Protein AF-A0A7W7F7G6-F1 (afdb_monomer_lite)

Radius of gyration: 34.08 Å; chains: 1; bounding box: 70×79×100 Å

Foldseek 3Di:
DDPCVDLVVVLVVLLQLLLVLLLLLCVLPPPDDFFADLSNLLNQLSVQLSVQLLLQQDPFPRVLSNVVSNVLSVLSSVLSNQCCYPHPNVPPVSDDDPVLCVLVVLSVLLVLLVSLQSNLCRVVVHNDDDLVSSVLSSLLSVQLQVQLVVQLVVVLVVLVVVQVVCVVVVHNPSVVQCPPSSNSSSNSSSSSSSSSSVSVVCSVVSVVVVVVVLVVLLVCLLVLLVVLVVVVVCCVVVDLVCLQVVDPCLLVVLLVSLVSLVSNLVSLLNPPPPPDPVNPSSVVSSLSSLQSQQVSLVSSVVNLVVVCLVANAALVSVVSVVSSVLSNLLSCQLVVCVVVPVVCSSVSNSVSVSVSSNVSSVVSSVSSHCPDQSLLNRLVGLLVCDQVVVADLLRRDLLCLVAVSPPNSVVSLVVLQPDDPGPCNVSSVVVSVVSVVDPHSVLVVLQSVLQVCLVVLVVLQVPAAEPPHPDHDDVLVSCCQSRPSDPRPPLSVCRPVPPQKHKHKYWADLAPPPFIKIKIKIKGWDQDPNAIKMWMWIWIWDADPVGIDGDDDTDDTDIDSPPDDPVVCRVVVVDDRDHDPWDFDDDPNHTDDTDD

pLDDT: mean 82.61, std 13.92, range [32.38, 97.94]

Sequence (596 aa):
MIDLGDGQRRHLVLMVAGALCGLAFWWLTHGSGPVGDIRTVAATGVCIAGAALAFTLSGVRPLWSAGFAAGCGAVAAGIVYWNLVAGPQADSSGSYDPWFAWQYLCLAAALGIALPVFQTVRDEGGWRLPYAGLHARSWEDIVVAIGAGGFQLAVTLLFALWASLFELIGVEFFSDVFEKPVFITVVGGASIALGISLVRDWPSVIAAMQKALMAVLSVFAPLLAFVLLLFLSFLPVTGLSKLWETTRHATPLMLGALLFALLLVNTVIKDANDQLSSARAMRFGATRLAFAMLPLAVIAAISTGIRVDASGLMPERIWAMIFTGFAIAYGLAYLWPLVRRFEGWADTVRTANVRLALALGVVFLLLSTPILDFRTISAENQAARLLSGKVAPDDFDFAALMFDLGAPGRDALGELADVEDHPQSEAIRHEIGQIYRTSSRWEARTRRAARETAPRLRQTFDRMPVYPSGKKLPEGLIAYLVESDDRPPTWLSGCGENENLLCAAVVADLTGDGLEDAVFISETCEIVSGSRTCWNDTDAYRQKADGWHAGLRPGDAYHSNTEGPIIKALKSGKLEIAPREGMELRVNGKLVAGAD

Secondary structure (DSSP, 8-state):
---TTSHHHHHHHHHHHHHHHHHHHHHHHTT--SS--HHHHHHHHHHHHHHHHHHH--SSSHHHHHHHHHHHHHHHHHHHHIIIIISTT--TT----GGGTHHHHHHHHHHHHHHHHHHHHHHHTSS---HHHHHHHHHHHHHHHHHHHHHHHHHHHHHHHHHHHHHTTT-THHHHHHTSHHHHHHHHHHHHHHHHHHHHT-HHHHHHHHHHHHHHHHHHHHHHHHHHHHHHHHHHHH-SHHHHHH-TTHHHHHHHHHHHHHHHHHHHHHT-SS--TTHHHHHHHHHHHHHHHHHHHHHHHHHHHHHHHHH---HHHHHHHHHHHHHHHHHHHHHHHHHH-STTHHHHHHHHHHHHHHHHHHHHHHHHSGGG-HHHHHHHHHHHHHHTTSS-GGGS-HHHHHHTSHHHHHHHHHHHHT--SSTTHHHHHHHHHHHTT-SSHHHHHHHHHHHHHHHHHHHHHHHS-EESTT----HHHHHHHHH-SSPPPGGGGGTTT-TTEEEEEEEE-SSSSSSPEEEEEEEEEEEETTEEEEEEEEEEEEEETTEEEE-SPPPP--EESSS--HHHHHHTT-----------EEETTEEEE---

Organism: NCBI:txid333708

Structure (mmCIF, N/CA/C/O backbone):
data_AF-A0A7W7F7G6-F1
#
_entry.id   AF-A0A7W7F7G6-F1
#
loop_
_atom_site.group_PDB
_atom_site.id
_atom_site.type_symbol
_atom_site.label_atom_id
_atom_site.label_alt_id
_atom_site.label_comp_id
_atom_site.label_asym_id
_atom_site.label_entity_id
_atom_site.label_seq_id
_atom_site.pdbx_PDB_ins_code
_atom_site.Cartn_x
_atom_site.Cartn_y
_atom_site.Cartn_z
_atom_site.occupancy
_atom_site.B_iso_or_equiv
_atom_site.auth_seq_id
_atom_site.auth_comp_id
_atom_site.auth_asym_id
_atom_site.auth_atom_id
_atom_site.pdbx_PDB_model_num
ATOM 1 N N . MET A 1 1 ? 13.234 13.951 -37.749 1.00 44.91 1 MET A N 1
ATOM 2 C CA . MET A 1 1 ? 13.415 12.808 -36.831 1.00 44.91 1 MET A CA 1
ATOM 3 C C . MET A 1 1 ? 14.594 13.172 -35.943 1.00 44.91 1 MET A C 1
ATOM 5 O O . MET A 1 1 ? 15.671 13.376 -36.482 1.00 44.91 1 MET A O 1
ATOM 9 N N . ILE A 1 2 ? 14.363 13.450 -34.657 1.00 48.53 2 ILE A N 1
ATOM 10 C CA . ILE A 1 2 ? 15.412 13.916 -33.733 1.00 48.53 2 ILE A CA 1
ATOM 11 C C . ILE A 1 2 ? 16.423 12.776 -33.562 1.00 48.53 2 ILE A C 1
ATOM 13 O O . ILE A 1 2 ? 16.019 11.661 -33.236 1.00 48.53 2 ILE A O 1
ATOM 17 N N . ASP A 1 3 ? 17.705 13.039 -33.822 1.00 50.22 3 ASP A N 1
ATOM 18 C CA . ASP A 1 3 ? 18.779 12.076 -33.579 1.00 50.22 3 ASP A CA 1
ATOM 19 C C . ASP A 1 3 ? 19.006 11.950 -32.066 1.00 50.22 3 ASP A C 1
ATOM 21 O O . ASP A 1 3 ? 19.624 12.806 -31.433 1.00 50.22 3 ASP A O 1
ATOM 25 N N . LEU A 1 4 ? 18.417 10.907 -31.480 1.00 60.75 4 LEU A N 1
ATOM 26 C CA . LEU A 1 4 ? 18.513 10.572 -30.057 1.00 60.75 4 LEU A CA 1
ATOM 27 C C . LEU A 1 4 ? 19.811 9.808 -29.716 1.00 60.75 4 LEU A C 1
ATOM 29 O O . LEU A 1 4 ? 19.944 9.339 -28.585 1.00 60.75 4 LEU A O 1
ATOM 33 N N . GLY A 1 5 ? 20.736 9.646 -30.674 1.00 57.78 5 GLY A N 1
ATOM 34 C CA . GLY A 1 5 ? 22.040 9.009 -30.465 1.00 57.78 5 GLY A CA 1
ATOM 35 C C . GLY A 1 5 ? 23.061 9.898 -29.746 1.00 57.78 5 GLY A C 1
ATOM 36 O O . GLY A 1 5 ? 23.968 9.381 -29.098 1.00 57.78 5 GLY A O 1
ATOM 37 N N . ASP A 1 6 ? 22.891 11.221 -29.804 1.00 72.75 6 ASP A N 1
ATOM 38 C CA . ASP A 1 6 ? 23.710 12.191 -29.071 1.00 72.75 6 ASP A CA 1
ATOM 39 C C . ASP A 1 6 ? 23.176 12.362 -27.638 1.00 72.75 6 ASP A C 1
ATOM 41 O O . ASP A 1 6 ? 22.084 12.903 -27.414 1.00 72.75 6 ASP A O 1
ATOM 45 N N . GLY A 1 7 ? 23.947 11.882 -26.657 1.00 72.81 7 GLY A N 1
ATOM 46 C CA . GLY A 1 7 ? 23.568 11.883 -25.242 1.00 72.81 7 GLY A CA 1
ATOM 47 C C . GLY A 1 7 ? 23.196 13.274 -24.725 1.00 72.81 7 GLY A C 1
ATOM 48 O O . GLY A 1 7 ? 22.166 13.422 -24.068 1.00 72.81 7 GLY A O 1
ATOM 49 N N . GLN A 1 8 ? 23.941 14.317 -25.110 1.00 80.44 8 GLN A N 1
ATOM 50 C CA . GLN A 1 8 ? 23.658 15.687 -24.665 1.00 80.44 8 GLN A CA 1
ATOM 51 C C . GLN A 1 8 ? 22.307 16.194 -25.185 1.00 80.44 8 GLN A C 1
ATOM 53 O O . GLN A 1 8 ? 21.538 16.811 -24.443 1.00 80.44 8 GLN A O 1
ATOM 58 N N . ARG A 1 9 ? 21.971 15.892 -26.445 1.00 81.38 9 ARG A N 1
ATOM 59 C CA . ARG A 1 9 ? 20.675 16.272 -27.029 1.00 81.38 9 ARG A CA 1
ATOM 60 C C . ARG A 1 9 ? 19.524 15.539 -26.359 1.00 81.38 9 ARG A C 1
ATOM 62 O O . ARG A 1 9 ? 18.492 16.150 -26.094 1.00 81.38 9 ARG A O 1
ATOM 69 N N . ARG A 1 10 ? 19.693 14.251 -26.049 1.00 83.00 10 ARG A N 1
ATOM 70 C CA . ARG A 1 10 ? 18.666 13.461 -25.356 1.00 83.00 10 ARG A CA 1
ATOM 71 C C . ARG A 1 10 ? 18.368 14.016 -23.963 1.00 83.00 10 ARG A C 1
ATOM 73 O O . ARG A 1 10 ? 17.198 14.128 -23.603 1.00 83.00 10 ARG A O 1
ATOM 80 N N . HIS A 1 11 ? 19.404 14.401 -23.215 1.00 89.75 11 HIS A N 1
ATOM 81 C CA . HIS A 1 11 ? 19.264 14.985 -21.874 1.00 89.75 11 HIS A CA 1
ATOM 82 C C . HIS A 1 11 ? 18.466 16.280 -21.926 1.00 89.75 11 HIS A C 1
ATOM 84 O O . HIS A 1 11 ? 17.498 16.433 -21.185 1.00 89.75 11 HIS A O 1
ATOM 90 N N . LEU A 1 12 ? 18.831 17.175 -22.847 1.00 89.75 12 LEU A N 1
ATOM 91 C CA . LEU A 1 12 ? 18.147 18.449 -23.028 1.00 89.75 12 LEU A CA 1
ATOM 92 C C . LEU A 1 12 ? 16.677 18.247 -23.418 1.00 89.75 12 LEU A C 1
ATOM 94 O O . LEU A 1 12 ? 15.797 18.869 -22.830 1.00 89.75 12 LEU A O 1
ATOM 98 N N . VAL A 1 13 ? 16.401 17.357 -24.377 1.00 88.75 13 VAL A N 1
ATOM 99 C CA . VAL A 1 13 ? 15.033 17.070 -24.836 1.00 88.75 13 VAL A CA 1
ATOM 100 C C . VAL A 1 13 ? 14.171 16.524 -23.698 1.00 88.75 13 VAL A C 1
ATOM 102 O O . VAL A 1 13 ? 13.056 17.005 -23.508 1.00 88.75 13 VAL A O 1
ATOM 105 N N . LEU A 1 14 ? 14.674 15.557 -22.925 1.00 89.44 14 LEU A N 1
ATOM 106 C CA . LEU A 1 14 ? 13.928 14.983 -21.803 1.00 89.44 14 LEU A CA 1
ATOM 107 C C . LEU A 1 14 ? 13.735 15.992 -20.669 1.00 89.44 14 LEU A C 1
ATOM 109 O O . LEU A 1 14 ? 12.629 16.097 -20.151 1.00 89.44 14 LEU A O 1
ATOM 113 N N . MET A 1 15 ? 14.758 16.779 -20.330 1.00 94.19 15 MET A N 1
ATOM 114 C CA . MET A 1 15 ? 14.659 17.834 -19.318 1.00 94.19 15 MET A CA 1
ATOM 115 C C . MET A 1 15 ? 13.607 18.885 -19.700 1.00 94.19 15 MET A C 1
ATOM 117 O O . MET A 1 15 ? 12.752 19.220 -18.883 1.00 94.19 15 MET A O 1
ATOM 121 N N . VAL A 1 16 ? 13.623 19.373 -20.947 1.00 93.56 16 VAL A N 1
ATOM 122 C CA . VAL A 1 16 ? 12.629 20.341 -21.443 1.00 93.56 16 VAL A CA 1
ATOM 123 C C . VAL A 1 16 ? 11.233 19.723 -21.465 1.00 93.56 16 VAL A C 1
ATOM 125 O O . VAL A 1 16 ? 10.283 20.356 -21.012 1.00 93.56 16 VAL A O 1
ATOM 128 N N . ALA A 1 17 ? 11.092 18.479 -21.931 1.00 91.25 17 ALA A N 1
ATOM 129 C CA . ALA A 1 17 ? 9.811 17.775 -21.906 1.00 91.25 17 ALA A CA 1
ATOM 130 C C . ALA A 1 17 ? 9.281 17.601 -20.472 1.00 91.25 17 ALA A C 1
ATOM 132 O O . ALA A 1 17 ? 8.092 17.807 -20.234 1.00 91.25 17 ALA A O 1
ATOM 133 N N . GLY A 1 18 ? 10.159 17.288 -19.516 1.00 94.06 18 GLY A N 1
ATOM 134 C CA . GLY A 1 18 ? 9.838 17.209 -18.093 1.00 94.06 18 GLY A CA 1
ATOM 135 C C . GLY A 1 18 ? 9.376 18.549 -17.520 1.00 94.06 18 GLY A C 1
ATOM 136 O O . GLY A 1 18 ? 8.338 18.600 -16.865 1.00 94.06 18 GLY A O 1
ATOM 137 N N . ALA A 1 19 ? 10.077 19.644 -17.833 1.00 95.81 19 ALA A N 1
ATOM 138 C CA . ALA A 1 19 ? 9.670 21.000 -17.456 1.00 95.81 19 ALA A CA 1
ATOM 139 C C . ALA A 1 19 ? 8.293 21.371 -18.025 1.00 95.81 19 ALA A C 1
ATOM 141 O O . ALA A 1 19 ? 7.455 21.912 -17.308 1.00 95.81 19 ALA A O 1
ATOM 142 N N . LEU A 1 20 ? 8.036 21.052 -19.298 1.00 95.25 20 LEU A N 1
ATOM 143 C CA . LEU A 1 20 ? 6.742 21.296 -19.939 1.00 95.25 20 LEU A CA 1
ATOM 144 C C . LEU A 1 20 ? 5.623 20.454 -19.315 1.00 95.25 20 LEU A C 1
ATOM 146 O O . LEU A 1 20 ? 4.522 20.967 -19.129 1.00 95.25 20 LEU A O 1
ATOM 150 N N . CYS A 1 21 ? 5.894 19.197 -18.949 1.00 93.62 21 CYS A N 1
ATOM 151 C CA . CYS A 1 21 ? 4.937 18.368 -18.212 1.00 93.62 21 CYS A CA 1
ATOM 152 C C . CYS A 1 21 ? 4.637 18.962 -16.829 1.00 93.62 21 CYS A C 1
ATOM 154 O O . CYS A 1 21 ? 3.474 19.033 -16.443 1.00 93.62 21 CYS A O 1
ATOM 156 N N . GLY A 1 22 ? 5.661 19.440 -16.115 1.00 93.12 22 GLY A N 1
ATOM 157 C CA . GLY A 1 22 ? 5.504 20.136 -14.837 1.00 93.12 22 GLY A CA 1
ATOM 158 C C . GLY A 1 22 ? 4.682 21.421 -14.958 1.00 93.12 22 GLY A C 1
ATOM 159 O O . GLY A 1 22 ? 3.776 21.657 -14.161 1.00 93.12 22 GLY A O 1
ATOM 160 N N . LEU A 1 23 ? 4.929 22.208 -16.008 1.00 94.62 23 LEU A N 1
ATOM 161 C CA . LEU A 1 23 ? 4.169 23.422 -16.305 1.00 94.62 23 LEU A CA 1
ATOM 162 C C . LEU A 1 23 ? 2.704 23.111 -16.625 1.00 94.62 23 LEU A C 1
ATOM 164 O O . LEU A 1 23 ? 1.809 23.790 -16.128 1.00 94.62 23 LEU A O 1
ATOM 168 N N . ALA A 1 24 ? 2.461 22.084 -17.443 1.00 92.62 24 ALA A N 1
ATOM 169 C CA . ALA A 1 24 ? 1.117 21.633 -17.784 1.00 92.62 24 ALA A CA 1
ATOM 170 C C . ALA A 1 24 ? 0.371 21.122 -16.546 1.00 92.62 24 ALA A C 1
ATOM 172 O O . ALA A 1 24 ? -0.788 21.479 -16.352 1.00 92.62 24 ALA A O 1
ATOM 173 N N . PHE A 1 25 ? 1.039 20.346 -15.686 1.00 90.69 25 PHE A N 1
ATOM 174 C CA . PHE A 1 25 ? 0.484 19.904 -14.409 1.00 90.69 25 PHE A CA 1
ATOM 175 C C . PHE A 1 25 ? 0.071 21.100 -13.553 1.00 90.69 25 PHE A C 1
ATOM 177 O O . PHE A 1 25 ? -1.092 21.191 -13.173 1.00 90.69 25 PHE A O 1
ATOM 184 N N . TRP A 1 26 ? 0.977 22.060 -13.333 1.00 91.38 26 TRP A N 1
ATOM 185 C CA . TRP A 1 26 ? 0.651 23.259 -12.568 1.00 91.38 26 TRP A CA 1
ATOM 186 C C . TRP A 1 26 ? -0.506 24.044 -13.176 1.00 91.38 26 TRP A C 1
ATOM 188 O O . TRP A 1 26 ? -1.415 24.423 -12.448 1.00 91.38 26 TRP A O 1
ATOM 198 N N . TRP A 1 27 ? -0.505 24.268 -14.491 1.00 91.06 27 TRP A N 1
ATOM 199 C CA . TRP A 1 27 ? -1.564 25.023 -15.163 1.00 91.06 27 TRP A CA 1
ATOM 200 C C . TRP A 1 27 ? -2.937 24.359 -15.002 1.00 91.06 27 TRP A C 1
ATOM 202 O O . TRP A 1 27 ? -3.938 25.047 -14.817 1.00 91.06 27 TRP A O 1
ATOM 212 N N . LEU A 1 28 ? -2.981 23.024 -15.021 1.00 87.62 28 LEU A N 1
ATOM 213 C CA . LEU A 1 28 ? -4.205 22.258 -14.800 1.00 87.62 28 LEU A CA 1
ATOM 214 C C . LEU A 1 28 ? -4.647 22.292 -13.328 1.00 87.62 28 LEU A C 1
ATOM 216 O O . LEU A 1 28 ? -5.838 22.395 -13.058 1.00 87.62 28 LEU A O 1
ATOM 220 N N . THR A 1 29 ? -3.720 22.251 -12.371 1.00 85.25 29 THR A N 1
ATOM 221 C CA . THR A 1 29 ? -4.055 22.215 -10.935 1.00 85.25 29 THR A CA 1
ATOM 222 C C . THR A 1 29 ? -4.155 23.595 -10.279 1.00 85.25 29 THR A C 1
ATOM 224 O O . THR A 1 29 ? -4.615 23.720 -9.147 1.00 85.25 29 THR A O 1
ATOM 227 N N . HIS A 1 30 ? -3.691 24.658 -10.933 1.00 83.88 30 HIS A N 1
ATOM 228 C CA . HIS A 1 30 ? -3.703 25.996 -10.356 1.00 83.88 30 HIS A CA 1
ATOM 229 C C . HIS A 1 30 ? -5.132 26.545 -10.313 1.00 83.88 30 HIS A C 1
ATOM 231 O O . HIS A 1 30 ? -5.786 26.717 -11.342 1.00 83.88 30 HIS A O 1
ATOM 237 N N . GLY A 1 31 ? -5.618 26.819 -9.101 1.00 73.06 31 GLY A N 1
ATOM 238 C CA . GLY A 1 31 ? -6.972 27.325 -8.883 1.00 73.06 31 GLY A CA 1
ATOM 239 C C . GLY A 1 31 ? -8.078 26.285 -9.093 1.00 73.06 31 GLY A C 1
ATOM 240 O O . GLY A 1 31 ? -9.238 26.677 -9.192 1.00 73.06 31 GLY A O 1
ATOM 241 N N . SER A 1 32 ? -7.754 24.986 -9.173 1.00 66.75 32 SER A N 1
ATOM 242 C CA . SER A 1 32 ? -8.772 23.930 -9.107 1.00 66.75 32 SER A CA 1
ATOM 243 C C . SER A 1 32 ? -9.388 23.886 -7.703 1.00 66.75 32 SER A C 1
ATOM 245 O O . SER A 1 32 ? -8.665 24.001 -6.711 1.00 66.75 32 SER A O 1
ATOM 247 N N . GLY A 1 33 ? -10.716 23.738 -7.628 1.00 60.12 33 GLY A N 1
ATOM 248 C CA . GLY A 1 33 ? -11.465 23.565 -6.375 1.00 60.12 33 GLY A CA 1
ATOM 249 C C . GLY A 1 33 ? -11.198 22.208 -5.695 1.00 60.12 33 GLY A C 1
ATOM 250 O O . GLY A 1 33 ? -10.247 21.519 -6.071 1.00 60.12 33 GLY A O 1
ATOM 251 N N . PRO A 1 34 ? -12.004 21.808 -4.687 1.00 54.12 34 PRO A N 1
ATOM 252 C CA . PRO A 1 34 ? -11.815 20.537 -3.992 1.00 54.12 34 PRO A CA 1
ATOM 253 C C . PRO A 1 34 ? -11.847 19.331 -4.946 1.00 54.12 34 PRO A C 1
ATOM 255 O O . PRO A 1 34 ? -12.316 19.401 -6.082 1.00 54.12 34 PRO A O 1
ATOM 258 N N . VAL A 1 35 ? -11.278 18.233 -4.453 1.00 55.94 35 VAL A N 1
ATOM 259 C CA . VAL A 1 35 ? -10.943 16.990 -5.158 1.00 55.94 35 VAL A CA 1
ATOM 260 C C . VAL A 1 35 ? -12.132 16.485 -5.992 1.00 55.94 35 VAL A C 1
ATOM 262 O O . VAL A 1 35 ? -13.185 16.196 -5.438 1.00 55.94 35 VAL A O 1
ATOM 265 N N . GLY A 1 36 ? -11.972 16.405 -7.322 1.00 58.09 36 GLY A N 1
ATOM 266 C CA . GLY A 1 36 ? -13.046 16.012 -8.258 1.00 58.09 36 GLY A CA 1
ATOM 267 C C . GLY A 1 36 ? -13.124 16.820 -9.566 1.00 58.09 36 GLY A C 1
ATOM 268 O O . GLY A 1 36 ? -13.951 16.525 -10.424 1.00 58.09 36 GLY A O 1
ATOM 269 N N . ASP A 1 37 ? -12.268 17.829 -9.760 1.00 72.44 37 ASP A N 1
ATOM 270 C CA . ASP A 1 37 ? -12.217 18.607 -11.005 1.00 72.44 37 ASP A CA 1
ATOM 271 C C . ASP A 1 37 ? -11.668 17.757 -12.176 1.00 72.44 37 ASP A C 1
ATOM 273 O O . ASP A 1 37 ? -10.658 17.056 -12.054 1.00 72.44 37 ASP A O 1
ATOM 277 N N . ILE A 1 38 ? -12.288 17.865 -13.358 1.00 81.31 38 ILE A N 1
ATOM 278 C CA . ILE A 1 38 ? -11.799 17.262 -14.609 1.00 81.31 38 ILE A CA 1
ATOM 279 C C . ILE A 1 38 ? -10.362 17.700 -14.933 1.00 81.31 38 ILE A C 1
ATOM 281 O O . ILE A 1 38 ? -9.613 16.990 -15.608 1.00 81.31 38 ILE A O 1
ATOM 285 N N . ARG A 1 39 ? -9.936 18.855 -14.416 1.00 82.50 39 ARG A N 1
ATOM 286 C CA . ARG A 1 39 ? -8.549 19.307 -14.523 1.00 82.50 39 ARG A CA 1
ATOM 287 C C . ARG A 1 39 ? -7.571 18.407 -13.769 1.00 82.50 39 ARG A C 1
ATOM 289 O O . ARG A 1 39 ? -6.490 18.147 -14.290 1.00 82.50 39 ARG A O 1
ATOM 296 N N . THR A 1 40 ? -7.945 17.871 -12.605 1.00 80.38 40 THR A N 1
ATOM 297 C CA . THR A 1 40 ? -7.127 16.902 -11.854 1.00 80.38 40 THR A CA 1
ATOM 298 C C . THR A 1 40 ? -6.965 15.605 -12.645 1.00 80.38 40 THR A C 1
ATOM 300 O O . THR A 1 40 ? -5.859 15.081 -12.755 1.00 80.38 40 THR A O 1
ATOM 303 N N . VAL A 1 41 ? -8.041 15.140 -13.287 1.00 86.50 41 VAL A N 1
ATOM 304 C CA . VAL A 1 41 ? -8.022 13.983 -14.198 1.00 86.50 41 VAL A CA 1
ATOM 305 C C . VAL A 1 41 ? -7.039 14.204 -15.351 1.00 86.50 41 VAL A C 1
ATOM 307 O O . VAL A 1 41 ? -6.187 13.354 -15.626 1.00 86.50 41 VAL A O 1
ATOM 310 N N . ALA A 1 42 ? -7.131 15.361 -16.013 1.00 88.62 42 ALA A N 1
ATOM 311 C CA . ALA A 1 42 ? -6.232 15.722 -17.103 1.00 88.62 42 ALA A CA 1
ATOM 312 C C . ALA A 1 42 ? -4.773 15.820 -16.627 1.00 88.62 42 ALA A C 1
ATOM 314 O O . ALA A 1 42 ? -3.873 15.318 -17.303 1.00 88.62 42 ALA A O 1
ATOM 315 N N . ALA A 1 43 ? -4.538 16.403 -15.448 1.00 89.00 43 ALA A N 1
ATOM 316 C CA . ALA A 1 43 ? -3.212 16.545 -14.856 1.00 89.00 43 ALA A CA 1
ATOM 317 C C . ALA A 1 43 ? -2.563 15.178 -14.591 1.00 89.00 43 ALA A C 1
ATOM 319 O O . ALA A 1 43 ? -1.410 14.962 -14.968 1.00 89.00 43 ALA A O 1
ATOM 320 N N . THR A 1 44 ? -3.309 14.219 -14.027 1.00 87.56 44 THR A N 1
ATOM 321 C CA . THR A 1 44 ? -2.816 12.848 -13.838 1.00 87.56 44 THR A CA 1
ATOM 322 C C . THR A 1 44 ? -2.488 12.180 -15.171 1.00 87.56 44 THR A C 1
ATOM 324 O O . THR A 1 44 ? -1.420 11.582 -15.304 1.00 87.56 44 THR A O 1
ATOM 327 N N . GLY A 1 45 ? -3.357 12.316 -16.178 1.00 91.94 45 GLY A N 1
ATOM 328 C CA . GLY A 1 45 ? -3.116 11.754 -17.508 1.00 91.94 45 GLY A CA 1
ATOM 329 C C . GLY A 1 45 ? -1.835 12.281 -18.158 1.00 91.94 45 GLY A C 1
ATOM 330 O O . GLY A 1 45 ? -1.028 11.492 -18.652 1.00 91.94 45 GLY A O 1
ATOM 331 N N . VAL A 1 46 ? -1.611 13.599 -18.104 1.00 91.69 46 VAL A N 1
ATOM 332 C CA . VAL A 1 46 ? -0.397 14.246 -18.631 1.00 91.69 46 VAL A CA 1
ATOM 333 C C . VAL A 1 46 ? 0.851 13.770 -17.888 1.00 91.69 46 VAL A C 1
ATOM 335 O O . VAL A 1 46 ? 1.830 13.398 -18.533 1.00 91.69 46 VAL A O 1
ATOM 338 N N . CYS A 1 47 ? 0.819 13.714 -16.554 1.00 91.06 47 CYS A N 1
ATOM 339 C CA . CYS A 1 47 ? 1.958 13.255 -15.756 1.00 91.06 47 CYS A CA 1
ATOM 340 C C . CYS A 1 47 ? 2.313 11.790 -16.027 1.00 91.06 47 CYS A C 1
ATOM 342 O O . CYS A 1 47 ? 3.487 11.468 -16.216 1.00 91.06 47 CYS A O 1
ATOM 344 N N . ILE A 1 48 ? 1.317 10.901 -16.094 1.00 94.12 48 ILE A N 1
ATOM 345 C CA . ILE A 1 48 ? 1.546 9.478 -16.370 1.00 94.12 48 ILE A CA 1
ATOM 346 C C . ILE A 1 48 ? 2.039 9.265 -17.803 1.00 94.12 48 ILE A C 1
ATOM 348 O O . ILE A 1 48 ? 2.971 8.487 -18.009 1.00 94.12 48 ILE A O 1
ATOM 352 N N . ALA A 1 49 ? 1.482 9.978 -18.788 1.00 94.75 49 ALA A N 1
ATOM 353 C CA . ALA A 1 49 ? 1.984 9.928 -20.159 1.00 94.75 49 ALA A CA 1
ATOM 354 C C . ALA A 1 49 ? 3.427 10.444 -20.251 1.00 94.75 49 ALA A C 1
ATOM 356 O O . ALA A 1 49 ? 4.273 9.792 -20.860 1.00 94.75 49 ALA A O 1
ATOM 357 N N . GLY A 1 50 ? 3.736 11.575 -19.609 1.00 92.50 50 GLY A N 1
ATOM 358 C CA . GLY A 1 50 ? 5.083 12.143 -19.567 1.00 92.50 50 GLY A CA 1
ATOM 359 C C . GLY A 1 50 ? 6.096 11.195 -18.925 1.00 92.50 50 GLY A C 1
ATOM 360 O O . GLY A 1 50 ? 7.150 10.937 -19.506 1.00 92.50 50 GLY A O 1
ATOM 361 N N . ALA A 1 51 ? 5.753 10.603 -17.777 1.00 92.25 51 ALA A N 1
ATOM 362 C CA . ALA A 1 51 ? 6.591 9.619 -17.098 1.00 92.25 51 ALA A CA 1
ATOM 363 C C . ALA A 1 51 ? 6.791 8.357 -17.953 1.00 92.25 51 ALA A C 1
ATOM 365 O O . ALA A 1 51 ? 7.927 7.950 -18.198 1.00 92.25 51 ALA A O 1
ATOM 366 N N . ALA A 1 52 ? 5.714 7.768 -18.483 1.00 94.25 52 ALA A N 1
ATOM 367 C CA . ALA A 1 52 ? 5.804 6.601 -19.357 1.00 94.25 52 ALA A CA 1
ATOM 368 C C . ALA A 1 52 ? 6.649 6.892 -20.605 1.00 94.25 52 ALA A C 1
ATOM 370 O O . ALA A 1 52 ? 7.446 6.051 -21.022 1.00 94.25 52 ALA A O 1
ATOM 371 N N . LEU A 1 53 ? 6.536 8.092 -21.181 1.00 93.06 53 LEU A N 1
ATOM 372 C CA . LEU A 1 53 ? 7.365 8.514 -22.304 1.00 93.06 53 LEU A CA 1
ATOM 373 C C . LEU A 1 53 ? 8.831 8.664 -21.894 1.00 93.06 53 LEU A C 1
ATOM 375 O O . LEU A 1 53 ? 9.690 8.161 -22.607 1.00 93.06 53 LEU A O 1
ATOM 379 N N . ALA A 1 54 ? 9.140 9.276 -20.749 1.00 92.06 54 ALA A N 1
ATOM 380 C CA . ALA A 1 54 ? 10.514 9.402 -20.260 1.00 92.06 54 ALA A CA 1
ATOM 381 C C . ALA A 1 54 ? 11.179 8.029 -20.055 1.00 92.06 54 ALA A C 1
ATOM 383 O O . ALA A 1 54 ? 12.341 7.837 -20.420 1.00 92.06 54 ALA A O 1
ATOM 384 N N . PHE A 1 55 ? 10.423 7.048 -19.551 1.00 92.19 55 PHE A N 1
ATOM 385 C CA . PHE A 1 55 ? 10.911 5.680 -19.386 1.00 92.19 55 PHE A CA 1
ATOM 386 C C . PHE A 1 55 ? 10.945 4.876 -20.692 1.00 92.19 55 PHE A C 1
ATOM 388 O O . PHE A 1 55 ? 11.748 3.957 -20.843 1.00 92.19 55 PHE A O 1
ATOM 395 N N . THR A 1 56 ? 10.113 5.173 -21.678 1.00 91.62 56 THR A N 1
ATOM 396 C CA . THR A 1 56 ? 10.078 4.355 -22.895 1.00 91.62 56 THR A CA 1
ATOM 397 C C . THR A 1 56 ? 10.864 4.969 -24.040 1.00 91.62 56 THR A C 1
ATOM 399 O O . THR A 1 56 ? 11.458 4.223 -24.802 1.00 91.62 56 THR A O 1
ATOM 402 N N . LEU A 1 57 ? 10.964 6.286 -24.174 1.00 88.75 57 LEU A N 1
ATOM 403 C CA . LEU A 1 57 ? 11.561 6.918 -25.347 1.00 88.75 57 LEU A CA 1
ATOM 404 C C . LEU A 1 57 ? 12.962 6.364 -25.659 1.00 88.75 57 LEU A C 1
ATOM 406 O O . LEU A 1 57 ? 13.878 6.409 -24.840 1.00 88.75 57 LEU A O 1
ATOM 410 N N . SER A 1 58 ? 13.111 5.828 -26.869 1.00 83.00 58 SER A N 1
ATOM 411 C CA . SER A 1 58 ? 14.359 5.266 -27.381 1.00 83.00 58 SER A CA 1
ATOM 412 C C . SER A 1 58 ? 14.474 5.536 -28.883 1.00 83.00 58 SER A C 1
ATOM 414 O O . SER A 1 58 ? 13.478 5.864 -29.535 1.00 83.00 58 SER A O 1
ATOM 416 N N . GLY A 1 59 ? 15.672 5.360 -29.450 1.00 79.00 59 GLY A N 1
ATOM 417 C CA . GLY A 1 59 ? 15.876 5.431 -30.903 1.00 79.00 59 GLY A CA 1
ATOM 418 C C . GLY A 1 59 ? 15.139 4.333 -31.687 1.00 79.00 59 GLY A C 1
ATOM 419 O O . GLY A 1 59 ? 14.951 4.455 -32.895 1.00 79.00 59 GLY A O 1
ATOM 420 N N . VAL A 1 60 ? 14.674 3.277 -31.012 1.00 82.62 60 VAL A N 1
ATOM 421 C CA . VAL A 1 60 ? 13.946 2.158 -31.616 1.00 82.62 60 VAL A CA 1
ATOM 422 C C . VAL A 1 60 ? 12.442 2.410 -31.516 1.00 82.62 60 VAL A C 1
ATOM 424 O O . VAL A 1 60 ? 11.899 2.556 -30.423 1.00 82.62 60 VAL A O 1
ATOM 427 N N . ARG A 1 61 ? 11.750 2.431 -32.665 1.00 88.69 61 ARG A N 1
ATOM 428 C CA . ARG A 1 61 ? 10.278 2.558 -32.770 1.00 88.69 61 ARG A CA 1
ATOM 429 C C . ARG A 1 61 ? 9.701 3.669 -31.855 1.00 88.69 61 ARG A C 1
ATOM 431 O O . ARG A 1 61 ? 8.834 3.395 -31.019 1.00 88.69 61 ARG A O 1
ATOM 438 N N . PRO A 1 62 ? 10.132 4.938 -31.999 1.00 87.69 62 PRO A N 1
ATOM 439 C CA . PRO A 1 62 ? 9.725 6.025 -31.100 1.00 87.69 62 PRO A CA 1
ATOM 440 C C . PRO A 1 62 ? 8.210 6.282 -31.107 1.00 87.69 62 PRO A C 1
ATOM 442 O O . PRO A 1 62 ? 7.634 6.576 -30.063 1.00 87.69 62 PRO A O 1
ATOM 445 N N . LEU A 1 63 ? 7.541 6.079 -32.250 1.00 91.81 63 LEU A N 1
ATOM 446 C CA . LEU A 1 63 ? 6.082 6.203 -32.362 1.00 91.81 63 LEU A CA 1
ATOM 447 C C . LEU A 1 63 ? 5.327 5.181 -31.500 1.00 91.81 63 LEU A C 1
ATOM 449 O O . LEU A 1 63 ? 4.276 5.507 -30.959 1.00 91.81 63 LEU A O 1
ATOM 453 N N . TRP A 1 64 ? 5.867 3.970 -31.320 1.00 94.50 64 TRP A N 1
ATOM 454 C CA . TRP A 1 64 ? 5.261 2.981 -30.423 1.00 94.50 64 TRP A CA 1
ATOM 455 C C . TRP A 1 64 ? 5.343 3.454 -28.973 1.00 94.50 64 TRP A C 1
ATOM 457 O O . TRP A 1 64 ? 4.388 3.291 -28.223 1.00 94.50 64 TRP A O 1
ATOM 467 N N . SER A 1 65 ? 6.468 4.068 -28.592 1.00 93.12 65 SER A N 1
ATOM 468 C CA . SER A 1 65 ? 6.671 4.599 -27.237 1.00 93.12 65 SER A CA 1
ATOM 469 C C . SER A 1 65 ? 5.722 5.766 -26.956 1.00 93.12 65 SER A C 1
ATOM 471 O O . SER A 1 65 ? 5.106 5.808 -25.898 1.00 93.12 65 SER A O 1
ATOM 473 N N . ALA A 1 66 ? 5.524 6.656 -27.936 1.00 93.19 66 ALA A N 1
ATOM 474 C CA . ALA A 1 66 ? 4.533 7.727 -27.847 1.00 93.19 66 ALA A CA 1
ATOM 475 C C . ALA A 1 66 ? 3.095 7.189 -27.726 1.00 93.19 66 ALA A C 1
ATOM 477 O O . ALA A 1 66 ? 2.343 7.650 -26.872 1.00 93.19 66 ALA A O 1
ATOM 478 N N . GLY A 1 67 ? 2.726 6.184 -28.531 1.00 96.06 67 GLY A N 1
ATOM 479 C CA . GLY A 1 67 ? 1.406 5.550 -28.463 1.00 96.06 67 GLY A CA 1
ATOM 480 C C . GLY A 1 67 ? 1.148 4.847 -27.128 1.00 96.06 67 GLY A C 1
ATOM 481 O O . GLY A 1 67 ? 0.085 5.022 -26.538 1.00 96.06 67 GLY A O 1
ATOM 482 N N . PHE A 1 68 ? 2.134 4.108 -26.612 1.00 95.94 68 PHE A N 1
ATOM 483 C CA . PHE A 1 68 ? 2.050 3.472 -25.296 1.00 95.94 68 PHE A CA 1
ATOM 484 C C . PHE A 1 68 ? 1.932 4.501 -24.170 1.00 95.94 68 PHE A C 1
ATOM 486 O O . PHE A 1 68 ? 1.053 4.376 -23.325 1.00 95.94 68 PHE A O 1
ATOM 493 N N . ALA A 1 69 ? 2.762 5.547 -24.186 1.00 95.81 69 ALA A N 1
ATOM 494 C CA . ALA A 1 69 ? 2.710 6.618 -23.199 1.00 95.81 69 ALA A CA 1
ATOM 495 C C . ALA A 1 69 ? 1.347 7.328 -23.182 1.00 95.81 69 ALA A C 1
ATOM 497 O O . ALA A 1 69 ? 0.759 7.506 -22.115 1.00 95.81 69 ALA A O 1
ATOM 498 N N . ALA A 1 70 ? 0.806 7.665 -24.358 1.00 96.12 70 ALA A N 1
ATOM 499 C CA . ALA A 1 70 ? -0.533 8.235 -24.482 1.00 96.12 70 ALA A CA 1
ATOM 500 C C . ALA A 1 70 ? -1.617 7.273 -23.964 1.00 96.12 70 ALA A C 1
ATOM 502 O O . ALA A 1 70 ? -2.519 7.700 -23.248 1.00 96.12 70 ALA A O 1
ATOM 503 N N . GLY A 1 71 ? -1.500 5.974 -24.263 1.00 96.94 71 GLY A N 1
ATOM 504 C CA . GLY A 1 71 ? -2.391 4.936 -23.741 1.00 96.94 71 GLY A CA 1
ATOM 505 C C . GLY A 1 71 ? -2.359 4.838 -22.214 1.00 96.94 71 GLY A C 1
ATOM 506 O O . GLY A 1 71 ? -3.413 4.846 -21.584 1.00 96.94 71 GLY A O 1
ATOM 507 N N . CYS A 1 72 ? -1.171 4.823 -21.604 1.00 96.56 72 CYS A N 1
ATOM 508 C CA . CYS A 1 72 ? -1.006 4.836 -20.148 1.00 96.56 72 CYS A CA 1
ATOM 509 C C . CYS A 1 72 ? -1.626 6.086 -19.515 1.00 96.56 72 CYS A C 1
ATOM 511 O O . CYS A 1 72 ? -2.330 5.973 -18.514 1.00 96.56 72 CYS A O 1
ATOM 513 N N . GLY A 1 73 ? -1.410 7.263 -20.113 1.00 95.38 73 GLY A N 1
ATOM 514 C CA . GLY A 1 73 ? -2.028 8.511 -19.661 1.00 95.38 73 GLY A CA 1
ATOM 515 C C . GLY A 1 73 ? -3.553 8.483 -19.751 1.00 95.38 73 GLY A C 1
ATOM 516 O O . GLY A 1 73 ? -4.225 8.864 -18.798 1.00 95.38 73 GLY A O 1
ATOM 517 N N . ALA A 1 74 ? -4.108 7.976 -20.856 1.00 95.81 74 ALA A N 1
ATOM 518 C CA . ALA A 1 74 ? -5.552 7.852 -21.047 1.00 95.81 74 ALA A CA 1
ATOM 519 C C . ALA A 1 74 ? -6.189 6.856 -20.065 1.00 95.81 74 ALA A C 1
ATOM 521 O O . ALA A 1 74 ? -7.227 7.155 -19.481 1.00 95.81 74 ALA A O 1
ATOM 522 N N . VAL A 1 75 ? -5.554 5.700 -19.841 1.00 95.00 75 VAL A N 1
ATOM 523 C CA . VAL A 1 75 ? -6.012 4.700 -18.865 1.00 95.00 75 VAL A CA 1
ATOM 524 C C . VAL A 1 75 ? -5.965 5.271 -17.450 1.00 95.00 75 VAL A C 1
ATOM 526 O O . VAL A 1 75 ? -6.952 5.178 -16.728 1.00 95.00 75 VAL A O 1
ATOM 529 N N . ALA A 1 76 ? -4.863 5.919 -17.064 1.00 93.38 76 ALA A N 1
ATOM 530 C CA . ALA A 1 76 ? -4.739 6.540 -15.750 1.00 93.38 76 ALA A CA 1
ATOM 531 C C . ALA A 1 76 ? -5.776 7.649 -15.534 1.00 93.38 76 ALA A C 1
ATOM 533 O O . ALA A 1 76 ? -6.449 7.657 -14.507 1.00 93.38 76 ALA A O 1
ATOM 534 N N . ALA A 1 77 ? -5.956 8.542 -16.512 1.00 91.56 77 ALA A N 1
ATOM 535 C CA . ALA A 1 77 ? -6.985 9.576 -16.465 1.00 91.56 77 ALA A CA 1
ATOM 536 C C . ALA A 1 77 ? -8.392 8.966 -16.367 1.00 91.56 77 ALA A C 1
ATOM 538 O O . ALA A 1 77 ? -9.172 9.376 -15.517 1.00 91.56 77 ALA A O 1
ATOM 539 N N . GLY A 1 78 ? -8.710 7.949 -17.172 1.00 91.00 78 GLY A N 1
ATOM 540 C CA . GLY A 1 78 ? -10.005 7.266 -17.120 1.00 91.00 78 GLY A CA 1
ATOM 541 C C . GLY A 1 78 ? -10.282 6.624 -15.759 1.00 91.00 78 GLY A C 1
ATOM 542 O O . GLY A 1 78 ? -11.387 6.740 -15.238 1.00 91.00 78 GLY A O 1
ATOM 543 N N . ILE A 1 79 ? -9.269 6.010 -15.146 1.00 89.00 79 ILE A N 1
ATOM 544 C CA . ILE A 1 79 ? -9.373 5.412 -13.810 1.00 89.00 79 ILE A CA 1
ATOM 545 C C . ILE A 1 79 ? -9.555 6.487 -12.737 1.00 89.00 79 ILE A C 1
ATOM 547 O O . ILE A 1 79 ? -10.405 6.336 -11.866 1.00 89.00 79 ILE A O 1
ATOM 551 N N . VAL A 1 80 ? -8.803 7.587 -12.798 1.00 85.88 80 VAL A N 1
ATOM 552 C CA . VAL A 1 80 ? -8.947 8.706 -11.851 1.00 85.88 80 VAL A CA 1
ATOM 553 C C . VAL A 1 80 ? -10.320 9.361 -11.999 1.00 85.88 80 VAL A C 1
ATOM 555 O O . VAL A 1 80 ? -10.978 9.623 -11.001 1.00 85.88 80 VAL A O 1
ATOM 558 N N . TYR A 1 81 ? -10.791 9.562 -13.231 1.00 86.25 81 TYR A N 1
ATOM 559 C CA . TYR A 1 81 ? -12.137 10.058 -13.516 1.00 86.25 81 TYR A CA 1
ATOM 560 C C . TYR A 1 81 ? -13.210 9.137 -12.936 1.00 86.25 81 TYR A C 1
ATOM 562 O O . TYR A 1 81 ? -14.150 9.601 -12.294 1.00 86.25 81 TYR A O 1
ATOM 570 N N . TRP A 1 82 ? -13.059 7.825 -13.117 1.00 83.94 82 TRP A N 1
ATOM 571 C CA . TRP A 1 82 ? -14.012 6.867 -12.578 1.00 83.94 82 TRP A CA 1
ATOM 572 C C . TRP A 1 82 ? -13.982 6.841 -11.046 1.00 83.94 82 TRP A C 1
ATOM 574 O O . TRP A 1 82 ? -15.037 6.803 -10.437 1.00 83.94 82 TRP A O 1
ATOM 584 N N . ASN A 1 83 ? -12.819 6.929 -10.400 1.00 79.88 83 ASN A N 1
ATOM 585 C CA . ASN A 1 83 ? -12.753 6.927 -8.935 1.00 79.88 83 ASN A CA 1
ATOM 586 C C . ASN A 1 83 ? -13.212 8.253 -8.298 1.00 79.88 83 ASN A C 1
ATOM 588 O O . ASN A 1 83 ? -13.832 8.220 -7.242 1.00 79.88 83 ASN A O 1
ATOM 592 N N . LEU A 1 84 ? -12.915 9.407 -8.911 1.00 74.75 84 LEU A N 1
ATOM 593 C CA . LEU A 1 84 ? -13.144 10.725 -8.297 1.00 74.75 84 LEU A CA 1
ATOM 594 C C . LEU A 1 84 ? -14.396 11.460 -8.788 1.00 74.75 84 LEU A C 1
ATOM 596 O O . LEU A 1 84 ? -14.891 12.323 -8.073 1.00 74.75 84 LEU A O 1
ATOM 600 N N . VAL A 1 85 ? -14.871 11.189 -10.008 1.00 73.88 85 VAL A N 1
ATOM 601 C CA . VAL A 1 85 ? -15.918 12.004 -10.657 1.00 73.88 85 VAL A CA 1
ATOM 602 C C . VAL A 1 85 ? -17.182 11.203 -10.942 1.00 73.88 85 VAL A C 1
ATOM 604 O O . VAL A 1 85 ? -18.278 11.669 -10.656 1.00 73.88 85 VAL A O 1
ATOM 607 N N . ALA A 1 86 ? -17.045 10.022 -11.546 1.00 72.62 86 ALA A N 1
ATOM 608 C CA . ALA A 1 86 ? -18.185 9.281 -12.094 1.00 72.62 86 ALA A CA 1
ATOM 609 C C . ALA A 1 86 ? -18.585 8.031 -11.295 1.00 72.62 86 ALA A C 1
ATOM 611 O O . ALA A 1 86 ? -19.635 7.450 -11.559 1.00 72.62 86 ALA A O 1
ATOM 612 N N . GLY A 1 87 ? -17.732 7.554 -10.390 1.00 60.56 87 GLY A N 1
ATOM 613 C CA . GLY A 1 87 ? -17.924 6.279 -9.705 1.00 60.56 87 GLY A CA 1
ATOM 614 C C . GLY A 1 87 ? -18.777 6.373 -8.444 1.00 60.56 87 GLY A C 1
ATOM 615 O O . GLY A 1 87 ? -18.971 7.463 -7.911 1.00 60.56 87 GLY A O 1
ATOM 616 N N . PRO A 1 88 ? -19.210 5.218 -7.905 1.00 57.19 88 PRO A N 1
ATOM 617 C CA . PRO A 1 88 ? -20.024 5.135 -6.684 1.00 57.19 88 PRO A CA 1
ATOM 618 C C . PRO A 1 88 ? -19.360 5.750 -5.442 1.00 57.19 88 PRO A C 1
ATOM 620 O O . PRO A 1 88 ? -20.012 5.970 -4.433 1.00 57.19 88 PRO A O 1
ATOM 623 N N . GLN A 1 89 ? -18.048 5.986 -5.509 1.00 56.66 89 GLN A N 1
ATOM 624 C CA . GLN A 1 89 ? -17.203 6.471 -4.416 1.00 56.66 89 GLN A CA 1
ATOM 625 C C . GLN A 1 89 ? -16.910 7.970 -4.521 1.00 56.66 89 GLN A C 1
ATOM 627 O O . GLN A 1 89 ? -16.130 8.486 -3.719 1.00 56.66 89 GLN A O 1
ATOM 632 N N . ALA A 1 90 ? -17.495 8.656 -5.512 1.00 56.72 90 ALA A N 1
ATOM 633 C CA . ALA A 1 90 ? -17.501 10.108 -5.592 1.00 56.72 90 ALA A CA 1
ATOM 634 C C . ALA A 1 90 ? -18.368 10.645 -4.440 1.00 56.72 90 ALA A C 1
ATOM 636 O O . ALA A 1 90 ? -19.545 10.953 -4.605 1.00 56.72 90 ALA A O 1
ATOM 637 N N . ASP A 1 91 ? -17.787 10.660 -3.242 1.00 53.31 91 ASP A N 1
ATOM 638 C CA . ASP A 1 91 ? -18.418 11.139 -2.020 1.00 53.31 91 ASP A CA 1
ATOM 639 C C . ASP A 1 91 ? -18.829 12.604 -2.246 1.00 53.31 91 ASP A C 1
ATOM 641 O O . ASP A 1 91 ? -18.009 13.441 -2.642 1.00 53.31 91 ASP A O 1
ATOM 645 N N . SER A 1 92 ? -20.091 12.949 -1.979 1.00 42.59 92 SER A N 1
ATOM 646 C CA . SER A 1 92 ? -20.608 14.321 -2.123 1.00 42.59 92 SER A CA 1
ATOM 647 C C . SER A 1 92 ? -19.927 15.333 -1.184 1.00 42.59 92 SER A C 1
ATOM 649 O O . SER A 1 92 ? -20.181 16.533 -1.276 1.00 42.59 92 SER A O 1
ATOM 651 N N . SER A 1 93 ? -19.069 14.860 -0.274 1.00 41.31 93 SER A N 1
ATOM 652 C CA . SER A 1 93 ? -18.236 15.652 0.634 1.00 41.31 93 SER A CA 1
ATOM 653 C C . SER A 1 93 ? -16.925 16.150 0.006 1.00 41.31 93 SER A C 1
ATOM 655 O O . SER A 1 93 ? -16.280 17.020 0.590 1.00 41.31 93 SER A O 1
ATOM 657 N N . GLY A 1 94 ? -16.497 15.616 -1.150 1.00 41.66 94 GLY A N 1
ATOM 658 C CA . GLY A 1 94 ? -15.255 16.021 -1.829 1.00 41.66 94 GLY A CA 1
ATOM 659 C C . GLY A 1 94 ? -13.964 15.776 -1.027 1.00 41.66 94 GLY A C 1
ATOM 660 O O . GLY A 1 94 ? -12.896 16.271 -1.398 1.00 41.66 94 GLY A O 1
ATOM 661 N N . SER A 1 95 ? -14.036 15.039 0.087 1.00 41.12 95 SER A N 1
ATOM 662 C CA . SER A 1 95 ? -12.891 14.746 0.946 1.00 41.12 95 SER A CA 1
ATOM 663 C C . SER A 1 95 ? -12.160 13.499 0.451 1.00 41.12 95 SER A C 1
ATOM 665 O O . SER A 1 95 ? -12.654 12.382 0.589 1.00 41.12 95 SER A O 1
ATOM 667 N N . TYR A 1 96 ? -10.964 13.692 -0.107 1.00 49.28 96 TYR A N 1
ATOM 668 C CA . TYR A 1 96 ? -10.002 12.620 -0.362 1.00 49.28 96 TYR A CA 1
ATOM 669 C C . TYR A 1 96 ? -9.684 11.903 0.950 1.00 49.28 96 TYR A C 1
ATOM 671 O O . TYR A 1 96 ? -9.090 12.515 1.836 1.00 49.28 96 TYR A O 1
ATOM 679 N N . ASP A 1 97 ? -10.063 10.632 1.080 1.00 53.25 97 ASP A N 1
ATOM 680 C CA . ASP A 1 97 ? -9.645 9.804 2.210 1.00 53.25 97 ASP A CA 1
ATOM 681 C C . ASP A 1 97 ? -8.251 9.211 1.912 1.00 53.25 97 ASP A C 1
ATOM 683 O O . ASP A 1 97 ? -8.126 8.328 1.049 1.00 53.25 97 ASP A O 1
ATOM 687 N N . PRO A 1 98 ? -7.180 9.676 2.590 1.00 49.94 98 PRO A N 1
ATOM 688 C CA . PRO A 1 98 ? -5.816 9.224 2.329 1.00 49.94 98 PRO A CA 1
ATOM 689 C C . PRO A 1 98 ? -5.619 7.717 2.531 1.00 49.94 98 PRO A C 1
ATOM 691 O O . PRO A 1 98 ? -4.710 7.142 1.927 1.00 49.94 98 PRO A O 1
ATOM 694 N N . TRP A 1 99 ? -6.470 7.057 3.326 1.00 50.84 99 TRP A N 1
ATOM 695 C CA . TRP A 1 99 ? -6.431 5.604 3.529 1.00 50.84 99 TRP A CA 1
ATOM 696 C C . TRP A 1 99 ? -6.844 4.788 2.309 1.00 50.84 99 TRP A C 1
ATOM 698 O O . TRP A 1 99 ? -6.489 3.611 2.217 1.00 50.84 99 TRP A O 1
ATOM 708 N N . PHE A 1 100 ? -7.466 5.409 1.307 1.00 62.22 100 PHE A N 1
ATOM 709 C CA . PHE A 1 100 ? -7.887 4.725 0.085 1.00 62.22 100 PHE A CA 1
ATOM 710 C C . PHE A 1 100 ? -7.045 5.071 -1.151 1.00 62.22 100 PHE A C 1
ATOM 712 O O . PHE A 1 100 ? -7.362 4.657 -2.263 1.00 62.22 100 PHE A O 1
ATOM 719 N N . ALA A 1 101 ? -5.879 5.698 -0.951 1.00 70.88 101 ALA A N 1
ATOM 720 C CA . ALA A 1 101 ? -4.888 5.955 -2.002 1.00 70.88 101 ALA A CA 1
ATOM 721 C C . ALA A 1 101 ? -4.262 4.679 -2.617 1.00 70.88 101 ALA A C 1
ATOM 723 O O . ALA A 1 101 ? -3.495 4.752 -3.581 1.00 70.88 101 ALA A O 1
ATOM 724 N N . TRP A 1 102 ? -4.576 3.493 -2.083 1.00 79.62 102 TRP A N 1
ATOM 725 C CA . TRP A 1 102 ? -4.052 2.214 -2.566 1.00 79.62 102 TRP A CA 1
ATOM 726 C C . TRP A 1 102 ? -4.447 1.906 -4.016 1.00 79.62 102 TRP A C 1
ATOM 728 O O . TRP A 1 102 ? -3.702 1.207 -4.701 1.00 79.62 102 TRP A O 1
ATOM 738 N N . GLN A 1 103 ? -5.559 2.454 -4.518 1.00 85.25 103 GLN A N 1
ATOM 739 C CA . GLN A 1 103 ? -5.954 2.330 -5.926 1.00 85.25 103 GLN A CA 1
ATOM 740 C C . GLN A 1 103 ? -4.898 2.955 -6.851 1.00 85.25 103 GLN A C 1
ATOM 742 O O . GLN A 1 103 ? -4.524 2.362 -7.864 1.00 85.25 103 GLN A O 1
ATOM 747 N N . TYR A 1 104 ? -4.331 4.102 -6.460 1.00 85.94 104 TYR A N 1
ATOM 748 C CA . TYR A 1 104 ? -3.239 4.751 -7.189 1.00 85.94 104 TYR A CA 1
ATOM 749 C C . TYR A 1 104 ? -1.922 3.986 -7.055 1.00 85.94 104 TYR A C 1
ATOM 751 O O . TYR A 1 104 ? -1.159 3.920 -8.017 1.00 85.94 104 TYR A O 1
ATOM 759 N N . LEU A 1 105 ? -1.670 3.349 -5.905 1.00 89.31 105 LEU A N 1
ATOM 760 C CA . LEU A 1 105 ? -0.536 2.430 -5.752 1.00 89.31 105 LEU A CA 1
ATOM 761 C C . LEU A 1 105 ? -0.681 1.209 -6.671 1.00 89.31 105 LEU A C 1
ATOM 763 O O . LEU A 1 105 ? 0.297 0.796 -7.291 1.00 89.31 105 LEU A O 1
ATOM 767 N N . CYS A 1 106 ? -1.891 0.664 -6.815 1.00 92.38 106 CYS A N 1
ATOM 768 C CA . CYS A 1 106 ? -2.177 -0.425 -7.748 1.00 92.38 106 CYS A CA 1
ATOM 769 C C . CYS A 1 106 ? -2.010 0.023 -9.199 1.00 92.38 106 CYS A C 1
ATOM 771 O O . CYS A 1 106 ? -1.384 -0.684 -9.983 1.00 92.38 106 CYS A O 1
ATOM 773 N N . LEU A 1 107 ? -2.486 1.221 -9.548 1.00 92.69 107 LEU A N 1
ATOM 774 C CA . LEU A 1 107 ? -2.272 1.799 -10.872 1.00 92.69 107 LEU A CA 1
ATOM 775 C C . LEU A 1 107 ? -0.775 1.959 -11.165 1.00 92.69 107 LEU A C 1
ATOM 777 O O . LEU A 1 107 ? -0.300 1.522 -12.211 1.00 92.69 107 LEU A O 1
ATOM 781 N N . ALA A 1 108 ? -0.015 2.521 -10.224 1.00 92.31 108 ALA A N 1
ATOM 782 C CA . ALA A 1 108 ? 1.431 2.666 -10.344 1.00 92.31 108 ALA A CA 1
ATOM 783 C C . ALA A 1 108 ? 2.134 1.304 -10.479 1.00 92.31 108 ALA A C 1
ATOM 785 O O . ALA A 1 108 ? 3.012 1.158 -11.326 1.00 92.31 108 ALA A O 1
ATOM 786 N N . ALA A 1 109 ? 1.722 0.289 -9.713 1.00 94.06 109 ALA A N 1
ATOM 787 C CA . ALA A 1 109 ? 2.258 -1.068 -9.812 1.00 94.06 109 ALA A CA 1
ATOM 788 C C . ALA A 1 109 ? 1.925 -1.731 -11.161 1.00 94.06 109 ALA A C 1
ATOM 790 O O . ALA A 1 109 ? 2.800 -2.333 -11.784 1.00 94.06 109 ALA A O 1
ATOM 791 N N . ALA A 1 110 ? 0.691 -1.585 -11.652 1.00 96.25 110 ALA A N 1
ATOM 792 C CA . ALA A 1 110 ? 0.268 -2.097 -12.953 1.00 96.25 110 ALA A CA 1
ATOM 793 C C . ALA A 1 110 ? 1.063 -1.450 -14.097 1.00 96.25 110 ALA A C 1
ATOM 795 O O . ALA A 1 110 ? 1.579 -2.154 -14.966 1.00 96.25 110 ALA A O 1
ATOM 796 N N . LEU A 1 111 ? 1.229 -0.124 -14.065 1.00 95.19 111 LEU A N 1
ATOM 797 C CA . LEU A 1 111 ? 2.040 0.619 -15.033 1.00 95.19 111 LEU A CA 1
ATOM 798 C C . LEU A 1 111 ? 3.529 0.262 -14.926 1.00 95.19 111 LEU A C 1
ATOM 800 O O . LEU A 1 111 ? 4.192 0.091 -15.948 1.00 95.19 111 LEU A O 1
ATOM 804 N N . GLY A 1 112 ? 4.037 0.076 -13.706 1.00 94.56 112 GLY A N 1
ATOM 805 C CA . GLY A 1 112 ? 5.397 -0.386 -13.429 1.00 94.56 112 GLY A CA 1
ATOM 806 C C . GLY A 1 112 ? 5.692 -1.775 -13.997 1.00 94.56 112 GLY A C 1
ATOM 807 O O . GLY A 1 112 ? 6.799 -2.018 -14.464 1.00 94.56 112 GLY A O 1
ATOM 808 N N . ILE A 1 113 ? 4.702 -2.674 -14.023 1.00 95.25 113 ILE A N 1
ATOM 809 C CA . ILE A 1 113 ? 4.806 -3.984 -14.687 1.00 95.25 113 ILE A CA 1
ATOM 810 C C . ILE A 1 113 ? 4.664 -3.839 -16.209 1.00 95.25 113 ILE A C 1
ATOM 812 O O . ILE A 1 113 ? 5.383 -4.494 -16.964 1.00 95.25 113 ILE A O 1
ATOM 816 N N . ALA A 1 114 ? 3.759 -2.978 -16.678 1.00 96.06 114 ALA A N 1
ATOM 817 C CA . ALA A 1 114 ? 3.514 -2.767 -18.103 1.00 96.06 114 ALA A CA 1
ATOM 818 C C . ALA A 1 114 ? 4.716 -2.141 -18.832 1.00 96.06 114 ALA A C 1
ATOM 820 O O . ALA A 1 114 ? 4.954 -2.465 -19.995 1.00 96.06 114 ALA A O 1
ATOM 821 N N . LEU A 1 115 ? 5.489 -1.285 -18.156 1.00 95.31 115 LEU A N 1
ATOM 822 C CA . LEU A 1 115 ? 6.678 -0.611 -18.687 1.00 95.31 115 LEU A CA 1
ATOM 823 C C . LEU A 1 115 ? 7.720 -1.580 -19.283 1.00 95.31 115 LEU A C 1
ATOM 825 O O . LEU A 1 115 ? 7.932 -1.531 -20.500 1.00 95.31 115 LEU A O 1
ATOM 829 N N . PRO A 1 116 ? 8.328 -2.501 -18.512 1.00 95.00 116 PRO A N 1
ATOM 830 C CA . PRO A 1 116 ? 9.340 -3.413 -19.035 1.00 95.00 116 PRO A CA 1
ATOM 831 C C . PRO A 1 116 ? 8.756 -4.426 -20.028 1.00 95.00 116 PRO A C 1
ATOM 833 O O . PRO A 1 116 ? 9.452 -4.852 -20.953 1.00 95.00 116 PRO A O 1
ATOM 836 N N . VAL A 1 117 ? 7.471 -4.783 -19.898 1.00 95.44 117 VAL A N 1
ATOM 837 C CA . VAL A 1 117 ? 6.755 -5.621 -20.878 1.00 95.44 117 VAL A CA 1
ATOM 838 C C . VAL A 1 117 ? 6.696 -4.913 -22.227 1.00 95.44 117 VAL A C 1
ATOM 840 O O . VAL A 1 117 ? 7.096 -5.484 -23.241 1.00 95.44 117 VAL A O 1
ATOM 843 N N . PHE A 1 118 ? 6.260 -3.653 -22.242 1.00 95.75 118 PHE A N 1
ATOM 844 C CA . PHE A 1 118 ? 6.201 -2.849 -23.454 1.00 95.75 118 PHE A CA 1
ATOM 845 C C . PHE A 1 118 ? 7.591 -2.608 -24.048 1.00 95.75 118 PHE A C 1
ATOM 847 O O . PHE A 1 118 ? 7.773 -2.797 -25.250 1.00 95.75 118 PHE A O 1
ATOM 854 N N . GLN A 1 119 ? 8.576 -2.229 -23.227 1.00 94.62 119 GLN A N 1
ATOM 855 C CA . GLN A 1 119 ? 9.954 -2.033 -23.682 1.00 94.62 119 GLN A CA 1
ATOM 856 C C . GLN A 1 119 ? 10.488 -3.302 -24.362 1.00 94.62 119 GLN A C 1
ATOM 858 O O . GLN A 1 119 ? 11.032 -3.214 -25.458 1.00 94.62 119 GLN A O 1
ATOM 863 N N . THR A 1 120 ? 10.244 -4.482 -23.782 1.00 94.00 120 THR A N 1
ATOM 864 C CA . THR A 1 120 ? 10.660 -5.769 -24.366 1.00 94.00 120 THR A CA 1
ATOM 865 C C . THR A 1 120 ? 9.948 -6.051 -25.693 1.00 94.00 120 THR A C 1
ATOM 867 O O . THR A 1 120 ? 10.605 -6.356 -26.684 1.00 94.00 120 THR A O 1
ATOM 870 N N . VAL A 1 121 ? 8.620 -5.883 -25.759 1.00 94.25 121 VAL A N 1
ATOM 871 C CA . VAL A 1 121 ? 7.835 -6.055 -27.001 1.00 94.25 121 VAL A CA 1
ATOM 872 C C . VAL A 1 121 ? 8.312 -5.108 -28.100 1.00 94.25 121 VAL A C 1
ATOM 874 O O . VAL A 1 121 ? 8.411 -5.483 -29.272 1.00 94.25 121 VAL A O 1
ATOM 877 N N . ARG A 1 122 ? 8.619 -3.863 -27.731 1.00 93.94 122 ARG A N 1
ATOM 878 C CA . ARG A 1 122 ? 9.129 -2.861 -28.658 1.00 93.94 122 ARG A CA 1
ATOM 879 C C . ARG A 1 122 ? 10.525 -3.216 -29.144 1.00 93.94 122 ARG A C 1
ATOM 881 O O . ARG A 1 122 ? 10.767 -3.047 -30.334 1.00 93.94 122 ARG A O 1
ATOM 888 N N . ASP A 1 123 ? 11.421 -3.672 -28.279 1.00 91.62 123 ASP A N 1
ATOM 889 C CA . ASP A 1 123 ? 12.796 -4.011 -28.653 1.00 91.62 123 ASP A CA 1
ATOM 890 C C . ASP A 1 123 ? 12.812 -5.247 -29.578 1.00 91.62 123 ASP A C 1
ATOM 892 O O . ASP A 1 123 ? 13.407 -5.206 -30.657 1.00 91.62 123 ASP A O 1
ATOM 896 N N . GLU A 1 124 ? 12.030 -6.279 -29.248 1.00 91.94 124 GLU A N 1
ATOM 897 C CA . GLU A 1 124 ? 11.847 -7.497 -30.058 1.00 91.94 124 GLU A CA 1
ATOM 898 C C . GLU A 1 124 ? 11.064 -7.257 -31.363 1.00 91.94 124 GLU A C 1
ATOM 900 O O . GLU A 1 124 ? 11.147 -8.038 -32.312 1.00 91.94 124 GLU A O 1
ATOM 905 N N . GLY A 1 125 ? 10.286 -6.174 -31.441 1.00 90.81 125 GLY A N 1
ATOM 906 C CA . GLY A 1 125 ? 9.464 -5.849 -32.608 1.00 90.81 125 GLY A CA 1
ATOM 907 C C . GLY A 1 125 ? 8.215 -6.705 -32.774 1.00 90.81 125 GLY A C 1
ATOM 908 O O . GLY A 1 125 ? 7.700 -6.820 -33.885 1.00 90.81 125 GLY A O 1
ATOM 909 N N . GLY A 1 126 ? 7.728 -7.300 -31.690 1.00 90.38 126 GLY A N 1
ATOM 910 C CA . GLY A 1 126 ? 6.550 -8.157 -31.677 1.00 90.38 126 GLY A CA 1
ATOM 911 C C . GLY A 1 126 ? 6.257 -8.691 -30.279 1.00 90.38 126 GLY A C 1
ATOM 912 O O . GLY A 1 126 ? 7.024 -8.465 -29.347 1.00 90.38 126 GLY A O 1
ATOM 913 N N . TRP A 1 127 ? 5.146 -9.417 -30.126 1.00 89.62 127 TRP A N 1
ATOM 914 C CA . TRP A 1 127 ? 4.701 -10.006 -28.853 1.00 89.62 127 TRP A CA 1
ATOM 915 C C . TRP A 1 127 ? 5.569 -11.211 -28.437 1.00 89.62 127 TRP A C 1
ATOM 917 O O . TRP A 1 127 ? 5.130 -12.359 -28.397 1.00 89.62 127 TRP A O 1
ATOM 927 N N . ARG A 1 128 ? 6.847 -10.944 -28.165 1.00 90.00 128 ARG A N 1
ATOM 928 C CA . ARG A 1 128 ? 7.844 -11.894 -27.671 1.00 90.00 128 ARG A CA 1
ATOM 929 C C . ARG A 1 128 ? 8.400 -11.356 -26.361 1.00 90.00 128 ARG A C 1
ATOM 931 O O . ARG A 1 128 ? 8.836 -10.215 -26.293 1.00 90.00 128 ARG A O 1
ATOM 938 N N . LEU A 1 129 ? 8.360 -12.184 -25.322 1.00 90.81 129 LEU A N 1
ATOM 939 C CA . LEU A 1 129 ? 8.776 -11.814 -23.968 1.00 90.81 129 LEU A CA 1
ATOM 940 C C . LEU A 1 129 ? 9.856 -12.782 -23.469 1.00 90.81 129 LEU A C 1
ATOM 942 O O . LEU A 1 129 ? 9.580 -13.612 -22.597 1.00 90.81 129 LEU A O 1
ATOM 946 N N . PRO A 1 130 ? 11.079 -12.737 -24.036 1.00 89.88 130 PRO A N 1
ATOM 947 C CA . PRO A 1 130 ? 12.183 -13.518 -23.500 1.00 89.88 130 PRO A CA 1
ATOM 948 C C . PRO A 1 130 ? 12.450 -13.088 -22.055 1.00 89.88 130 PRO A C 1
ATOM 950 O O . PRO A 1 130 ? 12.628 -11.904 -21.768 1.00 89.88 130 PRO A O 1
ATOM 953 N N . TYR A 1 131 ? 12.510 -14.060 -21.141 1.00 86.44 131 TYR A N 1
ATOM 954 C CA . TYR A 1 131 ? 12.689 -13.802 -19.709 1.00 86.44 131 TYR A CA 1
ATOM 955 C C . TYR A 1 131 ? 13.899 -12.902 -19.417 1.00 86.44 131 TYR A C 1
ATOM 957 O O . TYR A 1 131 ? 13.804 -11.989 -18.604 1.00 86.44 131 TYR A O 1
ATOM 965 N N . ALA A 1 132 ? 15.024 -13.129 -20.105 1.00 84.25 132 ALA A N 1
ATOM 966 C CA . ALA A 1 132 ? 16.244 -12.349 -19.913 1.00 84.25 132 ALA A CA 1
ATOM 967 C C . ALA A 1 132 ? 16.061 -10.863 -20.269 1.00 84.25 132 ALA A C 1
ATOM 969 O O . ALA A 1 132 ? 16.511 -10.006 -19.511 1.00 84.25 132 ALA A O 1
ATOM 970 N N . GLY A 1 133 ? 15.373 -10.567 -21.380 1.00 86.44 133 GLY A N 1
ATOM 971 C CA . GLY A 1 133 ? 15.080 -9.197 -21.808 1.00 86.44 133 GLY A CA 1
ATOM 972 C C . GLY A 1 133 ? 14.136 -8.495 -20.836 1.00 86.44 133 GLY A C 1
ATOM 973 O O . GLY A 1 133 ? 14.457 -7.416 -20.342 1.00 86.44 133 GLY A O 1
ATOM 974 N N . LEU A 1 134 ? 13.037 -9.164 -20.469 1.00 89.44 134 LEU A N 1
ATOM 975 C CA . LEU A 1 134 ? 12.064 -8.622 -19.521 1.00 89.44 134 LEU A CA 1
ATOM 976 C C . LEU A 1 134 ? 12.700 -8.341 -18.155 1.00 89.44 134 LEU A C 1
ATOM 978 O O . LEU A 1 134 ? 12.572 -7.242 -17.628 1.00 89.44 134 LEU A O 1
ATOM 982 N N . HIS A 1 135 ? 13.440 -9.305 -17.605 1.00 86.06 135 HIS A N 1
ATOM 983 C CA . HIS A 1 135 ? 14.114 -9.160 -16.317 1.00 86.06 135 HIS A CA 1
ATOM 984 C C . HIS A 1 135 ? 15.178 -8.048 -16.337 1.00 86.06 135 HIS A C 1
ATOM 986 O O . HIS A 1 135 ? 15.359 -7.347 -15.340 1.00 86.06 135 HIS A O 1
ATOM 992 N N . ALA A 1 136 ? 15.921 -7.894 -17.440 1.00 85.62 136 ALA A N 1
ATOM 993 C CA . ALA A 1 136 ? 16.893 -6.812 -17.583 1.00 85.62 136 ALA A CA 1
ATOM 994 C C . ALA A 1 136 ? 16.199 -5.443 -17.550 1.00 85.62 136 ALA A C 1
ATOM 996 O O . ALA A 1 136 ? 16.591 -4.598 -16.747 1.00 85.62 136 ALA A O 1
ATOM 997 N N . ARG A 1 137 ? 15.126 -5.273 -18.334 1.00 90.62 137 ARG A N 1
ATOM 998 C CA . ARG A 1 137 ? 14.331 -4.039 -18.376 1.00 90.62 137 ARG A CA 1
ATOM 999 C C . ARG A 1 137 ? 13.654 -3.718 -17.046 1.00 90.62 137 ARG A C 1
ATOM 1001 O O . ARG A 1 137 ? 13.767 -2.594 -16.576 1.00 90.62 137 ARG A O 1
ATOM 1008 N N . SER A 1 138 ? 13.055 -4.703 -16.372 1.00 90.25 138 SER A N 1
ATOM 1009 C CA . SER A 1 138 ? 12.448 -4.489 -15.049 1.00 90.25 138 SER A CA 1
ATOM 1010 C C . SER A 1 138 ? 13.456 -3.966 -14.026 1.00 90.25 138 SER A C 1
ATOM 1012 O O . SER A 1 138 ? 13.130 -3.100 -13.221 1.00 90.25 138 SER A O 1
ATOM 1014 N N . TRP A 1 139 ? 14.688 -4.483 -14.044 1.00 87.06 139 TRP A N 1
ATOM 1015 C CA . TRP A 1 139 ? 15.715 -4.036 -13.107 1.00 87.06 139 TRP A CA 1
ATOM 1016 C C . TRP A 1 139 ? 16.312 -2.679 -13.478 1.00 87.06 139 TRP A C 1
ATOM 1018 O O . TRP A 1 139 ? 16.578 -1.865 -12.596 1.00 87.06 139 TRP A O 1
ATOM 1028 N N . GLU A 1 140 ? 16.502 -2.430 -14.774 1.00 90.06 140 GLU A N 1
ATOM 1029 C CA . GLU A 1 140 ? 16.899 -1.120 -15.288 1.00 90.06 140 GLU A CA 1
ATOM 1030 C C . GLU A 1 140 ? 15.898 -0.047 -14.852 1.00 90.06 140 GLU A C 1
ATOM 1032 O O . GLU A 1 140 ? 16.310 0.943 -14.255 1.00 90.06 140 GLU A O 1
ATOM 1037 N N . ASP A 1 141 ? 14.597 -0.275 -15.049 1.00 92.44 141 ASP A N 1
ATOM 1038 C CA . ASP A 1 141 ? 13.548 0.672 -14.665 1.00 92.44 141 ASP A CA 1
ATOM 1039 C C . ASP A 1 141 ? 13.550 0.958 -13.152 1.00 92.44 141 ASP A C 1
ATOM 1041 O O . ASP A 1 141 ? 13.446 2.118 -12.759 1.00 92.44 141 ASP A O 1
ATOM 1045 N N . ILE A 1 142 ? 13.741 -0.057 -12.297 1.00 91.00 142 ILE A N 1
ATOM 1046 C CA . ILE A 1 142 ? 13.842 0.128 -10.835 1.00 91.00 142 ILE A CA 1
ATOM 1047 C C . ILE A 1 142 ? 15.047 1.004 -10.471 1.00 91.00 142 ILE A C 1
ATOM 1049 O O . ILE A 1 142 ? 14.910 1.958 -9.704 1.00 91.00 142 ILE A O 1
ATOM 1053 N N . VAL A 1 143 ? 16.232 0.703 -11.013 1.00 91.00 143 VAL A N 1
ATOM 1054 C CA . VAL A 1 143 ? 17.454 1.469 -10.713 1.00 91.00 143 VAL A CA 1
ATOM 1055 C C . VAL A 1 143 ? 17.347 2.896 -11.248 1.00 91.00 143 VAL A C 1
ATOM 1057 O O . VAL A 1 143 ? 17.723 3.839 -10.554 1.00 91.00 143 VAL A O 1
ATOM 1060 N N . VAL A 1 144 ? 16.787 3.070 -12.447 1.00 92.56 144 VAL A N 1
ATOM 1061 C CA . VAL A 1 144 ? 16.530 4.383 -13.049 1.00 92.56 144 VAL A CA 1
ATOM 1062 C C . VAL A 1 144 ? 15.531 5.179 -12.213 1.00 92.56 144 VAL A C 1
ATOM 1064 O O . VAL A 1 144 ? 15.777 6.355 -11.964 1.00 92.56 144 VAL A O 1
ATOM 1067 N N . ALA A 1 145 ? 14.451 4.564 -11.725 1.00 93.19 145 ALA A N 1
ATOM 1068 C CA . ALA A 1 145 ? 13.471 5.230 -10.869 1.00 93.19 145 ALA A CA 1
ATOM 1069 C C . ALA A 1 145 ? 14.082 5.686 -9.535 1.00 93.19 145 ALA A C 1
ATOM 1071 O O . ALA A 1 145 ? 13.903 6.839 -9.144 1.00 93.19 145 ALA A O 1
ATOM 1072 N N . ILE A 1 146 ? 14.854 4.820 -8.864 1.00 93.44 146 ILE A N 1
ATOM 1073 C CA . ILE A 1 146 ? 15.551 5.165 -7.613 1.00 93.44 146 ILE A CA 1
ATOM 1074 C C . ILE A 1 146 ? 16.576 6.277 -7.860 1.00 93.44 146 ILE A C 1
ATOM 1076 O O . ILE A 1 146 ? 16.621 7.251 -7.112 1.00 93.44 146 ILE A O 1
ATOM 1080 N N . GLY A 1 147 ? 17.384 6.157 -8.916 1.00 92.56 147 GLY A N 1
ATOM 1081 C CA . GLY A 1 147 ? 18.397 7.150 -9.262 1.00 92.56 147 GLY A CA 1
ATOM 1082 C C . GLY A 1 147 ? 17.792 8.506 -9.633 1.00 92.56 147 GLY A C 1
ATOM 1083 O O . GLY A 1 147 ? 18.275 9.534 -9.166 1.00 92.56 147 GLY A O 1
ATOM 1084 N N . ALA A 1 148 ? 16.696 8.523 -10.397 1.00 94.69 148 ALA A N 1
ATOM 1085 C CA . ALA A 1 148 ? 15.961 9.742 -10.723 1.00 94.69 148 ALA A CA 1
ATOM 1086 C C . ALA A 1 148 ? 15.321 10.380 -9.481 1.00 94.69 148 ALA A C 1
ATOM 1088 O O . ALA A 1 148 ? 15.382 11.598 -9.326 1.00 94.69 148 ALA A O 1
ATOM 1089 N N . GLY A 1 149 ? 14.766 9.573 -8.570 1.00 96.06 149 GLY A N 1
ATOM 1090 C CA . GLY A 1 149 ? 14.253 10.044 -7.283 1.00 96.06 149 GLY A CA 1
ATOM 1091 C C . GLY A 1 149 ? 15.349 10.642 -6.396 1.00 96.06 149 GLY A C 1
ATOM 1092 O O . GLY A 1 149 ? 15.165 11.718 -5.832 1.00 96.06 149 GLY A O 1
ATOM 1093 N N . GLY A 1 150 ? 16.517 9.998 -6.325 1.00 96.31 150 GLY A N 1
ATOM 1094 C CA . GLY A 1 150 ? 17.684 10.518 -5.608 1.00 96.31 150 GLY A CA 1
ATOM 1095 C C . GLY A 1 150 ? 18.226 11.812 -6.219 1.00 96.31 150 GLY A C 1
ATOM 1096 O O . GLY A 1 150 ? 18.557 12.743 -5.489 1.00 96.31 150 GLY A O 1
ATOM 1097 N N . PHE A 1 151 ? 18.260 11.907 -7.551 1.00 96.31 151 PHE A N 1
ATOM 1098 C CA . PHE A 1 151 ? 18.630 13.136 -8.252 1.00 96.31 151 PHE A CA 1
ATOM 1099 C C . PHE A 1 151 ? 17.634 14.266 -7.972 1.00 96.31 151 PHE A C 1
ATOM 1101 O O . PHE A 1 151 ? 18.051 15.373 -7.642 1.00 96.31 151 PHE A O 1
ATOM 1108 N N . GLN A 1 152 ? 16.329 13.982 -8.028 1.00 97.00 152 GLN A N 1
ATOM 1109 C CA . GLN A 1 152 ? 15.287 14.945 -7.671 1.00 97.00 152 GLN A CA 1
ATOM 1110 C C . GLN A 1 152 ? 15.449 15.433 -6.229 1.00 97.00 152 GLN A C 1
ATOM 1112 O O . GLN A 1 152 ? 15.457 16.637 -5.990 1.00 97.00 152 GLN A O 1
ATOM 1117 N N . LEU A 1 153 ? 15.658 14.518 -5.278 1.00 97.69 153 LEU A N 1
ATOM 1118 C CA . LEU A 1 153 ? 15.915 14.869 -3.883 1.00 97.69 153 LEU A CA 1
ATOM 1119 C C . LEU A 1 153 ? 17.151 15.770 -3.745 1.00 97.69 153 LEU A C 1
ATOM 1121 O O . LEU A 1 153 ? 17.090 16.784 -3.057 1.00 97.69 153 LEU A O 1
ATOM 1125 N N . ALA A 1 154 ? 18.255 15.439 -4.417 1.00 97.88 154 ALA A N 1
ATOM 1126 C CA . ALA A 1 154 ? 19.476 16.240 -4.379 1.00 97.88 154 ALA A CA 1
ATOM 1127 C C . ALA A 1 154 ? 19.264 17.655 -4.944 1.00 97.88 154 ALA A C 1
ATOM 1129 O O . ALA A 1 154 ? 19.731 18.625 -4.349 1.00 97.88 154 ALA A O 1
ATOM 1130 N N . VAL A 1 155 ? 18.527 17.786 -6.053 1.00 97.44 155 VAL A N 1
ATOM 1131 C CA . VAL A 1 155 ? 18.164 19.086 -6.637 1.00 97.44 155 VAL A CA 1
ATOM 1132 C C . VAL A 1 155 ? 17.291 19.888 -5.671 1.00 97.44 155 VAL A C 1
ATOM 1134 O O . VAL A 1 155 ? 17.579 21.057 -5.425 1.00 97.44 155 VAL A O 1
ATOM 1137 N N . THR A 1 156 ? 16.270 19.271 -5.072 1.00 96.56 156 THR A N 1
ATOM 1138 C CA . THR A 1 156 ? 15.417 19.926 -4.070 1.00 96.56 156 THR A CA 1
ATOM 1139 C C . THR A 1 156 ? 16.225 20.408 -2.864 1.00 96.56 156 THR A C 1
ATOM 1141 O O . THR A 1 156 ? 16.075 21.557 -2.456 1.00 96.56 156 THR A O 1
ATOM 1144 N N . LEU A 1 157 ? 17.125 19.578 -2.329 1.00 97.81 157 LEU A N 1
ATOM 1145 C CA . LEU A 1 157 ? 17.995 19.954 -1.209 1.00 97.81 157 LEU A CA 1
ATOM 1146 C C . LEU A 1 157 ? 18.961 21.087 -1.575 1.00 97.81 157 LEU A C 1
ATOM 1148 O O . LEU A 1 157 ? 19.219 21.956 -0.748 1.00 97.81 157 LEU A O 1
ATOM 1152 N N . LEU A 1 158 ? 19.475 21.106 -2.808 1.00 97.94 158 LEU A N 1
ATOM 1153 C CA . LEU A 1 158 ? 20.339 22.182 -3.288 1.00 97.94 158 LEU A CA 1
ATOM 1154 C C . LEU A 1 158 ? 19.592 23.521 -3.360 1.00 97.94 158 LEU A C 1
ATOM 1156 O O . LEU A 1 158 ? 20.134 24.535 -2.927 1.00 97.94 158 LEU A O 1
ATOM 1160 N N . PHE A 1 159 ? 18.356 23.529 -3.868 1.00 97.12 159 PHE A N 1
ATOM 1161 C CA . PHE A 1 159 ? 17.525 24.737 -3.891 1.00 97.12 159 PHE A CA 1
ATOM 1162 C C . PHE A 1 159 ? 17.132 25.197 -2.485 1.00 97.12 159 PHE A C 1
ATOM 1164 O O . PHE A 1 159 ? 17.186 26.394 -2.218 1.00 97.12 159 PHE A O 1
ATOM 1171 N N . ALA A 1 160 ? 16.815 24.269 -1.578 1.00 96.19 160 ALA A N 1
ATOM 1172 C CA . ALA A 1 160 ? 16.545 24.594 -0.179 1.00 96.19 160 ALA A CA 1
ATOM 1173 C C . ALA A 1 160 ? 17.773 25.228 0.495 1.00 96.19 160 ALA A C 1
ATOM 1175 O O . ALA A 1 160 ? 17.668 26.289 1.100 1.00 96.19 160 ALA A O 1
ATOM 1176 N N . LEU A 1 161 ? 18.961 24.637 0.316 1.00 97.50 161 LEU A N 1
ATOM 1177 C CA . LEU A 1 161 ? 20.209 25.198 0.834 1.00 97.50 161 LEU A CA 1
ATOM 1178 C C . LEU A 1 161 ? 20.495 26.584 0.242 1.00 97.50 161 LEU A C 1
ATOM 1180 O O . LEU A 1 161 ? 20.886 27.491 0.971 1.00 97.50 161 LEU A O 1
ATOM 1184 N N . TRP A 1 162 ? 20.296 26.757 -1.067 1.00 97.56 162 TRP A N 1
ATOM 1185 C CA . TRP A 1 162 ? 20.456 28.050 -1.727 1.00 97.56 162 TRP A CA 1
ATOM 1186 C C . TRP A 1 162 ? 19.513 29.095 -1.110 1.00 97.56 162 TRP A C 1
ATOM 1188 O O . TRP A 1 162 ? 19.995 30.146 -0.687 1.00 97.56 162 TRP A O 1
ATOM 1198 N N . ALA A 1 163 ? 18.216 28.803 -0.984 1.00 96.75 163 ALA A N 1
ATOM 1199 C CA . ALA A 1 163 ? 17.262 29.710 -0.344 1.00 96.75 163 ALA A CA 1
ATOM 1200 C C . ALA A 1 163 ? 17.710 30.098 1.074 1.00 96.75 163 ALA A C 1
ATOM 1202 O O . ALA A 1 163 ? 17.889 31.284 1.351 1.00 96.75 163 ALA A O 1
ATOM 1203 N N . SER A 1 164 ? 18.008 29.114 1.927 1.00 96.69 164 SER A N 1
ATOM 1204 C CA . SER A 1 164 ? 18.384 29.362 3.324 1.00 96.69 164 SER A CA 1
ATOM 1205 C C . SER A 1 164 ? 19.690 30.154 3.481 1.00 96.69 164 SER A C 1
ATOM 1207 O O . SER A 1 164 ? 19.811 30.967 4.396 1.00 96.69 164 SER A O 1
ATOM 1209 N N . LEU A 1 165 ? 20.683 29.958 2.602 1.00 97.62 165 LEU A N 1
ATOM 1210 C CA . LEU A 1 165 ? 21.941 30.718 2.652 1.00 97.62 165 LEU A CA 1
ATOM 1211 C C . LEU A 1 165 ? 21.734 32.213 2.379 1.00 97.62 165 LEU A C 1
ATOM 1213 O O . LEU A 1 165 ? 22.420 33.044 2.971 1.00 97.62 165 LEU A O 1
ATOM 1217 N N . PHE A 1 166 ? 20.813 32.555 1.478 1.00 96.81 166 PHE A N 1
ATOM 1218 C CA . PHE A 1 166 ? 20.514 33.947 1.145 1.00 96.81 166 PHE A CA 1
ATOM 1219 C C . PHE A 1 166 ? 19.559 34.590 2.152 1.00 96.81 166 PHE A C 1
ATOM 1221 O O . PHE A 1 166 ? 19.736 35.759 2.495 1.00 96.81 166 PHE A O 1
ATOM 1228 N N . GLU A 1 167 ? 18.624 33.819 2.698 1.00 96.25 167 GLU A N 1
ATOM 1229 C CA . GLU A 1 167 ? 17.762 34.252 3.797 1.00 96.25 167 GLU A CA 1
ATOM 1230 C C . GLU A 1 167 ? 18.591 34.678 5.023 1.00 96.25 167 GLU A C 1
ATOM 1232 O O . GLU A 1 167 ? 18.330 35.721 5.618 1.00 96.25 167 GLU A O 1
ATOM 1237 N N . LEU A 1 168 ? 19.688 33.965 5.321 1.00 95.94 168 LEU A N 1
ATOM 1238 C CA . LEU A 1 168 ? 20.601 34.297 6.423 1.00 95.94 168 LEU A CA 1
ATOM 1239 C C . LEU A 1 168 ? 21.248 35.691 6.305 1.00 95.94 168 LEU A C 1
ATOM 1241 O O . LEU A 1 168 ? 21.576 36.304 7.320 1.00 95.94 168 LEU A O 1
ATOM 1245 N N . ILE A 1 169 ? 21.440 36.200 5.085 1.00 96.62 169 ILE A N 1
ATOM 1246 C CA . ILE A 1 169 ? 21.980 37.547 4.827 1.00 96.62 169 ILE A CA 1
ATOM 1247 C C . ILE A 1 169 ? 20.879 38.575 4.510 1.00 96.62 169 ILE A C 1
ATOM 1249 O O . ILE A 1 169 ? 21.187 39.683 4.069 1.00 96.62 169 ILE A O 1
ATOM 1253 N N . GLY A 1 170 ? 19.609 38.224 4.741 1.00 95.31 170 GLY A N 1
ATOM 1254 C CA . GLY A 1 170 ? 18.451 39.104 4.576 1.00 95.31 170 GLY A CA 1
ATOM 1255 C C . GLY A 1 170 ? 17.882 39.175 3.155 1.00 95.31 170 GLY A C 1
ATOM 1256 O O . GLY A 1 170 ? 17.214 40.150 2.821 1.00 95.31 170 GLY A O 1
ATOM 1257 N N . VAL A 1 171 ? 18.159 38.189 2.293 1.00 96.44 171 VAL A N 1
ATOM 1258 C CA . VAL A 1 171 ? 17.643 38.131 0.914 1.00 96.44 171 VAL A CA 1
ATOM 1259 C C . VAL A 1 171 ? 16.607 37.008 0.777 1.00 96.44 171 VAL A C 1
ATOM 1261 O O . VAL A 1 171 ? 16.953 35.865 0.495 1.00 96.44 171 VAL A O 1
ATOM 1264 N N . GLU A 1 172 ? 15.322 37.349 0.907 1.00 94.50 172 GLU A N 1
ATOM 1265 C CA . GLU A 1 172 ? 14.190 36.397 0.844 1.00 94.50 172 GLU A CA 1
ATOM 1266 C C . GLU A 1 172 ? 13.778 36.008 -0.591 1.00 94.50 172 GLU A C 1
ATOM 1268 O O . GLU A 1 172 ? 13.134 34.983 -0.803 1.00 94.50 172 GLU A O 1
ATOM 1273 N N . PHE A 1 173 ? 14.228 36.766 -1.603 1.00 96.19 173 PHE A N 1
ATOM 1274 C CA . PHE A 1 173 ? 13.852 36.588 -3.016 1.00 96.19 173 PHE A CA 1
ATOM 1275 C C . PHE A 1 173 ? 13.945 35.136 -3.519 1.00 96.19 173 PHE A C 1
ATOM 1277 O O . PHE A 1 173 ? 13.091 34.688 -4.283 1.00 96.19 173 PHE A O 1
ATOM 1284 N N . PHE A 1 174 ? 14.993 34.403 -3.132 1.00 94.69 174 PHE A N 1
ATOM 1285 C CA . PHE A 1 174 ? 15.187 33.025 -3.590 1.00 94.69 174 PHE A CA 1
ATOM 1286 C C . PHE A 1 174 ? 14.191 32.061 -2.951 1.00 94.69 174 PHE A C 1
ATOM 1288 O O . PHE A 1 174 ? 13.647 31.220 -3.662 1.00 94.69 174 PHE A O 1
ATOM 1295 N N . SER A 1 175 ? 13.915 32.219 -1.654 1.00 94.25 175 SER A N 1
ATOM 1296 C CA . SER A 1 175 ? 12.898 31.426 -0.959 1.00 94.25 175 SER A CA 1
ATOM 1297 C C . SER A 1 175 ? 11.525 31.642 -1.603 1.00 94.25 175 SER A C 1
ATOM 1299 O O . SER A 1 175 ? 10.914 30.697 -2.107 1.00 94.25 175 SER A O 1
ATOM 1301 N N . ASP A 1 176 ? 11.136 32.909 -1.781 1.00 94.75 176 ASP A N 1
ATOM 1302 C CA . ASP A 1 176 ? 9.868 33.299 -2.408 1.00 94.75 176 ASP A CA 1
ATOM 1303 C C . ASP A 1 176 ? 9.682 32.732 -3.820 1.00 94.75 176 ASP A C 1
ATOM 1305 O O . ASP A 1 176 ? 8.561 32.476 -4.265 1.00 94.75 176 ASP A O 1
ATOM 1309 N N . VAL A 1 177 ? 10.765 32.596 -4.589 1.00 96.06 177 VAL A N 1
ATOM 1310 C CA . VAL A 1 177 ? 10.707 32.034 -5.943 1.00 96.06 177 VAL A CA 1
ATOM 1311 C C . VAL A 1 177 ? 10.670 30.510 -5.907 1.00 96.06 177 VAL A C 1
ATOM 1313 O O . VAL A 1 177 ? 9.894 29.922 -6.663 1.00 96.06 177 VAL A O 1
ATOM 1316 N N . PHE A 1 178 ? 11.483 29.870 -5.066 1.00 96.00 178 PHE A N 1
ATOM 1317 C CA . PHE A 1 178 ? 11.631 28.414 -5.053 1.00 96.00 178 PHE A CA 1
ATOM 1318 C C . PHE A 1 178 ? 10.444 27.698 -4.407 1.00 96.00 178 PHE A C 1
ATOM 1320 O O . PHE A 1 178 ? 10.116 26.586 -4.818 1.00 96.00 178 PHE A O 1
ATOM 1327 N N . GLU A 1 179 ? 9.751 28.348 -3.474 1.00 93.88 179 GLU A N 1
ATOM 1328 C CA . GLU A 1 179 ? 8.547 27.808 -2.835 1.00 93.88 179 GLU A CA 1
ATOM 1329 C C . GLU A 1 179 ? 7.282 27.949 -3.699 1.00 93.88 179 GLU A C 1
ATOM 1331 O O . GLU A 1 179 ? 6.250 27.335 -3.413 1.00 93.88 179 GLU A O 1
ATOM 1336 N N . LYS A 1 180 ? 7.336 28.701 -4.810 1.00 95.00 180 LYS A N 1
ATOM 1337 C CA . LYS A 1 180 ? 6.187 28.820 -5.719 1.00 95.00 180 LYS A CA 1
ATOM 1338 C C . LYS A 1 180 ? 5.819 27.450 -6.303 1.00 95.00 180 LYS A C 1
ATOM 1340 O O . LYS A 1 180 ? 6.667 26.810 -6.929 1.00 95.00 180 LYS A O 1
ATOM 1345 N N . PRO A 1 181 ? 4.533 27.045 -6.271 1.00 93.19 181 PRO A N 1
ATOM 1346 C CA . PRO A 1 181 ? 4.092 25.768 -6.838 1.00 93.19 181 PRO A CA 1
ATOM 1347 C C . PRO A 1 181 ? 4.481 25.573 -8.312 1.00 93.19 181 PRO A C 1
ATOM 1349 O O . PRO A 1 181 ? 4.799 24.461 -8.732 1.00 93.19 181 PRO A O 1
ATOM 1352 N N . VAL A 1 182 ? 4.503 26.657 -9.100 1.00 95.25 182 VAL A N 1
ATOM 1353 C CA . VAL A 1 182 ? 4.942 26.627 -10.508 1.00 95.25 182 VAL A CA 1
ATOM 1354 C C . VAL A 1 182 ? 6.408 26.224 -10.617 1.00 95.25 182 VAL A C 1
ATOM 1356 O O . VAL A 1 182 ? 6.772 25.410 -11.458 1.00 95.25 182 VAL A O 1
ATOM 1359 N N . PHE A 1 183 ? 7.255 26.794 -9.759 1.00 96.25 183 PHE A N 1
ATOM 1360 C CA . PHE A 1 183 ? 8.681 26.505 -9.750 1.00 96.25 183 PHE A CA 1
ATOM 1361 C C . PHE A 1 183 ? 8.918 25.047 -9.359 1.00 96.25 183 PHE A C 1
ATOM 1363 O O . PHE A 1 183 ? 9.584 24.323 -10.094 1.00 96.25 183 PHE A O 1
ATOM 1370 N N . ILE A 1 184 ? 8.296 24.594 -8.265 1.00 95.12 184 ILE A N 1
ATOM 1371 C CA . ILE A 1 184 ? 8.431 23.222 -7.752 1.00 95.12 184 ILE A CA 1
ATOM 1372 C C . ILE A 1 184 ? 8.039 22.188 -8.812 1.00 95.12 184 ILE A C 1
ATOM 1374 O O . ILE A 1 184 ? 8.759 21.218 -9.035 1.00 95.12 184 ILE A O 1
ATOM 1378 N N . THR A 1 185 ? 6.910 22.391 -9.489 1.00 94.06 185 THR A N 1
ATOM 1379 C CA . THR A 1 185 ? 6.395 21.447 -10.494 1.00 94.06 185 THR A CA 1
ATOM 1380 C C . THR A 1 185 ? 7.223 21.448 -11.778 1.00 94.06 185 THR A C 1
ATOM 1382 O O . THR A 1 185 ? 7.554 20.374 -12.280 1.00 94.06 185 THR A O 1
ATOM 1385 N N . VAL A 1 186 ? 7.616 22.617 -12.297 1.00 96.31 186 VAL A N 1
ATOM 1386 C CA . VAL A 1 186 ? 8.454 22.735 -13.505 1.00 96.31 186 VAL A CA 1
ATOM 1387 C C . VAL A 1 186 ? 9.854 22.185 -13.259 1.00 96.31 186 VAL A C 1
ATOM 1389 O O . VAL A 1 186 ? 10.327 21.342 -14.023 1.00 96.31 186 VAL A O 1
ATOM 1392 N N . VAL A 1 187 ? 10.515 22.635 -12.192 1.00 96.88 187 VAL A N 1
ATOM 1393 C CA . VAL A 1 187 ? 11.868 22.184 -11.854 1.00 96.88 187 VAL A CA 1
ATOM 1394 C C . VAL A 1 187 ? 11.848 20.713 -11.471 1.00 96.88 187 VAL A C 1
ATOM 1396 O O . VAL A 1 187 ? 12.689 19.977 -11.969 1.00 96.88 187 VAL A O 1
ATOM 1399 N N . GLY A 1 188 ? 10.860 20.267 -10.689 1.00 95.50 188 GLY A N 1
ATOM 1400 C CA . GLY A 1 188 ? 10.689 18.862 -10.318 1.00 95.50 188 GLY A CA 1
ATOM 1401 C C . GLY A 1 188 ? 10.435 17.937 -11.511 1.00 95.50 188 GLY A C 1
ATOM 1402 O O . GLY A 1 188 ? 10.985 16.840 -11.582 1.00 95.50 188 GLY A O 1
ATOM 1403 N N . GLY A 1 189 ? 9.642 18.376 -12.493 1.00 95.12 189 GLY A N 1
ATOM 1404 C CA . GLY A 1 189 ? 9.455 17.634 -13.740 1.00 95.12 189 GLY A CA 1
ATOM 1405 C C . GLY A 1 189 ? 10.744 17.555 -14.563 1.00 95.12 189 GLY A C 1
ATOM 1406 O O . GLY A 1 189 ? 11.106 16.484 -15.058 1.00 95.12 189 GLY A O 1
ATOM 1407 N N . ALA A 1 190 ? 11.466 18.673 -14.681 1.00 96.38 190 ALA A N 1
ATOM 1408 C CA . ALA A 1 190 ? 12.729 18.750 -15.412 1.00 96.38 190 ALA A CA 1
ATOM 1409 C C . ALA A 1 190 ? 13.825 17.879 -14.787 1.00 96.38 190 ALA A C 1
ATOM 1411 O O . ALA A 1 190 ? 14.514 17.147 -15.498 1.00 96.38 190 ALA A O 1
ATOM 1412 N N . SER A 1 191 ? 13.977 17.935 -13.466 1.00 96.69 191 SER A N 1
ATOM 1413 C CA . SER A 1 191 ? 14.972 17.176 -12.712 1.00 96.69 191 SER A CA 1
ATOM 1414 C C . SER A 1 191 ? 14.688 15.677 -12.731 1.00 96.69 191 SER A C 1
ATOM 1416 O O . SER A 1 191 ? 15.619 14.912 -12.958 1.00 96.69 191 SER A O 1
ATOM 1418 N N . ILE A 1 192 ? 13.435 15.229 -12.579 1.00 95.69 192 ILE A N 1
ATOM 1419 C CA . ILE A 1 192 ? 13.089 13.803 -12.698 1.00 95.69 192 ILE A CA 1
ATOM 1420 C C . ILE A 1 192 ? 13.431 13.296 -14.103 1.00 95.69 192 ILE A C 1
ATOM 1422 O O . ILE A 1 192 ? 14.099 12.271 -14.240 1.00 95.69 192 ILE A O 1
ATOM 1426 N N . ALA A 1 193 ? 13.025 14.015 -15.154 1.00 94.81 193 ALA A N 1
ATOM 1427 C CA . ALA A 1 193 ? 13.292 13.603 -16.531 1.00 94.81 193 ALA A CA 1
ATOM 1428 C C . ALA A 1 193 ? 14.795 13.608 -16.868 1.00 94.81 193 ALA A C 1
ATOM 1430 O O . ALA A 1 193 ? 15.290 12.693 -17.535 1.00 94.81 193 ALA A O 1
ATOM 1431 N N . LEU A 1 194 ? 15.537 14.598 -16.364 1.00 94.62 194 LEU A N 1
ATOM 1432 C CA . LEU A 1 194 ? 16.992 14.647 -16.474 1.00 94.62 194 LEU A CA 1
ATOM 1433 C C . LEU A 1 194 ? 17.649 13.493 -15.706 1.00 94.62 194 LEU A C 1
ATOM 1435 O O . LEU A 1 194 ? 18.508 12.812 -16.260 1.00 94.62 194 LEU A O 1
ATOM 1439 N N . GLY A 1 195 ? 17.208 13.215 -14.479 1.00 94.25 195 GLY A N 1
ATOM 1440 C CA . GLY A 1 195 ? 17.682 12.103 -13.657 1.00 94.25 195 GLY A CA 1
ATOM 1441 C C . GLY A 1 195 ? 17.477 10.751 -14.342 1.00 94.25 195 GLY A C 1
ATOM 1442 O O . GLY A 1 195 ? 18.414 9.958 -14.420 1.00 94.25 195 GLY A O 1
ATOM 1443 N N . ILE A 1 196 ? 16.299 10.523 -14.937 1.00 93.44 196 ILE A N 1
ATOM 1444 C CA . ILE A 1 196 ? 16.023 9.338 -15.766 1.00 93.44 196 ILE A CA 1
ATOM 1445 C C . ILE A 1 196 ? 17.048 9.236 -16.903 1.00 93.44 196 ILE A C 1
ATOM 1447 O O . ILE A 1 196 ? 17.632 8.175 -17.126 1.00 93.44 196 ILE A O 1
ATOM 1451 N N . SER A 1 197 ? 17.285 10.338 -17.618 1.00 91.44 197 SER A N 1
ATOM 1452 C CA . SER A 1 197 ? 18.198 10.363 -18.761 1.00 91.44 197 SER A CA 1
ATOM 1453 C C . SER A 1 197 ? 19.662 10.123 -18.380 1.00 91.44 197 SER A C 1
ATOM 1455 O O . SER A 1 197 ? 20.362 9.430 -19.121 1.00 91.44 197 SER A O 1
ATOM 1457 N N . LEU A 1 198 ? 20.113 10.686 -17.255 1.00 91.38 198 LEU A N 1
ATOM 1458 C CA . LEU A 1 198 ? 21.482 10.565 -16.748 1.00 91.38 198 LEU A CA 1
ATOM 1459 C C . LEU A 1 198 ? 21.784 9.136 -16.294 1.00 91.38 198 LEU A C 1
ATOM 1461 O O . LEU A 1 198 ? 22.788 8.560 -16.702 1.00 91.38 198 LEU A O 1
ATOM 1465 N N . VAL A 1 199 ? 20.896 8.539 -15.493 1.00 90.38 199 VAL A N 1
ATOM 1466 C CA . VAL A 1 199 ? 21.109 7.186 -14.950 1.00 90.38 199 VAL A CA 1
ATOM 1467 C C . VAL A 1 199 ? 21.131 6.142 -16.070 1.00 90.38 199 VAL A C 1
ATOM 1469 O O . VAL A 1 199 ? 21.915 5.195 -16.020 1.00 90.38 199 VAL A O 1
ATOM 1472 N N . ARG A 1 200 ? 20.331 6.342 -17.125 1.00 87.69 200 ARG A N 1
ATOM 1473 C CA . ARG A 1 200 ? 20.315 5.473 -18.317 1.00 87.69 200 ARG A CA 1
ATOM 1474 C C . ARG A 1 200 ? 21.635 5.425 -19.077 1.00 87.69 200 ARG A C 1
ATOM 1476 O O . ARG A 1 200 ? 21.898 4.426 -19.740 1.00 87.69 200 ARG A O 1
ATOM 1483 N N . ASP A 1 201 ? 22.473 6.455 -18.976 1.00 87.50 201 ASP A N 1
ATOM 1484 C CA . ASP A 1 201 ? 23.791 6.459 -19.620 1.00 87.50 201 ASP A CA 1
ATOM 1485 C C . ASP A 1 201 ? 24.852 5.665 -18.858 1.00 87.50 201 ASP A C 1
ATOM 1487 O O . ASP A 1 201 ? 25.986 5.555 -19.327 1.00 87.50 201 ASP A O 1
ATOM 1491 N N . TRP A 1 202 ? 24.508 5.062 -17.714 1.00 86.06 202 TRP A N 1
ATOM 1492 C CA . TRP A 1 202 ? 25.433 4.274 -16.896 1.00 86.06 202 TRP A CA 1
ATOM 1493 C C . TRP A 1 202 ? 25.091 2.771 -16.883 1.00 86.06 202 TRP A C 1
ATOM 1495 O O . TRP A 1 202 ? 24.937 2.178 -15.809 1.00 86.06 202 TRP A O 1
ATOM 1505 N N . PRO A 1 203 ? 25.014 2.089 -18.046 1.00 82.88 203 PRO A N 1
ATOM 1506 C CA . PRO A 1 203 ? 24.604 0.685 -18.108 1.00 82.88 203 PRO A CA 1
ATOM 1507 C C . PRO A 1 203 ? 25.557 -0.244 -17.341 1.00 82.88 203 PRO A C 1
ATOM 1509 O O . PRO A 1 203 ? 25.128 -1.249 -16.774 1.00 82.88 203 PRO A O 1
ATOM 1512 N N . SER A 1 204 ? 26.847 0.102 -17.263 1.00 83.75 204 SER A N 1
ATOM 1513 C CA . SER A 1 204 ? 27.840 -0.638 -16.475 1.00 83.75 204 SER A CA 1
ATOM 1514 C C . SER A 1 204 ? 27.570 -0.561 -14.969 1.00 83.75 204 SER A C 1
ATOM 1516 O O . SER A 1 204 ? 27.710 -1.573 -14.283 1.00 83.75 204 SER A O 1
ATOM 1518 N N . VAL A 1 205 ? 27.134 0.596 -14.460 1.00 83.62 205 VAL A N 1
ATOM 1519 C CA . VAL A 1 205 ? 26.783 0.798 -13.045 1.00 83.62 205 VAL A CA 1
ATOM 1520 C C . VAL A 1 205 ? 25.511 0.033 -12.705 1.00 83.62 205 VAL A C 1
ATOM 1522 O O . VAL A 1 205 ? 25.494 -0.704 -11.721 1.00 83.62 205 VAL A O 1
ATOM 1525 N N . ILE A 1 206 ? 24.481 0.123 -13.554 1.00 83.94 206 ILE A N 1
ATOM 1526 C CA . ILE A 1 206 ? 23.227 -0.629 -13.384 1.00 83.94 206 ILE A CA 1
ATOM 1527 C C . ILE A 1 206 ? 23.521 -2.135 -13.323 1.00 83.94 206 ILE A C 1
ATOM 1529 O O . ILE A 1 206 ? 23.074 -2.829 -12.405 1.00 83.94 206 ILE A O 1
ATOM 1533 N N . ALA A 1 207 ? 24.334 -2.642 -14.256 1.00 83.25 207 ALA A N 1
ATOM 1534 C CA . ALA A 1 207 ? 24.735 -4.044 -14.277 1.00 83.25 207 ALA A CA 1
ATOM 1535 C C . ALA A 1 207 ? 25.572 -4.437 -13.045 1.00 83.25 207 ALA A C 1
ATOM 1537 O O . ALA A 1 207 ? 25.381 -5.527 -12.501 1.00 83.25 207 ALA A O 1
ATOM 1538 N N . ALA A 1 208 ? 26.481 -3.572 -12.585 1.00 84.94 208 ALA A N 1
ATOM 1539 C CA . ALA A 1 208 ? 27.300 -3.818 -11.399 1.00 84.94 208 ALA A CA 1
ATOM 1540 C C . ALA A 1 208 ? 26.457 -3.867 -10.115 1.00 84.94 208 ALA A C 1
ATOM 1542 O O . ALA A 1 208 ? 26.572 -4.828 -9.357 1.00 84.94 208 ALA A O 1
ATOM 1543 N N . MET A 1 209 ? 25.560 -2.897 -9.904 1.00 83.56 209 MET A N 1
ATOM 1544 C CA . MET A 1 209 ? 24.634 -2.873 -8.764 1.00 83.56 209 MET A CA 1
ATOM 1545 C C . MET A 1 209 ? 23.728 -4.103 -8.755 1.00 83.56 209 MET A C 1
ATOM 1547 O O . MET A 1 209 ? 23.528 -4.720 -7.710 1.00 83.56 209 MET A O 1
ATOM 1551 N N . GLN A 1 210 ? 23.221 -4.501 -9.926 1.00 83.56 210 GLN A N 1
ATOM 1552 C CA . GLN A 1 210 ? 22.422 -5.712 -10.055 1.00 83.56 210 GLN A CA 1
ATOM 1553 C C . GLN A 1 210 ? 23.209 -6.956 -9.647 1.00 83.56 210 GLN A C 1
ATOM 1555 O O . GLN A 1 210 ? 22.708 -7.768 -8.874 1.00 83.56 210 GLN A O 1
ATOM 1560 N N . LYS A 1 211 ? 24.431 -7.118 -10.167 1.00 82.81 211 LYS A N 1
ATOM 1561 C CA . LYS A 1 211 ? 25.295 -8.255 -9.825 1.00 82.81 211 LYS A CA 1
ATOM 1562 C C . LYS A 1 211 ? 25.607 -8.278 -8.331 1.00 82.81 211 LYS A C 1
ATOM 1564 O O . LYS A 1 211 ? 25.492 -9.332 -7.719 1.00 82.81 211 LYS A O 1
ATOM 1569 N N . ALA A 1 212 ? 25.935 -7.128 -7.742 1.00 84.56 212 ALA A N 1
ATOM 1570 C CA . ALA A 1 212 ? 26.222 -7.011 -6.316 1.00 84.56 212 ALA A CA 1
ATOM 1571 C C . ALA A 1 212 ? 25.012 -7.405 -5.453 1.00 84.56 212 ALA A C 1
ATOM 1573 O O . ALA A 1 212 ? 25.142 -8.247 -4.566 1.00 84.56 212 ALA A O 1
ATOM 1574 N N . LEU A 1 213 ? 23.823 -6.864 -5.746 1.00 82.88 213 LEU A N 1
ATOM 1575 C CA . LEU A 1 213 ? 22.608 -7.194 -4.999 1.00 82.88 213 LEU A CA 1
ATOM 1576 C C . LEU A 1 213 ? 22.240 -8.677 -5.138 1.00 82.88 213 LEU A C 1
ATOM 1578 O O . LEU A 1 213 ? 21.944 -9.331 -4.141 1.00 82.88 213 LEU A O 1
ATOM 1582 N N . MET A 1 214 ? 22.281 -9.217 -6.359 1.00 82.19 214 MET A N 1
ATOM 1583 C CA . MET A 1 214 ? 21.970 -10.628 -6.614 1.00 82.19 214 MET A CA 1
ATOM 1584 C C . MET A 1 214 ? 22.957 -11.555 -5.899 1.00 82.19 214 MET A C 1
ATOM 1586 O O . MET A 1 214 ? 22.531 -12.544 -5.306 1.00 82.19 214 MET A O 1
ATOM 1590 N N . ALA A 1 215 ? 24.247 -11.201 -5.874 1.00 81.19 215 ALA A N 1
ATOM 1591 C CA . ALA A 1 215 ? 25.265 -11.940 -5.138 1.00 81.19 215 ALA A CA 1
ATOM 1592 C C . ALA A 1 215 ? 24.964 -11.960 -3.632 1.00 81.19 215 ALA A C 1
ATOM 1594 O O . ALA A 1 215 ? 24.908 -13.037 -3.041 1.00 81.19 215 ALA A O 1
ATOM 1595 N N . VAL A 1 216 ? 24.679 -10.805 -3.022 1.00 84.88 216 VAL A N 1
ATOM 1596 C CA . VAL A 1 216 ? 24.329 -10.720 -1.592 1.00 84.88 216 VAL A CA 1
ATOM 1597 C C . VAL A 1 216 ? 23.071 -11.534 -1.278 1.00 84.88 216 VAL A C 1
ATOM 1599 O O . VAL A 1 216 ? 23.077 -12.351 -0.360 1.00 84.88 216 VAL A O 1
ATOM 1602 N N . LEU A 1 217 ? 22.009 -11.377 -2.072 1.00 83.75 217 LEU A N 1
ATOM 1603 C CA . LEU A 1 217 ? 20.762 -12.123 -1.893 1.00 83.75 217 LEU A CA 1
ATOM 1604 C C . LEU A 1 217 ? 20.978 -13.636 -2.026 1.00 83.75 217 LEU A C 1
ATOM 1606 O O . LEU A 1 217 ? 20.493 -14.407 -1.200 1.00 83.75 217 LEU A O 1
ATOM 1610 N N . SER A 1 218 ? 21.749 -14.080 -3.018 1.00 79.56 218 SER A N 1
ATOM 1611 C CA . SER A 1 218 ? 21.995 -15.508 -3.253 1.00 79.56 218 SER A CA 1
ATOM 1612 C C . SER A 1 218 ? 22.653 -16.223 -2.060 1.00 79.56 218 SER A C 1
ATOM 1614 O O . SER A 1 218 ? 22.378 -17.402 -1.834 1.00 79.56 218 SER A O 1
ATOM 1616 N N . VAL A 1 219 ? 23.453 -15.518 -1.246 1.00 84.25 219 VAL A N 1
ATOM 1617 C CA . VAL A 1 219 ? 24.072 -16.066 -0.023 1.00 84.25 219 VAL A CA 1
ATOM 1618 C C . VAL A 1 219 ? 23.031 -16.355 1.063 1.00 84.25 219 VAL A C 1
ATOM 1620 O O . VAL A 1 219 ? 23.170 -17.327 1.806 1.00 84.25 219 VAL A O 1
ATOM 1623 N N . PHE A 1 220 ? 21.949 -15.575 1.132 1.00 86.88 220 PHE A N 1
ATOM 1624 C CA . PHE A 1 220 ? 20.863 -15.804 2.088 1.00 86.88 220 PHE A CA 1
ATOM 1625 C C . PHE A 1 220 ? 19.962 -16.985 1.711 1.00 86.88 220 PHE A C 1
ATOM 1627 O O . PHE A 1 220 ? 19.272 -17.520 2.579 1.00 86.88 220 PHE A O 1
ATOM 1634 N N . ALA A 1 221 ? 19.970 -17.427 0.448 1.00 87.06 221 ALA A N 1
ATOM 1635 C CA . ALA A 1 221 ? 19.085 -18.487 -0.039 1.00 87.06 221 ALA A CA 1
ATOM 1636 C C . ALA A 1 221 ? 19.192 -19.805 0.760 1.00 87.06 221 ALA A C 1
ATOM 1638 O O . ALA A 1 221 ? 18.156 -20.293 1.220 1.00 87.06 221 ALA A O 1
ATOM 1639 N N . PRO A 1 222 ? 20.388 -20.395 0.982 1.00 87.81 222 PRO A N 1
ATOM 1640 C CA . PRO A 1 222 ? 20.512 -21.615 1.783 1.00 87.81 222 PRO A CA 1
ATOM 1641 C C . PRO A 1 222 ? 20.133 -21.412 3.256 1.00 87.81 222 PRO A C 1
ATOM 1643 O O . PRO A 1 222 ? 19.535 -22.309 3.850 1.00 87.81 222 PRO A O 1
ATOM 1646 N N . LEU A 1 223 ? 20.436 -20.246 3.839 1.00 90.69 223 LEU A N 1
ATOM 1647 C CA . LEU A 1 223 ? 20.085 -19.940 5.228 1.00 90.69 223 LEU A CA 1
ATOM 1648 C C . LEU A 1 223 ? 18.566 -19.859 5.406 1.00 90.69 223 LEU A C 1
ATOM 1650 O O . LEU A 1 223 ? 18.013 -20.506 6.293 1.00 90.69 223 LEU A O 1
ATOM 1654 N N . LEU A 1 224 ? 17.880 -19.118 4.533 1.00 93.00 224 LEU A N 1
ATOM 1655 C CA . LEU A 1 224 ? 16.424 -19.027 4.560 1.00 93.00 224 LEU A CA 1
ATOM 1656 C C . LEU A 1 224 ? 15.786 -20.397 4.314 1.00 93.00 224 LEU A C 1
ATOM 1658 O O . LEU A 1 224 ? 14.847 -20.765 5.012 1.00 93.00 224 LEU A O 1
ATOM 1662 N N . ALA A 1 225 ? 16.318 -21.180 3.371 1.00 93.00 225 ALA A N 1
ATOM 1663 C CA . ALA A 1 225 ? 15.845 -22.538 3.123 1.00 93.00 225 ALA A CA 1
ATOM 1664 C C . ALA A 1 225 ? 15.917 -23.401 4.387 1.00 93.00 225 ALA A C 1
ATOM 1666 O O . ALA A 1 225 ? 14.961 -24.104 4.705 1.00 93.00 225 ALA A O 1
ATOM 1667 N N . PHE A 1 226 ? 17.033 -23.328 5.117 1.00 94.06 226 PHE A N 1
ATOM 1668 C CA . PHE A 1 226 ? 17.199 -24.038 6.379 1.00 94.06 226 PHE A CA 1
ATOM 1669 C C . PHE A 1 226 ? 16.163 -23.594 7.415 1.00 94.06 226 PHE A C 1
ATOM 1671 O O . PHE A 1 226 ? 15.455 -24.442 7.951 1.00 94.06 226 PHE A O 1
ATOM 1678 N N . VAL A 1 227 ? 16.017 -22.285 7.646 1.00 94.50 227 VAL A N 1
ATOM 1679 C CA . VAL A 1 227 ? 15.061 -21.739 8.626 1.00 94.50 227 VAL A CA 1
ATOM 1680 C C . VAL A 1 227 ? 13.621 -22.130 8.286 1.00 94.50 227 VAL A C 1
ATOM 1682 O O . VAL A 1 227 ? 12.885 -22.569 9.167 1.00 94.50 227 VAL A O 1
ATOM 1685 N N . LEU A 1 228 ? 13.218 -22.024 7.017 1.00 94.88 228 LEU A N 1
ATOM 1686 C CA . LEU A 1 228 ? 11.859 -22.356 6.587 1.00 94.88 228 LEU A CA 1
ATOM 1687 C C . LEU A 1 228 ? 11.569 -23.852 6.685 1.00 94.88 228 LEU A C 1
ATOM 1689 O O . LEU A 1 228 ? 10.497 -24.231 7.148 1.00 94.88 228 LEU A O 1
ATOM 1693 N N . LEU A 1 229 ? 12.513 -24.711 6.295 1.00 94.81 229 LEU A N 1
ATOM 1694 C CA . LEU A 1 229 ? 12.347 -26.155 6.457 1.00 94.81 229 LEU A CA 1
ATOM 1695 C C . LEU A 1 229 ? 12.322 -26.563 7.928 1.00 94.81 229 LEU A C 1
ATOM 1697 O O . LEU A 1 229 ? 11.518 -27.415 8.297 1.00 94.81 229 LEU A O 1
ATOM 1701 N N . LEU A 1 230 ? 13.161 -25.943 8.763 1.00 94.50 230 LEU A N 1
ATOM 1702 C CA . LEU A 1 230 ? 13.156 -26.166 10.203 1.00 94.50 230 LEU A CA 1
ATOM 1703 C C . LEU A 1 230 ? 11.788 -25.793 10.777 1.00 94.50 230 LEU A C 1
ATOM 1705 O O . LEU A 1 230 ? 11.136 -26.642 11.378 1.00 94.50 230 LEU A O 1
ATOM 1709 N N . PHE A 1 231 ? 11.303 -24.582 10.499 1.00 92.25 231 PHE A N 1
ATOM 1710 C CA . PHE A 1 231 ? 9.976 -24.126 10.907 1.00 92.25 231 PHE A CA 1
ATOM 1711 C C . PHE A 1 231 ? 8.877 -25.107 10.475 1.00 92.25 231 PHE A C 1
ATOM 1713 O O . PHE A 1 231 ? 8.131 -25.593 11.323 1.00 92.25 231 PHE A O 1
ATOM 1720 N N . LEU A 1 232 ? 8.831 -25.477 9.189 1.00 92.56 232 LEU A N 1
ATOM 1721 C CA . LEU A 1 232 ? 7.851 -26.432 8.663 1.00 92.56 232 LEU A CA 1
ATOM 1722 C C . LEU A 1 232 ? 7.962 -27.818 9.318 1.00 92.56 232 LEU A C 1
ATOM 1724 O O . LEU A 1 232 ? 6.941 -28.474 9.501 1.00 92.56 232 LEU A O 1
ATOM 1728 N N . SER A 1 233 ? 9.164 -28.264 9.697 1.00 92.69 233 SER A N 1
ATOM 1729 C CA . SER A 1 233 ? 9.374 -29.557 10.364 1.00 92.69 233 SER A CA 1
ATOM 1730 C C . SER A 1 233 ? 8.905 -29.581 11.821 1.00 92.69 233 SER A C 1
ATOM 1732 O O . SER A 1 233 ? 8.530 -30.641 12.318 1.00 92.69 233 SER A O 1
ATOM 1734 N N . PHE A 1 234 ? 8.878 -28.426 12.496 1.00 89.75 234 PHE A N 1
ATOM 1735 C CA . PHE A 1 234 ? 8.365 -28.314 13.863 1.00 89.75 234 PHE A CA 1
ATOM 1736 C C . PHE A 1 234 ? 6.833 -28.236 13.911 1.00 89.75 234 PHE A C 1
ATOM 1738 O O . PHE A 1 234 ? 6.252 -28.654 14.911 1.00 89.75 234 PHE A O 1
ATOM 1745 N N . LEU A 1 235 ? 6.165 -27.766 12.847 1.00 87.62 235 LEU A N 1
ATOM 1746 C CA . LEU A 1 235 ? 4.703 -27.594 12.829 1.00 87.62 235 LEU A CA 1
ATOM 1747 C C . LEU A 1 235 ? 3.889 -28.864 13.132 1.00 87.62 235 LEU A C 1
ATOM 1749 O O . LEU A 1 235 ? 2.923 -28.754 13.890 1.00 87.62 235 LEU A O 1
ATOM 1753 N N . PRO A 1 236 ? 4.239 -30.062 12.617 1.00 85.81 236 PRO A N 1
ATOM 1754 C CA . PRO A 1 236 ? 3.535 -31.293 12.977 1.00 85.81 236 PRO A CA 1
ATOM 1755 C C . PRO A 1 236 ? 3.608 -31.627 14.472 1.00 85.81 236 PRO A C 1
ATOM 1757 O O . PRO A 1 236 ? 2.718 -32.297 14.984 1.00 85.81 236 PRO A O 1
ATOM 1760 N N . VAL A 1 237 ? 4.654 -31.166 15.170 1.00 87.75 237 VAL A N 1
ATOM 1761 C CA . VAL A 1 237 ? 4.881 -31.429 16.600 1.00 87.75 237 VAL A CA 1
ATOM 1762 C C . VAL A 1 237 ? 4.233 -30.355 17.474 1.00 87.75 237 VAL A C 1
ATOM 1764 O O . VAL A 1 237 ? 3.640 -30.670 18.502 1.00 87.75 237 VAL A O 1
ATOM 1767 N N . THR A 1 238 ? 4.340 -29.080 17.094 1.00 82.00 238 THR A N 1
ATOM 1768 C CA . THR A 1 238 ? 3.813 -27.957 17.887 1.00 82.00 238 THR A CA 1
ATOM 1769 C C . THR A 1 238 ? 2.315 -27.728 17.700 1.00 82.00 238 THR A C 1
ATOM 1771 O O . THR A 1 238 ? 1.687 -27.134 18.579 1.00 82.00 238 THR A O 1
ATOM 1774 N N . GLY A 1 239 ? 1.753 -28.214 16.589 1.00 78.94 239 GLY A N 1
ATOM 1775 C CA . GLY A 1 239 ? 0.362 -28.021 16.199 1.00 78.94 239 GLY A CA 1
ATOM 1776 C C . GLY A 1 239 ? 0.117 -26.670 15.521 1.00 78.94 239 GLY A C 1
ATOM 1777 O O . GLY A 1 239 ? 0.730 -25.654 15.851 1.00 78.94 239 GLY A O 1
ATOM 1778 N N . LEU A 1 240 ? -0.823 -26.644 14.569 1.00 74.19 240 LEU A N 1
ATOM 1779 C CA . LEU A 1 240 ? -1.206 -25.411 13.869 1.00 74.19 240 LEU A CA 1
ATOM 1780 C C . LEU A 1 240 ? -1.957 -24.422 14.774 1.00 74.19 240 LEU A C 1
ATOM 1782 O O . LEU A 1 240 ? -1.914 -23.229 14.504 1.00 74.19 240 LEU A O 1
ATOM 1786 N N . SER A 1 241 ? -2.614 -24.879 15.845 1.00 71.31 241 SER A N 1
ATOM 1787 C CA . SER A 1 241 ? -3.405 -24.014 16.739 1.00 71.31 241 SER A CA 1
ATOM 1788 C C . SER A 1 241 ? -2.572 -22.899 17.375 1.00 71.31 241 SER A C 1
ATOM 1790 O O . SER A 1 241 ? -2.995 -21.744 17.395 1.00 71.31 241 SER A O 1
ATOM 1792 N N . LYS A 1 242 ? -1.332 -23.204 17.781 1.00 72.38 242 LYS A N 1
ATOM 1793 C CA . LYS A 1 242 ? -0.438 -22.226 18.416 1.00 72.38 242 LYS A CA 1
ATOM 1794 C C . LYS A 1 242 ? -0.086 -21.045 17.514 1.00 72.38 242 LYS A C 1
ATOM 1796 O O . LYS A 1 242 ? 0.105 -19.945 18.027 1.00 72.38 242 LYS A O 1
ATOM 1801 N N . LEU A 1 243 ? -0.020 -21.238 16.192 1.00 67.75 243 LEU A N 1
ATOM 1802 C CA . LEU A 1 243 ? 0.220 -20.148 15.233 1.00 67.75 243 LEU A CA 1
ATOM 1803 C C . LEU A 1 243 ? -0.889 -19.094 15.277 1.00 67.75 243 LEU A C 1
ATOM 1805 O O . LEU A 1 243 ? -0.619 -17.904 15.115 1.00 67.75 243 LEU A O 1
ATOM 1809 N N . TRP A 1 244 ? -2.128 -19.536 15.491 1.00 67.94 244 TRP A N 1
ATOM 1810 C CA . TRP A 1 244 ? -3.307 -18.675 15.483 1.00 67.94 244 TRP A CA 1
ATOM 1811 C C . TRP A 1 244 ? -3.515 -17.989 16.829 1.00 67.94 244 TRP A C 1
ATOM 1813 O O . TRP A 1 244 ? -3.805 -16.796 16.861 1.00 67.94 244 TRP A O 1
ATOM 1823 N N . GLU A 1 245 ? -3.305 -18.723 17.921 1.00 65.81 245 GLU A N 1
ATOM 1824 C CA . GLU A 1 245 ? -3.460 -18.219 19.290 1.00 65.81 245 GLU A CA 1
ATOM 1825 C C . GLU A 1 245 ? -2.347 -17.234 19.674 1.00 65.81 245 GLU A C 1
ATOM 1827 O O . GLU A 1 245 ? -2.598 -16.225 20.327 1.00 65.81 245 GLU A O 1
ATOM 1832 N N . THR A 1 246 ? -1.110 -17.492 19.233 1.00 60.88 246 THR A N 1
ATOM 1833 C CA . THR A 1 246 ? 0.070 -16.746 19.706 1.00 60.88 246 THR A CA 1
ATOM 1834 C C . THR A 1 246 ? 0.380 -15.517 18.848 1.00 60.88 246 THR A C 1
ATOM 1836 O O . THR A 1 246 ? 1.092 -14.616 19.288 1.00 60.88 246 THR A O 1
ATOM 1839 N N . THR A 1 247 ? -0.095 -15.440 17.598 1.00 58.34 247 THR A N 1
ATOM 1840 C CA . THR A 1 247 ? 0.339 -14.379 16.674 1.00 58.34 247 THR A CA 1
ATOM 1841 C C . THR A 1 247 ? -0.814 -13.762 15.884 1.00 58.34 247 THR A C 1
ATOM 1843 O O . THR A 1 247 ? -1.335 -14.318 14.915 1.00 58.34 247 THR A O 1
ATOM 1846 N N . ARG A 1 248 ? -1.135 -12.501 16.211 1.00 61.59 248 ARG A N 1
ATOM 1847 C CA . ARG A 1 248 ? -2.097 -11.676 15.455 1.00 61.59 248 ARG A CA 1
ATOM 1848 C C . ARG A 1 248 ? -1.692 -11.425 13.991 1.00 61.59 248 ARG A C 1
ATOM 1850 O O . ARG A 1 248 ? -2.567 -11.083 13.201 1.00 61.59 248 ARG A O 1
ATOM 1857 N N . HIS A 1 249 ? -0.436 -11.684 13.614 1.00 68.94 249 HIS A N 1
ATOM 1858 C CA . HIS A 1 249 ? 0.157 -11.412 12.294 1.00 68.94 249 HIS A CA 1
ATOM 1859 C C . HIS A 1 249 ? 0.718 -12.654 11.566 1.00 68.94 249 HIS A C 1
ATOM 1861 O O . HIS A 1 249 ? 1.687 -12.547 10.815 1.00 68.94 249 HIS A O 1
ATOM 1867 N N . ALA A 1 250 ? 0.123 -13.837 11.753 1.00 77.75 250 ALA A N 1
ATOM 1868 C CA . ALA A 1 250 ? 0.605 -15.063 11.107 1.00 77.75 250 ALA A CA 1
ATOM 1869 C C . ALA A 1 250 ? 0.593 -14.987 9.560 1.00 77.75 250 ALA A C 1
ATOM 1871 O O . ALA A 1 250 ? 1.595 -15.319 8.928 1.00 77.75 250 ALA A O 1
ATOM 1872 N N . THR A 1 251 ? -0.491 -14.495 8.935 1.00 82.25 251 THR A N 1
ATOM 1873 C CA . THR A 1 251 ? -0.579 -14.398 7.460 1.00 82.25 251 THR A CA 1
ATOM 1874 C C . THR A 1 251 ? 0.489 -13.474 6.858 1.00 82.25 251 THR A C 1
ATOM 1876 O O . THR A 1 251 ? 1.217 -13.941 5.980 1.00 82.25 251 THR A O 1
ATOM 1879 N N . PRO A 1 252 ? 0.650 -12.207 7.306 1.00 84.62 252 PRO A N 1
ATOM 1880 C CA . PRO A 1 252 ? 1.687 -11.327 6.763 1.00 84.62 252 PRO A CA 1
ATOM 1881 C C . PRO A 1 252 ? 3.098 -11.905 6.894 1.00 84.62 252 PRO A C 1
ATOM 1883 O O . PRO A 1 252 ? 3.898 -11.764 5.974 1.00 84.62 252 PRO A O 1
ATOM 1886 N N . LEU A 1 253 ? 3.392 -12.602 7.997 1.00 88.06 253 LEU A N 1
ATOM 1887 C CA . LEU A 1 253 ? 4.697 -13.226 8.203 1.00 88.06 253 LEU A CA 1
ATOM 1888 C C . LEU A 1 253 ? 4.955 -14.359 7.197 1.00 88.06 253 LEU A C 1
ATOM 1890 O O . LEU A 1 253 ? 6.022 -14.399 6.588 1.00 88.06 253 LEU A O 1
ATOM 1894 N N . MET A 1 254 ? 3.979 -15.251 6.982 1.00 90.56 254 MET A N 1
ATOM 1895 C CA . MET A 1 254 ? 4.102 -16.342 6.004 1.00 90.56 254 MET A CA 1
ATOM 1896 C C . MET A 1 254 ? 4.228 -15.812 4.571 1.00 90.56 254 MET A C 1
ATOM 1898 O O . MET A 1 254 ? 5.075 -16.284 3.812 1.00 90.56 254 MET A O 1
ATOM 1902 N N . LEU A 1 255 ? 3.427 -14.806 4.204 1.00 91.94 255 LEU A N 1
ATOM 1903 C CA . LEU A 1 255 ? 3.495 -14.173 2.885 1.00 91.94 255 LEU A CA 1
ATOM 1904 C C . LEU A 1 255 ? 4.813 -13.419 2.679 1.00 91.94 255 LEU A C 1
ATOM 1906 O O . LEU A 1 255 ? 5.409 -13.526 1.611 1.00 91.94 255 LEU A O 1
ATOM 1910 N N . GLY A 1 256 ? 5.309 -12.713 3.698 1.00 93.00 256 GLY A N 1
ATOM 1911 C CA . GLY A 1 256 ? 6.611 -12.047 3.660 1.00 93.00 256 GLY A CA 1
ATOM 1912 C C . GLY A 1 256 ? 7.763 -13.041 3.505 1.00 93.00 256 GLY A C 1
ATOM 1913 O O . GLY A 1 256 ? 8.644 -12.844 2.669 1.00 93.00 256 GLY A O 1
ATOM 1914 N N . ALA A 1 257 ? 7.719 -14.157 4.237 1.00 93.00 257 ALA A N 1
ATOM 1915 C CA . ALA A 1 257 ? 8.690 -15.239 4.103 1.00 93.00 257 ALA A CA 1
ATOM 1916 C C . ALA A 1 257 ? 8.662 -15.873 2.702 1.00 93.00 257 ALA A C 1
ATOM 1918 O O . ALA A 1 257 ? 9.715 -16.142 2.124 1.00 93.00 257 ALA A O 1
ATOM 1919 N N . LEU A 1 258 ? 7.470 -16.064 2.129 1.00 94.94 258 LEU A N 1
ATOM 1920 C CA . LEU A 1 258 ? 7.294 -16.567 0.768 1.00 94.94 258 LEU A CA 1
ATOM 1921 C C . LEU A 1 258 ? 7.791 -15.579 -0.287 1.00 94.94 258 LEU A C 1
ATOM 1923 O O . LEU A 1 258 ? 8.447 -15.997 -1.236 1.00 94.94 258 LEU A O 1
ATOM 1927 N N . LEU A 1 259 ? 7.509 -14.285 -0.132 1.00 94.00 259 LEU A N 1
ATOM 1928 C CA . LEU A 1 259 ? 8.006 -13.242 -1.027 1.00 94.00 259 LEU A CA 1
ATOM 1929 C C . LEU A 1 259 ? 9.536 -13.186 -0.997 1.00 94.00 259 LEU A C 1
ATOM 1931 O O . LEU A 1 259 ? 10.177 -13.095 -2.044 1.00 94.00 259 LEU A O 1
ATOM 1935 N N . PHE A 1 260 ? 10.131 -13.299 0.191 1.00 92.94 260 PHE A N 1
ATOM 1936 C CA . PHE A 1 260 ? 11.579 -13.359 0.327 1.00 92.94 260 PHE A CA 1
ATOM 1937 C C . PHE A 1 260 ? 12.143 -14.639 -0.304 1.00 92.94 260 PHE A C 1
ATOM 1939 O O . PHE A 1 260 ? 13.092 -14.569 -1.080 1.00 92.94 260 PHE A O 1
ATOM 1946 N N . ALA A 1 261 ? 11.506 -15.794 -0.089 1.00 93.06 261 ALA A N 1
ATOM 1947 C CA . ALA A 1 261 ? 11.868 -17.037 -0.767 1.00 93.06 261 ALA A CA 1
ATOM 1948 C C . ALA A 1 261 ? 11.799 -16.895 -2.297 1.00 93.06 261 ALA A C 1
ATOM 1950 O O . ALA A 1 261 ? 12.754 -17.260 -2.979 1.00 93.06 261 ALA A O 1
ATOM 1951 N N . LEU A 1 262 ? 10.725 -16.305 -2.832 1.00 92.00 262 LEU A N 1
ATOM 1952 C CA . LEU A 1 262 ? 10.546 -16.025 -4.258 1.00 92.00 262 LEU A CA 1
ATOM 1953 C C . LEU A 1 262 ? 11.699 -15.171 -4.803 1.00 92.00 262 LEU A C 1
ATOM 1955 O O . LEU A 1 262 ? 12.282 -15.519 -5.831 1.00 92.00 262 LEU A O 1
ATOM 1959 N N . LEU A 1 263 ? 12.049 -14.078 -4.118 1.00 89.50 263 LEU A N 1
ATOM 1960 C CA . LEU A 1 263 ? 13.163 -13.204 -4.493 1.00 89.50 263 LEU A CA 1
ATOM 1961 C C . LEU A 1 263 ? 14.475 -14.000 -4.574 1.00 89.50 263 LEU A C 1
ATOM 1963 O O . LEU A 1 263 ? 15.165 -13.950 -5.592 1.00 89.50 263 LEU A O 1
ATOM 1967 N N . LEU A 1 264 ? 14.782 -14.783 -3.535 1.00 88.81 264 LEU A N 1
ATOM 1968 C CA . LEU A 1 264 ? 16.014 -15.567 -3.441 1.00 88.81 264 LEU A CA 1
ATOM 1969 C C . LEU A 1 264 ? 16.081 -16.717 -4.452 1.00 88.81 264 LEU A C 1
ATOM 1971 O O . LEU A 1 264 ? 17.148 -17.000 -4.989 1.00 88.81 264 LEU A O 1
ATOM 1975 N N . VAL A 1 265 ? 14.962 -17.376 -4.763 1.00 88.06 265 VAL A N 1
ATOM 1976 C CA . VAL A 1 265 ? 14.949 -18.406 -5.811 1.00 88.06 265 VAL A CA 1
ATOM 1977 C C . VAL A 1 265 ? 15.219 -17.778 -7.181 1.00 88.06 265 VAL A C 1
ATOM 1979 O O . VAL A 1 265 ? 15.973 -18.336 -7.978 1.00 88.06 265 VAL A O 1
ATOM 1982 N N . ASN A 1 266 ? 14.652 -16.599 -7.454 1.00 86.50 266 ASN A N 1
ATOM 1983 C CA . ASN A 1 266 ? 14.852 -15.903 -8.724 1.00 86.50 266 ASN A CA 1
ATOM 1984 C C . ASN A 1 266 ? 16.293 -15.430 -8.943 1.00 86.50 266 ASN A C 1
ATOM 1986 O O . ASN A 1 266 ? 16.751 -15.443 -10.088 1.00 86.50 266 ASN A O 1
ATOM 1990 N N . THR A 1 267 ? 17.027 -15.080 -7.880 1.00 80.75 267 THR A N 1
ATOM 1991 C CA . THR A 1 267 ? 18.452 -14.726 -8.007 1.00 80.75 267 THR A CA 1
ATOM 1992 C C . THR A 1 267 ? 19.274 -15.923 -8.491 1.00 80.75 267 THR A C 1
ATOM 1994 O O . THR A 1 267 ? 20.072 -15.792 -9.415 1.00 80.75 267 THR A O 1
ATOM 1997 N N . VAL A 1 268 ? 18.997 -17.121 -7.963 1.00 77.88 268 VAL A N 1
ATOM 1998 C CA . VAL A 1 268 ? 19.685 -18.366 -8.348 1.00 77.88 268 VAL A CA 1
ATOM 1999 C C . VAL A 1 268 ? 19.276 -18.846 -9.746 1.00 77.88 268 VAL A C 1
ATOM 2001 O O . VAL A 1 268 ? 20.117 -19.328 -10.503 1.00 77.88 268 VAL A O 1
ATOM 2004 N N . ILE A 1 269 ? 17.997 -18.712 -10.122 1.00 75.12 269 ILE A N 1
ATOM 2005 C CA . ILE A 1 269 ? 17.506 -19.105 -11.456 1.00 75.12 269 ILE A CA 1
ATOM 2006 C C . ILE A 1 269 ? 18.109 -18.224 -12.559 1.00 75.12 269 ILE A C 1
ATOM 2008 O O . ILE A 1 269 ? 18.275 -18.689 -13.689 1.00 75.12 269 ILE A O 1
ATOM 2012 N N . LYS A 1 270 ? 18.450 -16.966 -12.269 1.00 67.69 270 LYS A N 1
ATOM 2013 C CA . LYS A 1 270 ? 19.038 -16.045 -13.249 1.00 67.69 270 LYS A CA 1
ATOM 2014 C C . LYS A 1 270 ? 20.445 -16.469 -13.694 1.00 67.69 270 LYS A C 1
ATOM 2016 O O . LYS A 1 270 ? 20.709 -16.481 -14.893 1.00 67.69 270 LYS A O 1
ATOM 2021 N N . ASP A 1 271 ? 21.304 -16.877 -12.762 1.00 58.72 271 ASP A N 1
ATOM 2022 C CA . ASP A 1 271 ? 22.735 -17.150 -12.997 1.00 58.72 271 ASP A CA 1
ATOM 2023 C C . ASP A 1 271 ? 23.033 -18.557 -13.559 1.00 58.72 271 ASP A C 1
ATOM 2025 O O . ASP A 1 271 ? 24.162 -19.040 -13.506 1.00 58.72 271 ASP A O 1
ATOM 2029 N N . ALA A 1 272 ? 22.046 -19.250 -14.137 1.00 51.72 272 ALA A N 1
ATOM 2030 C CA . ALA A 1 272 ? 22.213 -20.634 -14.598 1.00 51.72 272 ALA A CA 1
ATOM 2031 C C . ALA A 1 272 ? 23.142 -20.822 -15.822 1.00 51.72 272 ALA A C 1
ATOM 2033 O O . ALA A 1 272 ? 23.301 -21.954 -16.270 1.00 51.72 272 ALA A O 1
ATOM 2034 N N . ASN A 1 273 ? 23.784 -19.767 -16.337 1.00 49.28 273 ASN A N 1
ATOM 2035 C CA . ASN A 1 273 ? 24.898 -19.901 -17.280 1.00 49.28 273 ASN A CA 1
ATOM 2036 C C . ASN A 1 273 ? 26.177 -20.302 -16.523 1.00 49.28 273 ASN A C 1
ATOM 2038 O O . ASN A 1 273 ? 26.966 -19.435 -16.172 1.00 49.28 273 ASN A O 1
ATOM 2042 N N . ASP A 1 274 ? 26.319 -21.606 -16.255 1.00 46.06 274 ASP A N 1
ATOM 2043 C CA . ASP A 1 274 ? 27.505 -22.474 -16.045 1.00 46.06 274 ASP A CA 1
ATOM 2044 C C . ASP A 1 274 ? 28.849 -21.966 -15.469 1.00 46.06 274 ASP A C 1
ATOM 2046 O O . ASP A 1 274 ? 29.797 -22.743 -15.353 1.00 46.06 274 ASP A O 1
ATOM 2050 N N . GLN A 1 275 ? 28.976 -20.729 -15.003 1.00 42.91 275 GLN A N 1
ATOM 2051 C CA . GLN A 1 275 ? 30.201 -20.209 -14.405 1.00 42.91 275 GLN A CA 1
ATOM 2052 C C . GLN A 1 275 ? 30.022 -20.073 -12.899 1.00 42.91 275 GLN A C 1
ATOM 2054 O O . GLN A 1 275 ? 29.683 -19.005 -12.408 1.00 42.91 275 GLN A O 1
ATOM 2059 N N . LEU A 1 276 ? 30.232 -21.181 -12.178 1.00 40.91 276 LEU A N 1
ATOM 2060 C CA . LEU A 1 276 ? 31.011 -21.273 -10.929 1.00 40.91 276 LEU A CA 1
ATOM 2061 C C . LEU A 1 276 ? 30.629 -22.533 -10.138 1.00 40.91 276 LEU A C 1
ATOM 2063 O O . LEU A 1 276 ? 29.468 -22.816 -9.844 1.00 40.91 276 LEU A O 1
ATOM 2067 N N . SER A 1 277 ? 31.656 -23.240 -9.681 1.00 40.75 277 SER A N 1
ATOM 2068 C CA . SER A 1 277 ? 31.628 -24.381 -8.756 1.00 40.75 277 SER A CA 1
ATOM 2069 C C . SER A 1 277 ? 30.963 -24.097 -7.388 1.00 40.75 277 SER A C 1
ATOM 2071 O O . SER A 1 277 ? 30.754 -25.028 -6.613 1.00 40.75 277 SER A O 1
ATOM 2073 N N . SER A 1 278 ? 30.540 -22.850 -7.125 1.00 51.03 278 SER A N 1
ATOM 2074 C CA . SER A 1 278 ? 29.691 -22.400 -6.000 1.00 51.03 278 SER A CA 1
ATOM 2075 C C . SER A 1 278 ? 28.195 -22.776 -6.153 1.00 51.03 278 SER A C 1
ATOM 2077 O O . SER A 1 278 ? 27.404 -22.709 -5.210 1.00 51.03 278 SER A O 1
ATOM 2079 N N . ALA A 1 279 ? 27.781 -23.257 -7.332 1.00 62.09 279 ALA A N 1
ATOM 2080 C CA . ALA A 1 279 ? 26.375 -23.446 -7.694 1.00 62.09 279 ALA A CA 1
ATOM 2081 C C . ALA A 1 279 ? 25.600 -24.512 -6.891 1.00 62.09 279 ALA A C 1
ATOM 2083 O O . ALA A 1 279 ? 24.371 -24.477 -6.875 1.00 62.09 279 ALA A O 1
ATOM 2084 N N . ARG A 1 280 ? 26.246 -25.484 -6.228 1.00 67.69 280 ARG A N 1
ATO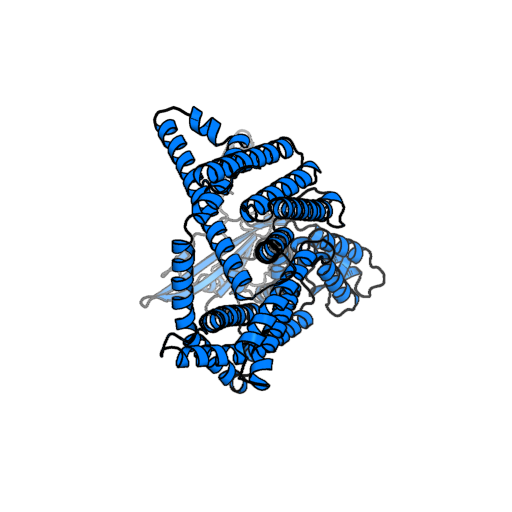M 2085 C CA . ARG A 1 280 ? 25.514 -26.631 -5.645 1.00 67.69 280 ARG A CA 1
ATOM 2086 C C . ARG A 1 280 ? 24.714 -26.264 -4.392 1.00 67.69 280 ARG A C 1
ATOM 2088 O O . ARG A 1 280 ? 23.547 -26.633 -4.306 1.00 67.69 280 ARG A O 1
ATOM 2095 N N . ALA A 1 281 ? 25.311 -25.525 -3.455 1.00 68.81 281 ALA A N 1
ATOM 2096 C CA . ALA A 1 281 ? 24.632 -25.098 -2.228 1.00 68.81 281 ALA A CA 1
ATOM 2097 C C . ALA A 1 281 ? 23.494 -24.108 -2.527 1.00 68.81 281 ALA A C 1
ATOM 2099 O O . ALA A 1 281 ? 22.410 -24.216 -1.959 1.00 68.81 281 ALA A O 1
ATOM 2100 N N . MET A 1 282 ? 23.708 -23.203 -3.485 1.00 71.06 282 MET A N 1
ATOM 2101 C CA . MET A 1 282 ? 22.694 -22.247 -3.938 1.00 71.06 282 MET A CA 1
ATOM 2102 C C . MET A 1 282 ? 21.550 -22.926 -4.696 1.00 71.06 282 MET A C 1
ATOM 2104 O O . MET A 1 282 ? 20.389 -22.667 -4.393 1.00 71.06 282 MET A O 1
ATOM 2108 N N . ARG A 1 283 ? 21.842 -23.853 -5.623 1.00 74.62 283 ARG A N 1
ATOM 2109 C CA . ARG A 1 283 ? 20.812 -24.656 -6.315 1.00 74.62 283 ARG A CA 1
ATOM 2110 C C . ARG A 1 283 ? 20.020 -25.516 -5.331 1.00 74.62 283 ARG A C 1
ATOM 2112 O O . ARG A 1 283 ? 18.801 -25.625 -5.458 1.00 74.62 283 ARG A O 1
ATOM 2119 N N . PHE A 1 284 ? 20.689 -26.086 -4.328 1.00 80.94 284 PHE A N 1
ATOM 2120 C CA . PHE A 1 284 ? 20.025 -26.804 -3.243 1.00 80.94 284 PHE A CA 1
ATOM 2121 C C . PHE A 1 284 ? 19.101 -25.875 -2.449 1.00 80.94 284 PHE A C 1
ATOM 2123 O O . PHE A 1 284 ? 17.920 -26.185 -2.307 1.00 80.94 284 PHE A O 1
ATOM 2130 N N . GLY A 1 285 ? 19.598 -24.713 -2.012 1.00 82.62 285 GLY A N 1
ATOM 2131 C CA . GLY A 1 285 ? 18.807 -23.689 -1.327 1.00 82.62 285 GLY A CA 1
ATOM 2132 C C . GLY A 1 285 ? 17.576 -23.272 -2.132 1.00 82.62 285 GLY A C 1
ATOM 2133 O O . GLY A 1 285 ? 16.464 -23.364 -1.627 1.00 82.62 285 GLY A O 1
ATOM 2134 N N . ALA A 1 286 ? 17.744 -22.929 -3.410 1.00 83.62 286 ALA A N 1
ATOM 2135 C CA . ALA A 1 286 ? 16.654 -22.558 -4.315 1.00 83.62 286 ALA A CA 1
ATOM 2136 C C . ALA A 1 286 ? 15.595 -23.662 -4.462 1.00 83.62 286 ALA A C 1
ATOM 2138 O O . ALA A 1 286 ? 14.399 -23.390 -4.403 1.00 83.62 286 ALA A O 1
ATOM 2139 N N . THR A 1 287 ? 16.027 -24.919 -4.586 1.00 85.88 287 THR A N 1
ATOM 2140 C CA . THR A 1 287 ? 15.120 -26.073 -4.673 1.00 85.88 287 THR A CA 1
ATOM 2141 C C . THR A 1 287 ? 14.326 -26.261 -3.376 1.00 85.88 287 THR A C 1
ATOM 2143 O O . THR A 1 287 ? 13.125 -26.524 -3.400 1.00 85.88 287 THR A O 1
ATOM 2146 N N . ARG A 1 288 ? 14.984 -26.101 -2.221 1.00 91.62 288 ARG A N 1
ATOM 2147 C CA . ARG A 1 288 ? 14.343 -26.199 -0.903 1.00 91.62 288 ARG A CA 1
ATOM 2148 C C . ARG A 1 288 ? 13.394 -25.037 -0.622 1.00 91.62 288 ARG A C 1
ATOM 2150 O O . ARG A 1 288 ? 12.330 -25.267 -0.059 1.00 91.62 288 ARG A O 1
ATOM 2157 N N . LEU A 1 289 ? 13.734 -23.827 -1.059 1.00 91.69 289 LEU A N 1
ATOM 2158 C CA . LEU A 1 289 ? 12.840 -22.672 -1.010 1.00 91.69 289 LEU A CA 1
ATOM 2159 C C . LEU A 1 289 ? 11.599 -22.899 -1.877 1.00 91.69 289 LEU A C 1
ATOM 2161 O O . LEU A 1 289 ? 10.491 -22.738 -1.379 1.00 91.69 289 LEU A O 1
ATOM 2165 N N . ALA A 1 290 ? 11.767 -23.356 -3.122 1.00 90.81 290 ALA A N 1
ATOM 2166 C CA . ALA A 1 290 ? 10.652 -23.694 -4.010 1.00 90.81 290 ALA A CA 1
ATOM 2167 C C . ALA A 1 290 ? 9.703 -24.729 -3.383 1.00 90.81 290 ALA A C 1
ATOM 2169 O O . ALA A 1 290 ? 8.486 -24.594 -3.483 1.00 90.81 290 ALA A O 1
ATOM 2170 N N . PHE A 1 291 ? 10.256 -25.724 -2.680 1.00 92.81 291 PHE A N 1
ATOM 2171 C CA . PHE A 1 291 ? 9.463 -26.676 -1.908 1.00 92.81 291 PHE A CA 1
ATOM 2172 C C . PHE A 1 291 ? 8.734 -26.025 -0.728 1.00 92.81 291 PHE A C 1
ATOM 2174 O O . PHE A 1 291 ? 7.555 -26.294 -0.530 1.00 92.81 291 PHE A O 1
ATOM 2181 N N . ALA A 1 292 ? 9.404 -25.162 0.039 1.00 94.19 292 ALA A N 1
ATOM 2182 C CA . ALA A 1 292 ? 8.828 -24.508 1.212 1.00 94.19 292 ALA A CA 1
ATOM 2183 C C . ALA A 1 292 ? 7.721 -23.492 0.871 1.00 94.19 292 ALA A C 1
ATOM 2185 O O . ALA A 1 292 ? 6.827 -23.276 1.687 1.00 94.19 292 ALA A O 1
ATOM 2186 N N . MET A 1 293 ? 7.741 -22.892 -0.324 1.00 94.88 293 MET A N 1
ATOM 2187 C CA . MET A 1 293 ? 6.762 -21.876 -0.731 1.00 94.88 293 MET A CA 1
ATOM 2188 C C . MET A 1 293 ? 5.315 -22.391 -0.699 1.00 94.88 293 MET A C 1
ATOM 2190 O O . MET A 1 293 ? 4.452 -21.726 -0.133 1.00 94.88 293 MET A O 1
ATOM 2194 N N . LEU A 1 294 ? 5.020 -23.569 -1.260 1.00 95.62 294 LEU A N 1
ATOM 2195 C CA . LEU A 1 294 ? 3.633 -24.050 -1.306 1.00 95.62 294 LEU A CA 1
ATOM 2196 C C . LEU A 1 294 ? 3.050 -24.345 0.094 1.00 95.62 294 LEU A C 1
ATOM 2198 O O . LEU A 1 294 ? 1.964 -23.841 0.378 1.00 95.62 294 LEU A O 1
ATOM 2202 N N . PRO A 1 295 ? 3.733 -25.076 1.000 1.00 94.56 295 PRO A N 1
ATOM 2203 C CA . PRO A 1 295 ? 3.278 -25.243 2.380 1.00 94.56 295 PRO A CA 1
ATOM 2204 C C . PRO A 1 295 ? 3.030 -23.915 3.104 1.00 94.56 295 PRO A C 1
ATOM 2206 O O . PRO A 1 295 ? 1.999 -23.769 3.755 1.00 94.56 295 PRO A O 1
ATOM 2209 N N . LEU A 1 296 ? 3.920 -22.926 2.955 1.00 93.88 296 LEU A N 1
ATOM 2210 C CA . LEU A 1 296 ? 3.731 -21.598 3.553 1.00 93.88 296 LEU A CA 1
ATOM 2211 C C . LEU A 1 296 ? 2.483 -20.896 3.005 1.00 93.88 296 LEU A C 1
ATOM 2213 O O . LEU A 1 296 ? 1.716 -20.323 3.777 1.00 93.88 296 LEU A O 1
ATOM 2217 N N . ALA A 1 297 ? 2.249 -20.977 1.693 1.00 95.19 297 ALA A N 1
ATOM 2218 C CA . ALA A 1 297 ? 1.054 -20.425 1.063 1.00 95.19 297 ALA A CA 1
ATOM 2219 C C . ALA A 1 297 ? -0.231 -21.114 1.556 1.00 95.19 297 ALA A C 1
ATOM 2221 O O . ALA A 1 297 ? -1.227 -20.444 1.817 1.00 95.19 297 ALA A O 1
ATOM 2222 N N . VAL A 1 298 ? -0.205 -22.437 1.744 1.00 94.44 298 VAL A N 1
ATOM 2223 C CA . VAL A 1 298 ? -1.339 -23.203 2.289 1.00 94.44 298 VAL A CA 1
ATOM 2224 C C . VAL A 1 298 ? -1.619 -22.814 3.741 1.00 94.44 298 VAL A C 1
ATOM 2226 O O . VAL A 1 298 ? -2.772 -22.589 4.101 1.00 94.44 298 VAL A O 1
ATOM 2229 N N . ILE A 1 299 ? -0.583 -22.659 4.570 1.00 91.38 299 ILE A N 1
ATOM 2230 C CA . ILE A 1 299 ? -0.738 -22.177 5.950 1.00 91.38 299 ILE A CA 1
ATOM 2231 C C . ILE A 1 299 ? -1.331 -20.761 5.949 1.00 91.38 299 ILE A C 1
ATOM 2233 O O . ILE A 1 299 ? -2.274 -20.493 6.690 1.00 91.38 299 ILE A O 1
ATOM 2237 N N . ALA A 1 300 ? -0.848 -19.865 5.083 1.00 91.50 300 ALA A N 1
ATOM 2238 C CA . ALA A 1 300 ? -1.410 -18.523 4.921 1.00 91.50 300 ALA A CA 1
ATOM 2239 C C . ALA A 1 300 ? -2.890 -18.551 4.483 1.00 91.50 300 ALA A C 1
ATOM 2241 O O . ALA A 1 300 ? -3.687 -17.740 4.961 1.00 91.50 300 ALA A O 1
ATOM 2242 N N . ALA A 1 301 ? -3.285 -19.510 3.641 1.00 93.00 301 ALA A N 1
ATOM 2243 C CA . ALA A 1 301 ? -4.674 -19.703 3.223 1.00 93.00 301 ALA A CA 1
ATOM 2244 C C . ALA A 1 301 ? -5.571 -20.154 4.371 1.00 93.00 301 ALA A C 1
ATOM 2246 O O . ALA A 1 301 ? -6.614 -19.544 4.597 1.00 93.00 301 ALA A O 1
ATOM 2247 N N . ILE A 1 302 ? -5.132 -21.148 5.144 1.00 91.06 302 ILE A N 1
ATOM 2248 C CA . ILE A 1 302 ? -5.857 -21.619 6.329 1.00 91.06 302 ILE A CA 1
ATOM 2249 C C . ILE A 1 302 ? -5.997 -20.477 7.349 1.00 91.06 302 ILE A C 1
ATOM 2251 O O . ILE A 1 302 ? -7.100 -20.216 7.822 1.00 91.06 302 ILE A O 1
ATOM 2255 N N . SER A 1 303 ? -4.913 -19.734 7.613 1.00 87.44 303 SER A N 1
ATOM 2256 C CA . SER A 1 303 ? -4.911 -18.543 8.483 1.00 87.44 303 SER A CA 1
ATOM 2257 C C . SER A 1 303 ? -5.986 -17.540 8.096 1.00 87.44 303 SER A C 1
ATOM 2259 O O . SER A 1 303 ? -6.734 -17.024 8.928 1.00 87.44 303 SER A O 1
ATOM 2261 N N . THR A 1 304 ? -6.018 -17.223 6.803 1.00 89.06 304 THR A N 1
ATOM 2262 C CA . THR A 1 304 ? -6.894 -16.194 6.258 1.00 89.06 304 THR A CA 1
ATOM 2263 C C . THR A 1 304 ? -8.338 -16.672 6.300 1.00 89.06 304 THR A C 1
ATOM 2265 O O . THR A 1 304 ? -9.199 -15.910 6.726 1.00 89.06 304 THR A O 1
ATOM 2268 N N . GLY A 1 305 ? -8.584 -17.944 5.974 1.00 89.75 305 GLY A N 1
ATOM 2269 C CA . GLY A 1 305 ? -9.900 -18.571 6.070 1.00 89.75 305 GLY A CA 1
ATOM 2270 C C . GLY A 1 305 ? -10.478 -18.533 7.485 1.00 89.75 305 GLY A C 1
ATOM 2271 O O . GLY A 1 305 ? -11.591 -18.051 7.662 1.00 89.75 305 GLY A O 1
ATOM 2272 N N . ILE A 1 306 ? -9.700 -18.936 8.499 1.00 88.19 306 ILE A N 1
ATOM 2273 C CA . ILE A 1 306 ? -10.134 -18.903 9.910 1.00 88.19 306 ILE A CA 1
ATOM 2274 C C . ILE A 1 306 ? -10.512 -17.480 10.336 1.00 88.19 306 ILE A 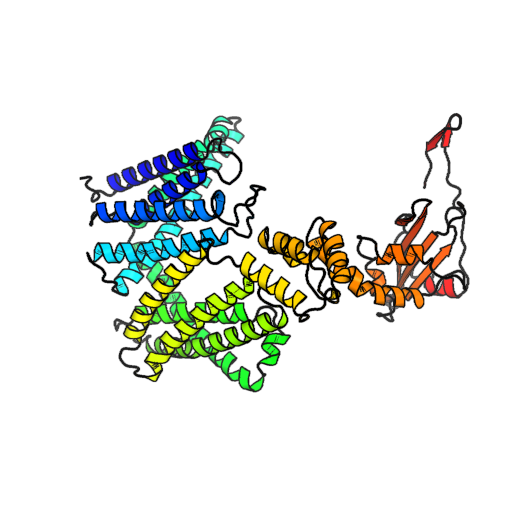C 1
ATOM 2276 O O . ILE A 1 306 ? -11.514 -17.269 11.015 1.00 88.19 306 ILE A O 1
ATOM 2280 N N . ARG A 1 307 ? -9.727 -16.476 9.927 1.00 85.62 307 ARG A N 1
ATOM 2281 C CA . ARG A 1 307 ? -10.023 -15.077 10.265 1.00 85.62 307 ARG A CA 1
ATOM 2282 C C . ARG A 1 307 ? -11.308 -14.614 9.603 1.00 85.62 307 ARG A C 1
ATOM 2284 O O . ARG A 1 307 ? -12.149 -14.046 10.296 1.00 85.62 307 ARG A O 1
ATOM 2291 N N . VAL A 1 308 ? -11.447 -14.846 8.297 1.00 89.00 308 VAL A N 1
ATOM 2292 C CA . VAL A 1 308 ? -12.639 -14.466 7.526 1.00 89.00 308 VAL A CA 1
ATOM 2293 C C . VAL A 1 308 ? -13.895 -15.104 8.112 1.00 89.00 308 VAL A C 1
ATOM 2295 O O . VAL A 1 308 ? -14.894 -14.410 8.262 1.00 89.00 308 VAL A O 1
ATOM 2298 N N . ASP A 1 309 ? -13.832 -16.369 8.520 1.00 86.19 309 ASP A N 1
ATOM 2299 C CA . ASP A 1 309 ? -14.946 -17.043 9.189 1.00 86.19 309 ASP A CA 1
ATOM 2300 C C . ASP A 1 309 ? -15.291 -16.380 10.539 1.00 86.19 309 ASP A C 1
ATOM 2302 O O . ASP A 1 309 ? -16.437 -16.001 10.782 1.00 86.19 309 ASP A O 1
ATOM 2306 N N . ALA A 1 310 ? -14.278 -16.111 11.372 1.00 84.62 310 ALA A N 1
ATOM 2307 C CA . ALA A 1 310 ? -14.470 -15.556 12.712 1.00 84.62 310 ALA A CA 1
ATOM 2308 C C . ALA A 1 310 ? -15.015 -14.113 12.734 1.00 84.62 310 ALA A C 1
ATOM 2310 O O . ALA A 1 310 ? -15.868 -13.780 13.553 1.00 84.62 310 ALA A O 1
ATOM 2311 N N . SER A 1 311 ? -14.516 -13.219 11.873 1.00 82.88 311 SER A N 1
ATOM 2312 C CA . SER A 1 311 ? -14.870 -11.777 11.926 1.00 82.88 311 SER A CA 1
ATOM 2313 C C . SER A 1 311 ? -15.322 -11.173 10.594 1.00 82.88 311 SER A C 1
ATOM 2315 O O . SER A 1 311 ? -15.422 -9.955 10.475 1.00 82.88 311 SER A O 1
ATOM 2317 N N . GLY A 1 312 ? -15.627 -12.005 9.599 1.00 88.44 312 GLY A N 1
ATOM 2318 C CA . GLY A 1 312 ? -16.137 -11.553 8.306 1.00 88.44 312 GLY A CA 1
ATOM 2319 C C . GLY A 1 312 ? -15.063 -10.963 7.395 1.00 88.44 312 GLY A C 1
ATOM 2320 O O . GLY A 1 312 ? -13.855 -11.040 7.662 1.00 88.44 312 GLY A O 1
ATOM 2321 N N . LEU A 1 313 ? -15.514 -10.387 6.286 1.00 91.94 313 LEU A N 1
ATOM 2322 C CA . LEU A 1 313 ? -14.674 -9.705 5.311 1.00 91.94 313 LEU A CA 1
ATOM 2323 C C . LEU A 1 313 ? -14.445 -8.256 5.741 1.00 91.94 313 LEU A C 1
ATOM 2325 O O . LEU A 1 313 ? -15.376 -7.537 6.084 1.00 91.94 313 LEU A O 1
ATOM 2329 N N . MET A 1 314 ? -13.173 -7.869 5.726 1.00 90.00 314 MET A N 1
ATOM 2330 C CA . MET A 1 314 ? -12.681 -6.503 5.897 1.00 90.00 314 MET A CA 1
ATOM 2331 C C . MET A 1 314 ? -11.603 -6.260 4.832 1.00 90.00 314 MET A C 1
ATOM 2333 O O . MET A 1 314 ? -11.004 -7.246 4.366 1.00 90.00 314 MET A O 1
ATOM 2337 N N . PRO A 1 315 ? -11.297 -5.005 4.453 1.00 88.62 315 PRO A N 1
ATOM 2338 C CA . PRO A 1 315 ? -10.383 -4.715 3.350 1.00 88.62 315 PRO A CA 1
ATOM 2339 C C . PRO A 1 315 ? -9.011 -5.396 3.472 1.00 88.62 315 PRO A C 1
ATOM 2341 O O . PRO A 1 315 ? -8.498 -5.947 2.497 1.00 88.62 315 PRO A O 1
ATOM 2344 N N . GLU A 1 316 ? -8.437 -5.468 4.676 1.00 86.19 316 GLU A N 1
ATOM 2345 C CA . GLU A 1 316 ? -7.137 -6.109 4.925 1.00 86.19 316 GLU A CA 1
ATOM 2346 C C . GLU A 1 316 ? -7.176 -7.619 4.654 1.00 86.19 316 GLU A C 1
ATOM 2348 O O . GLU A 1 316 ? -6.180 -8.229 4.258 1.00 86.19 316 GLU A O 1
ATOM 2353 N N . ARG A 1 317 ? -8.337 -8.244 4.862 1.00 89.81 317 ARG A N 1
ATOM 2354 C CA . ARG A 1 317 ? -8.545 -9.682 4.657 1.00 89.81 317 ARG A CA 1
ATOM 2355 C C . ARG A 1 317 ? -8.747 -9.999 3.184 1.00 89.81 317 ARG A C 1
ATOM 2357 O O . ARG A 1 317 ? -8.258 -11.027 2.725 1.00 89.81 317 ARG A O 1
ATOM 2364 N N . ILE A 1 318 ? -9.395 -9.107 2.436 1.00 91.81 318 ILE A N 1
ATOM 2365 C CA . ILE A 1 318 ? -9.505 -9.222 0.977 1.00 91.81 318 ILE A CA 1
ATOM 2366 C C . ILE A 1 318 ? -8.112 -9.127 0.344 1.00 91.81 318 ILE A C 1
ATOM 2368 O O . ILE A 1 318 ? -7.739 -9.991 -0.452 1.00 91.81 318 ILE A O 1
ATOM 2372 N N . TRP A 1 319 ? -7.287 -8.178 0.799 1.00 90.44 319 TRP A N 1
ATOM 2373 C CA . TRP A 1 319 ? -5.867 -8.119 0.441 1.00 90.44 319 TRP A CA 1
ATOM 2374 C C . TRP A 1 319 ? -5.124 -9.418 0.755 1.00 90.44 319 TRP A C 1
ATOM 2376 O O . TRP A 1 319 ? -4.429 -9.965 -0.105 1.00 90.44 319 TRP A O 1
ATOM 2386 N N . ALA A 1 320 ? -5.296 -9.947 1.969 1.00 90.75 320 ALA A N 1
ATOM 2387 C CA . ALA A 1 320 ? -4.680 -11.207 2.366 1.00 90.75 320 ALA A CA 1
ATOM 2388 C C . ALA A 1 320 ? -5.106 -12.374 1.459 1.00 90.75 320 ALA A C 1
ATOM 2390 O O . ALA A 1 320 ? -4.254 -13.180 1.086 1.00 90.75 320 ALA A O 1
ATOM 2391 N N . MET A 1 321 ? -6.379 -12.454 1.055 1.00 93.31 321 MET A N 1
ATOM 2392 C CA . MET A 1 321 ? -6.867 -13.479 0.125 1.00 93.31 321 MET A CA 1
ATOM 2393 C C . MET A 1 321 ? -6.218 -13.360 -1.255 1.00 93.31 321 MET A C 1
ATOM 2395 O O . MET A 1 321 ? -5.762 -14.368 -1.793 1.00 93.31 321 MET A O 1
ATOM 2399 N N . ILE A 1 322 ? -6.110 -12.147 -1.806 1.00 93.88 322 ILE A N 1
ATOM 2400 C CA . ILE A 1 322 ? -5.480 -11.911 -3.114 1.00 93.88 322 ILE A CA 1
ATOM 2401 C C . ILE A 1 322 ? -4.005 -12.314 -3.078 1.00 93.88 322 ILE A C 1
ATOM 2403 O O . ILE A 1 322 ? -3.561 -13.118 -3.902 1.00 93.88 322 ILE A O 1
ATOM 2407 N N . PHE A 1 323 ? -3.245 -11.819 -2.097 1.00 93.69 323 PHE A N 1
ATOM 2408 C CA . PHE A 1 323 ? -1.829 -12.167 -1.969 1.00 93.69 323 PHE A CA 1
ATOM 2409 C C . PHE A 1 323 ? -1.619 -13.652 -1.690 1.00 93.69 323 PHE A C 1
ATOM 2411 O O . PHE A 1 323 ? -0.676 -14.242 -2.213 1.00 93.69 323 PHE A O 1
ATOM 2418 N N . THR A 1 324 ? -2.516 -14.281 -0.931 1.00 95.00 324 THR A N 1
ATOM 2419 C CA . THR A 1 324 ? -2.479 -15.728 -0.715 1.00 95.00 324 THR A CA 1
ATOM 2420 C C . THR A 1 324 ? -2.779 -16.503 -1.997 1.00 95.00 324 THR A C 1
ATOM 2422 O O . THR A 1 324 ? -2.102 -17.488 -2.281 1.00 95.00 324 THR A O 1
ATOM 2425 N N . GLY A 1 325 ? -3.724 -16.046 -2.822 1.00 96.38 325 GLY A N 1
ATOM 2426 C CA . GLY A 1 325 ? -3.994 -16.634 -4.135 1.00 96.38 325 GLY A CA 1
ATOM 2427 C C . GLY A 1 325 ? -2.755 -16.613 -5.034 1.00 96.38 325 GLY A C 1
ATOM 2428 O O . GLY A 1 325 ? -2.368 -17.645 -5.586 1.00 96.38 325 GLY A O 1
ATOM 2429 N N . PHE A 1 326 ? -2.062 -15.471 -5.103 1.00 95.94 326 PHE A N 1
ATOM 2430 C CA . PHE A 1 326 ? -0.780 -15.373 -5.809 1.00 95.94 326 PHE A CA 1
ATOM 2431 C C . PHE A 1 326 ? 0.307 -16.241 -5.176 1.00 95.94 326 PHE A C 1
ATOM 2433 O O . PHE A 1 326 ? 1.050 -16.902 -5.897 1.00 95.94 326 PHE A O 1
ATOM 2440 N N . ALA A 1 327 ? 0.395 -16.289 -3.848 1.00 95.88 327 ALA A N 1
ATOM 2441 C CA . ALA A 1 327 ? 1.351 -17.129 -3.136 1.00 95.88 327 ALA A CA 1
ATOM 2442 C C . ALA A 1 327 ? 1.167 -18.619 -3.464 1.00 95.88 327 ALA A C 1
ATOM 2444 O O . ALA A 1 327 ? 2.149 -19.313 -3.726 1.00 95.88 327 ALA A O 1
ATOM 2445 N N . ILE A 1 328 ? -0.080 -19.101 -3.522 1.00 97.06 328 ILE A N 1
ATOM 2446 C CA . ILE A 1 328 ? -0.406 -20.467 -3.951 1.00 97.06 328 ILE A CA 1
ATOM 2447 C C . ILE A 1 328 ? -0.006 -20.664 -5.413 1.00 97.06 328 ILE A C 1
ATOM 2449 O O . ILE A 1 328 ? 0.646 -21.656 -5.734 1.00 97.06 328 ILE A O 1
ATOM 2453 N N . ALA A 1 329 ? -0.342 -19.719 -6.296 1.00 96.62 329 ALA A N 1
ATOM 2454 C CA . ALA A 1 329 ? -0.001 -19.803 -7.713 1.00 96.62 329 ALA A CA 1
ATOM 2455 C C . ALA A 1 329 ? 1.521 -19.879 -7.940 1.00 96.62 329 ALA A C 1
ATOM 2457 O O . ALA A 1 329 ? 1.984 -20.737 -8.692 1.00 96.62 329 ALA A O 1
ATOM 2458 N N . TYR A 1 330 ? 2.306 -19.053 -7.240 1.00 94.81 330 TYR A N 1
ATOM 2459 C CA . TYR A 1 330 ? 3.769 -19.114 -7.250 1.00 94.81 330 TYR A CA 1
ATOM 2460 C C . TYR A 1 330 ? 4.295 -20.417 -6.639 1.00 94.81 330 TYR A C 1
ATOM 2462 O O . TYR A 1 330 ? 5.147 -21.067 -7.241 1.00 94.81 330 TYR A O 1
ATOM 2470 N N . GLY A 1 331 ? 3.769 -20.847 -5.489 1.00 94.56 331 GLY A N 1
ATOM 2471 C CA . GLY A 1 331 ? 4.150 -22.111 -4.855 1.00 94.56 331 GLY A CA 1
ATOM 2472 C C . GLY A 1 331 ? 3.932 -23.313 -5.778 1.00 94.56 331 GLY A C 1
ATOM 2473 O O . GLY A 1 331 ? 4.828 -24.139 -5.941 1.00 94.56 331 GLY A O 1
ATOM 2474 N N . LEU A 1 332 ? 2.781 -23.376 -6.454 1.00 95.12 332 LEU A N 1
ATOM 2475 C CA . LEU A 1 332 ? 2.477 -24.402 -7.453 1.00 95.12 332 LEU A CA 1
ATOM 2476 C C . LEU A 1 332 ? 3.396 -24.294 -8.671 1.00 95.12 332 LEU A C 1
ATOM 2478 O O . LEU A 1 332 ? 3.964 -25.299 -9.090 1.00 95.12 332 LEU A O 1
ATOM 2482 N N . ALA A 1 333 ? 3.583 -23.092 -9.220 1.00 93.25 333 ALA A N 1
ATOM 2483 C CA . ALA A 1 333 ? 4.430 -22.864 -10.388 1.00 93.25 333 ALA A CA 1
ATOM 2484 C C . ALA A 1 333 ? 5.895 -23.270 -10.162 1.00 93.25 333 ALA A C 1
ATOM 2486 O O . ALA A 1 333 ? 6.559 -23.711 -11.099 1.00 93.25 333 ALA A O 1
ATOM 2487 N N . TYR A 1 334 ? 6.390 -23.141 -8.930 1.00 91.75 334 TYR A N 1
ATOM 2488 C CA . TYR A 1 334 ? 7.766 -23.464 -8.562 1.00 91.75 334 TYR A CA 1
ATOM 2489 C C . TYR A 1 334 ? 7.939 -24.932 -8.163 1.00 91.75 334 TYR A C 1
ATOM 2491 O O . TYR A 1 334 ? 8.938 -25.556 -8.533 1.00 91.75 334 TYR A O 1
ATOM 2499 N N . LEU A 1 335 ? 6.971 -25.509 -7.445 1.00 91.62 335 LEU A N 1
ATOM 2500 C CA . LEU A 1 335 ? 7.028 -26.901 -6.999 1.00 91.62 335 LEU A CA 1
ATOM 2501 C C . LEU A 1 335 ? 6.686 -27.890 -8.119 1.00 91.62 335 LEU A C 1
ATOM 2503 O O . LEU A 1 335 ? 7.309 -28.942 -8.234 1.00 91.62 335 LEU A O 1
ATOM 2507 N N . TRP A 1 336 ? 5.703 -27.578 -8.960 1.00 89.44 336 TRP A N 1
ATOM 2508 C CA . TRP A 1 336 ? 5.193 -28.518 -9.956 1.00 89.44 336 TRP A CA 1
ATOM 2509 C C . TRP A 1 336 ? 6.245 -29.024 -10.950 1.00 89.44 336 TRP A C 1
ATOM 2511 O O . TRP A 1 336 ? 6.345 -30.244 -11.128 1.00 89.44 336 TRP A O 1
ATOM 2521 N N . PRO A 1 337 ? 7.070 -28.160 -11.578 1.00 85.25 337 PRO A N 1
ATOM 2522 C CA . PRO A 1 337 ? 8.079 -28.641 -12.509 1.00 85.25 337 PRO A CA 1
ATOM 2523 C C . PRO A 1 337 ? 9.150 -29.452 -11.769 1.00 85.25 337 PRO A C 1
ATOM 2525 O O . PRO A 1 337 ? 9.678 -30.403 -12.331 1.00 85.25 337 PRO A O 1
ATOM 2528 N N . LEU A 1 338 ? 9.401 -29.155 -10.486 1.00 84.31 338 LEU A N 1
ATOM 2529 C CA . LEU A 1 338 ? 10.377 -29.869 -9.663 1.00 84.31 338 LEU A CA 1
ATOM 2530 C C . LEU A 1 338 ? 9.964 -31.327 -9.422 1.00 84.31 338 LEU A C 1
ATOM 2532 O O . LEU A 1 338 ? 10.805 -32.220 -9.482 1.00 84.31 338 LEU A O 1
ATOM 2536 N N . VAL A 1 339 ? 8.671 -31.561 -9.182 1.00 83.94 339 VAL A N 1
ATOM 2537 C CA . VAL A 1 339 ? 8.101 -32.901 -8.963 1.00 83.94 339 VAL A CA 1
ATOM 2538 C C . VAL A 1 339 ? 7.978 -33.688 -10.273 1.00 83.94 339 VAL A C 1
ATOM 2540 O O . VAL A 1 339 ? 8.145 -34.904 -10.279 1.00 83.94 339 VAL A O 1
ATOM 2543 N N . ARG A 1 340 ? 7.688 -33.010 -11.391 1.00 81.00 340 ARG A N 1
ATOM 2544 C CA . ARG A 1 340 ? 7.482 -33.638 -12.708 1.00 81.00 340 ARG A CA 1
ATOM 2545 C C . ARG A 1 340 ? 8.786 -34.009 -13.416 1.00 81.00 340 ARG A C 1
ATOM 2547 O O . ARG A 1 340 ? 8.926 -35.141 -13.870 1.00 81.00 340 ARG A O 1
ATOM 2554 N N . ARG A 1 341 ? 9.699 -33.048 -13.585 1.00 73.56 341 ARG A N 1
ATOM 2555 C CA . ARG A 1 341 ? 10.982 -33.233 -14.278 1.00 73.56 341 ARG A CA 1
ATOM 2556 C C . ARG A 1 341 ? 11.962 -32.143 -13.850 1.00 73.56 341 ARG A C 1
ATOM 2558 O O . ARG A 1 341 ? 11.781 -30.975 -14.174 1.00 73.56 341 ARG A O 1
ATOM 2565 N N . PHE A 1 342 ? 13.032 -32.543 -13.166 1.00 71.88 342 PHE A N 1
ATOM 2566 C CA . PHE A 1 342 ? 14.065 -31.610 -12.706 1.00 71.88 342 PHE A CA 1
ATOM 2567 C C . PHE A 1 342 ? 14.816 -30.933 -13.872 1.00 71.88 342 PHE A C 1
ATOM 2569 O O . PHE A 1 342 ? 15.173 -29.758 -13.797 1.00 71.88 342 PHE A O 1
ATOM 2576 N N . GLU A 1 343 ? 15.032 -31.656 -14.975 1.00 73.75 343 GLU A N 1
ATOM 2577 C CA . GLU A 1 343 ? 15.622 -31.105 -16.200 1.00 73.75 343 GLU A CA 1
ATOM 2578 C C . GLU A 1 343 ? 14.700 -30.045 -16.823 1.00 73.75 343 GLU A C 1
ATOM 2580 O O . GLU A 1 343 ? 13.539 -30.322 -17.118 1.00 73.75 343 GLU A O 1
ATOM 2585 N N . GLY A 1 344 ? 15.211 -28.827 -17.033 1.00 74.88 344 GLY A N 1
ATOM 2586 C CA . GLY A 1 344 ? 14.418 -27.707 -17.561 1.00 74.88 344 GLY A CA 1
ATOM 2587 C C . GLY A 1 344 ? 13.512 -27.020 -16.527 1.00 74.88 344 GLY A C 1
ATOM 2588 O O . GLY A 1 344 ? 12.696 -26.169 -16.894 1.00 74.88 344 GLY A O 1
ATOM 2589 N N . TRP A 1 345 ? 13.664 -27.338 -15.231 1.00 84.38 345 TRP A N 1
ATOM 2590 C CA . TRP A 1 345 ? 12.933 -26.682 -14.138 1.00 84.38 345 TRP A CA 1
ATOM 2591 C C . TRP A 1 345 ? 13.051 -25.153 -14.208 1.00 84.38 345 TRP A C 1
ATOM 2593 O O . TRP A 1 345 ? 12.042 -24.449 -14.186 1.00 84.38 345 TRP A O 1
ATOM 2603 N N . ALA A 1 346 ? 14.274 -24.645 -14.390 1.00 82.38 346 ALA A N 1
ATOM 2604 C CA . ALA A 1 346 ? 14.549 -23.214 -14.472 1.00 82.38 346 ALA A CA 1
ATOM 2605 C C . ALA A 1 346 ? 13.782 -22.527 -15.617 1.00 82.38 346 ALA A C 1
ATOM 2607 O O . ALA A 1 346 ? 13.210 -21.462 -15.407 1.00 82.38 346 ALA A O 1
ATOM 2608 N N . ASP A 1 347 ? 13.707 -23.133 -16.804 1.00 83.56 347 ASP A N 1
ATOM 2609 C CA . ASP A 1 347 ? 13.004 -22.548 -17.957 1.00 83.56 347 ASP A CA 1
ATOM 2610 C C . ASP A 1 347 ? 11.486 -22.528 -17.773 1.00 83.56 347 ASP A C 1
ATOM 2612 O O . ASP A 1 347 ? 10.812 -21.551 -18.127 1.00 83.56 347 ASP A O 1
ATOM 2616 N N . THR A 1 348 ? 10.946 -23.579 -17.154 1.00 86.56 348 THR A N 1
ATOM 2617 C CA . THR A 1 348 ? 9.518 -23.651 -16.829 1.00 86.56 348 THR A CA 1
ATOM 2618 C C . THR A 1 348 ? 9.145 -22.580 -15.805 1.00 86.56 348 THR A C 1
ATOM 2620 O O . THR A 1 348 ? 8.163 -21.862 -15.997 1.00 86.56 348 THR A O 1
ATOM 2623 N N . VAL A 1 349 ? 9.961 -22.413 -14.759 1.00 88.88 349 VAL A N 1
ATOM 2624 C CA . VAL A 1 349 ? 9.759 -21.379 -13.735 1.00 88.88 349 VAL A CA 1
ATOM 2625 C C . VAL A 1 349 ? 9.901 -19.974 -14.322 1.00 88.88 349 VAL A C 1
ATOM 2627 O O . VAL A 1 349 ? 9.047 -19.129 -14.072 1.00 88.88 349 VAL A O 1
ATOM 2630 N N . ARG A 1 350 ? 10.901 -19.720 -15.178 1.00 88.56 350 ARG A N 1
ATOM 2631 C CA . ARG A 1 350 ? 11.043 -18.437 -15.896 1.00 88.56 350 ARG A CA 1
ATOM 2632 C C . ARG A 1 350 ? 9.790 -18.092 -16.697 1.00 88.56 350 ARG A C 1
ATOM 2634 O O . ARG A 1 350 ? 9.304 -16.967 -16.626 1.00 88.56 350 ARG A O 1
ATOM 2641 N N . THR A 1 351 ? 9.236 -19.065 -17.420 1.00 89.50 351 THR A N 1
ATOM 2642 C CA . THR A 1 351 ? 7.991 -18.884 -18.183 1.00 89.50 351 THR A CA 1
ATOM 2643 C C . THR A 1 351 ? 6.804 -18.601 -17.261 1.00 89.50 351 THR A C 1
ATOM 2645 O O . THR A 1 351 ? 5.991 -17.719 -17.547 1.00 89.50 351 THR A O 1
ATOM 2648 N N . ALA A 1 352 ? 6.703 -19.322 -16.142 1.00 92.25 352 ALA A N 1
ATOM 2649 C CA . ALA A 1 352 ? 5.658 -19.096 -15.153 1.00 92.25 352 ALA A CA 1
ATOM 2650 C C . ALA A 1 352 ? 5.756 -17.699 -14.522 1.00 92.25 352 ALA A C 1
ATOM 2652 O O . ALA A 1 352 ? 4.730 -17.043 -14.380 1.00 92.25 352 ALA A O 1
ATOM 2653 N N . ASN A 1 353 ? 6.963 -17.202 -14.242 1.00 92.12 353 ASN A N 1
ATOM 2654 C CA . ASN A 1 353 ? 7.177 -15.857 -13.706 1.00 92.12 353 ASN A CA 1
ATOM 2655 C C . ASN A 1 353 ? 6.673 -14.767 -14.635 1.00 92.12 353 ASN A C 1
ATOM 2657 O O . ASN A 1 353 ? 5.989 -13.859 -14.178 1.00 92.12 353 ASN A O 1
ATOM 2661 N N . VAL A 1 354 ? 6.955 -14.871 -15.937 1.00 92.38 354 VAL A N 1
ATOM 2662 C CA . VAL A 1 354 ? 6.425 -13.910 -16.916 1.00 92.38 354 VAL A CA 1
ATOM 2663 C C . VAL A 1 354 ? 4.895 -13.916 -16.881 1.00 92.38 354 VAL A C 1
ATOM 2665 O O . VAL A 1 354 ? 4.275 -12.862 -16.783 1.00 92.38 354 VAL A O 1
ATOM 2668 N N . ARG A 1 355 ? 4.269 -15.100 -16.900 1.00 94.56 355 ARG A N 1
ATOM 2669 C CA . ARG A 1 355 ? 2.801 -15.225 -16.880 1.00 94.56 355 ARG A CA 1
ATOM 2670 C C . ARG A 1 355 ? 2.183 -14.698 -15.585 1.00 94.56 355 ARG A C 1
ATOM 2672 O O . ARG A 1 355 ? 1.186 -13.987 -15.645 1.00 94.56 355 ARG A O 1
ATOM 2679 N N . LEU A 1 356 ? 2.767 -15.027 -14.434 1.00 95.00 356 LEU A N 1
ATOM 2680 C CA . LEU A 1 356 ? 2.285 -14.586 -13.124 1.00 95.00 356 LEU A CA 1
ATOM 2681 C C . LEU A 1 356 ? 2.500 -13.086 -12.910 1.00 95.00 356 LEU A C 1
ATOM 2683 O O . LEU A 1 356 ? 1.628 -12.441 -12.338 1.00 95.00 356 LEU A O 1
ATOM 2687 N N . ALA A 1 357 ? 3.594 -12.511 -13.416 1.00 92.44 357 ALA A N 1
ATOM 2688 C CA . ALA A 1 357 ? 3.814 -11.067 -13.401 1.00 92.44 357 ALA A CA 1
ATOM 2689 C C . ALA A 1 357 ? 2.774 -10.327 -14.256 1.00 92.44 357 ALA A C 1
ATOM 2691 O O . ALA A 1 357 ? 2.207 -9.337 -13.802 1.00 92.44 357 ALA A O 1
ATOM 2692 N N . LEU A 1 358 ? 2.461 -10.834 -15.456 1.00 95.25 358 LEU A N 1
ATOM 2693 C CA . LEU A 1 358 ? 1.397 -10.272 -16.297 1.00 95.25 358 LEU A CA 1
ATOM 2694 C C . L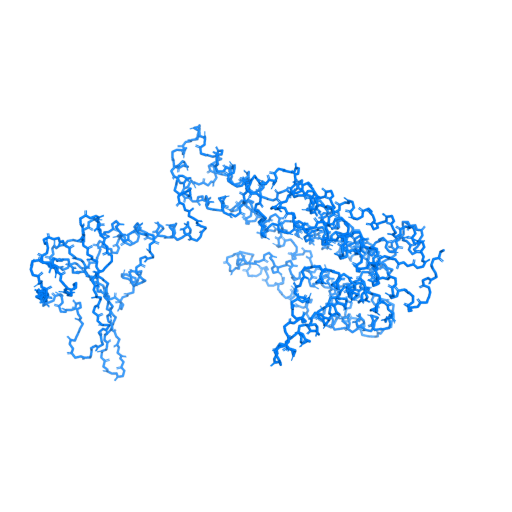EU A 1 358 ? 0.022 -10.386 -15.627 1.00 95.25 358 LEU A C 1
ATOM 2696 O O . LEU A 1 358 ? -0.723 -9.410 -15.598 1.00 95.25 358 LEU A O 1
ATOM 2700 N N . ALA A 1 359 ? -0.300 -11.548 -15.048 1.00 96.88 359 ALA A N 1
ATOM 2701 C CA . ALA A 1 359 ? -1.542 -11.743 -14.303 1.00 96.88 359 ALA A CA 1
ATOM 2702 C C . ALA A 1 359 ? -1.643 -10.784 -13.105 1.00 96.88 359 ALA A C 1
ATOM 2704 O O . ALA A 1 359 ? -2.696 -10.195 -12.881 1.00 96.88 359 ALA A O 1
ATOM 2705 N N . LEU A 1 360 ? -0.542 -10.572 -12.378 1.00 95.50 360 LEU A N 1
ATOM 2706 C CA . LEU A 1 360 ? -0.471 -9.611 -11.280 1.00 95.50 360 LEU A CA 1
ATOM 2707 C C . LEU A 1 360 ? -0.678 -8.171 -11.763 1.00 95.50 360 LEU A C 1
ATOM 2709 O O . LEU A 1 360 ? -1.425 -7.430 -11.134 1.00 95.50 360 LEU A O 1
ATOM 2713 N N . GLY A 1 361 ? -0.088 -7.793 -12.901 1.00 96.12 361 GLY A N 1
ATOM 2714 C CA . GLY A 1 361 ? -0.320 -6.490 -13.526 1.00 96.12 361 GLY A CA 1
ATOM 2715 C C . GLY A 1 361 ? -1.788 -6.263 -13.897 1.00 96.12 361 GLY A C 1
ATOM 2716 O O . GLY A 1 361 ? -2.324 -5.191 -13.630 1.00 96.12 361 GLY A O 1
ATOM 2717 N N . VAL A 1 362 ? -2.466 -7.283 -14.436 1.00 96.19 362 VAL A N 1
ATOM 2718 C CA . VAL A 1 362 ? -3.911 -7.225 -14.727 1.00 96.19 362 VAL A CA 1
ATOM 2719 C C . VAL A 1 362 ? -4.730 -7.094 -13.445 1.00 96.19 362 VAL A C 1
ATOM 2721 O O . VAL A 1 362 ? -5.631 -6.263 -13.391 1.00 96.19 362 VAL A O 1
ATOM 2724 N N . VAL A 1 363 ? -4.412 -7.866 -12.401 1.00 95.75 363 VAL A N 1
ATOM 2725 C CA . VAL A 1 363 ? -5.108 -7.758 -11.110 1.00 95.75 363 VAL A CA 1
ATOM 2726 C C . VAL A 1 363 ? -4.914 -6.373 -10.501 1.00 95.75 363 VAL A C 1
ATOM 2728 O O . VAL A 1 363 ? -5.896 -5.771 -10.089 1.00 95.75 363 VAL A O 1
ATOM 2731 N N . PHE A 1 364 ? -3.699 -5.820 -10.497 1.00 95.56 364 PHE A N 1
ATOM 2732 C CA . PHE A 1 364 ? -3.473 -4.456 -10.016 1.00 95.56 364 PHE A CA 1
ATOM 2733 C C . PHE A 1 364 ? -4.208 -3.405 -10.849 1.00 95.56 364 PHE A C 1
ATOM 2735 O O . PHE A 1 364 ? -4.748 -2.456 -10.287 1.00 95.56 364 PHE A O 1
ATOM 2742 N N . LEU A 1 365 ? -4.304 -3.589 -12.166 1.00 94.62 365 LEU A N 1
ATOM 2743 C CA . LEU A 1 365 ? -5.102 -2.698 -12.998 1.00 94.62 365 LEU A CA 1
ATOM 2744 C C . LEU A 1 365 ? -6.586 -2.769 -12.614 1.00 94.62 365 LEU A C 1
ATOM 2746 O O . LEU A 1 365 ? -7.203 -1.731 -12.412 1.00 94.62 365 LEU A O 1
ATOM 2750 N N . LEU A 1 366 ? -7.148 -3.966 -12.430 1.00 93.50 366 LEU A N 1
ATOM 2751 C CA . LEU A 1 366 ? -8.532 -4.133 -11.968 1.00 93.50 366 LEU A CA 1
ATOM 2752 C C . LEU A 1 366 ? -8.752 -3.524 -10.578 1.00 93.50 366 LEU A C 1
ATOM 2754 O O . LEU A 1 366 ? -9.730 -2.819 -10.366 1.00 93.50 366 LEU A O 1
ATOM 2758 N N . LEU A 1 367 ? -7.818 -3.738 -9.657 1.00 91.25 367 LEU A N 1
ATOM 2759 C CA . LEU A 1 367 ? -7.840 -3.187 -8.302 1.00 91.25 367 LEU A CA 1
ATOM 2760 C C . LEU A 1 367 ? -7.718 -1.658 -8.271 1.00 91.25 367 LEU A C 1
ATOM 2762 O O . LEU A 1 367 ? -8.199 -1.024 -7.341 1.00 91.25 367 LEU A O 1
ATOM 2766 N N . SER A 1 368 ? -7.112 -1.047 -9.289 1.00 89.62 368 SER A N 1
ATOM 2767 C CA . SER A 1 368 ? -7.110 0.412 -9.416 1.00 89.62 368 SER A CA 1
ATOM 2768 C C . SER A 1 368 ? -8.458 0.990 -9.862 1.00 89.62 368 SER A C 1
ATOM 2770 O O . SER A 1 368 ? -8.686 2.189 -9.714 1.00 89.62 368 SER A O 1
ATOM 2772 N N . THR A 1 369 ? -9.361 0.159 -10.393 1.00 87.75 369 THR A N 1
ATOM 2773 C CA . THR A 1 369 ? -10.715 0.570 -10.789 1.00 87.75 369 THR A CA 1
ATOM 2774 C C . THR A 1 369 ? -11.704 0.426 -9.629 1.00 87.75 369 THR A C 1
ATOM 2776 O O . THR A 1 369 ? -11.518 -0.439 -8.770 1.00 87.75 369 THR A O 1
ATOM 2779 N N . PRO A 1 370 ? -12.819 1.178 -9.637 1.00 77.75 370 PRO A N 1
ATOM 2780 C CA . PRO A 1 370 ? -13.863 1.039 -8.623 1.00 77.75 370 PRO A CA 1
ATOM 2781 C C . PRO A 1 370 ? -14.687 -0.258 -8.748 1.00 77.75 370 PRO A C 1
ATOM 2783 O O . PRO A 1 370 ? -15.604 -0.459 -7.961 1.00 77.75 370 PRO A O 1
ATOM 2786 N N . ILE A 1 371 ? -14.383 -1.144 -9.710 1.00 83.69 371 ILE A N 1
ATOM 2787 C CA . ILE A 1 371 ? -15.098 -2.417 -9.923 1.00 83.69 371 ILE A CA 1
ATOM 2788 C C . ILE A 1 371 ? -14.925 -3.357 -8.722 1.00 83.69 371 ILE A C 1
ATOM 2790 O O . ILE A 1 371 ? -15.860 -4.055 -8.339 1.00 83.69 371 ILE A O 1
ATOM 2794 N N . LEU A 1 372 ? -13.724 -3.395 -8.140 1.00 82.12 372 LEU A N 1
ATOM 2795 C CA . LEU A 1 372 ? -13.403 -4.221 -6.977 1.00 82.12 372 LEU A CA 1
ATOM 2796 C C . LEU A 1 372 ? -13.225 -3.330 -5.748 1.00 82.12 372 LEU A C 1
ATOM 2798 O O . LEU A 1 372 ? -12.111 -3.127 -5.266 1.00 82.12 372 LEU A O 1
ATOM 2802 N N . ASP A 1 373 ? -14.334 -2.790 -5.244 1.00 82.44 373 ASP A N 1
ATOM 2803 C CA . ASP A 1 373 ? -14.315 -1.972 -4.035 1.00 82.44 373 ASP A CA 1
ATOM 2804 C C . ASP A 1 373 ? -14.378 -2.826 -2.772 1.00 82.44 373 ASP A C 1
ATOM 2806 O O . ASP A 1 373 ? -15.417 -3.370 -2.390 1.00 82.44 373 ASP A O 1
ATOM 2810 N N . PHE A 1 374 ? -13.245 -2.905 -2.082 1.00 87.81 374 PHE A N 1
ATOM 2811 C CA . PHE A 1 374 ? -13.147 -3.662 -0.842 1.00 87.81 374 PHE A CA 1
ATOM 2812 C C . PHE A 1 374 ? -14.035 -3.088 0.258 1.00 87.81 374 PHE A C 1
ATOM 2814 O O . PHE A 1 374 ? -14.453 -3.851 1.126 1.00 87.81 374 PHE A O 1
ATOM 2821 N N . ARG A 1 375 ? -14.340 -1.783 0.231 1.00 86.12 375 ARG A N 1
ATOM 2822 C CA . ARG A 1 375 ? -15.231 -1.159 1.216 1.00 86.12 375 ARG A CA 1
ATOM 2823 C C . ARG A 1 375 ? -16.652 -1.653 1.047 1.00 86.12 375 ARG A C 1
ATOM 2825 O O . ARG A 1 375 ? -17.215 -2.149 2.011 1.00 86.12 375 ARG A O 1
ATOM 2832 N N . THR A 1 376 ? -17.170 -1.593 -0.178 1.00 88.00 376 THR A N 1
ATOM 2833 C CA . THR A 1 376 ? -18.518 -2.064 -0.516 1.00 88.00 376 THR A CA 1
ATOM 2834 C C . THR A 1 376 ? -18.675 -3.547 -0.172 1.00 88.00 376 THR A C 1
ATOM 2836 O O . THR A 1 376 ? -19.541 -3.903 0.619 1.00 88.00 376 THR A O 1
ATOM 2839 N N . ILE A 1 377 ? -17.743 -4.401 -0.624 1.00 91.31 377 ILE A N 1
ATOM 2840 C CA . ILE A 1 377 ? -17.763 -5.844 -0.312 1.00 91.31 377 ILE A CA 1
ATOM 2841 C C . ILE A 1 377 ? -17.730 -6.097 1.205 1.00 91.31 377 ILE A C 1
ATOM 2843 O O . ILE A 1 377 ? -18.392 -7.007 1.706 1.00 91.31 377 ILE A O 1
ATOM 2847 N N . SER A 1 378 ? -16.938 -5.321 1.950 1.00 92.56 378 SER A N 1
ATOM 2848 C CA . SER A 1 378 ? -16.841 -5.477 3.406 1.00 92.56 378 SER A CA 1
ATOM 2849 C C . SER A 1 378 ? -18.101 -4.979 4.113 1.00 92.56 378 SER A C 1
ATOM 2851 O O . SER A 1 378 ? -18.592 -5.668 5.000 1.00 92.56 378 SER A O 1
ATOM 2853 N N . ALA A 1 379 ? -18.653 -3.833 3.709 1.00 92.69 379 ALA A N 1
ATOM 2854 C CA . ALA A 1 379 ? -19.865 -3.257 4.287 1.00 92.69 379 ALA A CA 1
ATOM 2855 C C . ALA A 1 379 ? -21.061 -4.202 4.107 1.00 92.69 379 ALA A C 1
ATOM 2857 O O . ALA A 1 379 ? -21.698 -4.576 5.092 1.00 92.69 379 ALA A O 1
ATOM 2858 N N . GLU A 1 380 ? -21.274 -4.697 2.884 1.00 93.50 380 GLU A N 1
ATOM 2859 C CA . GLU A 1 380 ? -22.305 -5.693 2.573 1.00 93.50 380 GLU A CA 1
ATOM 2860 C C . GLU A 1 380 ? -22.112 -6.982 3.383 1.00 93.50 380 GLU A C 1
ATOM 2862 O O . GLU A 1 380 ? -23.066 -7.530 3.939 1.00 93.50 380 GLU A O 1
ATOM 2867 N N . ASN A 1 381 ? -20.871 -7.472 3.502 1.00 94.88 381 ASN A N 1
ATOM 2868 C CA . ASN A 1 381 ? -20.595 -8.681 4.274 1.00 94.88 381 ASN A CA 1
ATOM 2869 C C . ASN A 1 381 ? -20.898 -8.502 5.765 1.00 94.88 381 ASN A C 1
ATOM 2871 O O . ASN A 1 381 ? -21.473 -9.403 6.377 1.00 94.88 381 ASN A O 1
ATOM 2875 N N . GLN A 1 382 ? -20.510 -7.372 6.359 1.00 94.81 382 GLN A N 1
ATOM 2876 C CA . GLN A 1 382 ? -20.764 -7.114 7.774 1.00 94.81 382 GLN A CA 1
ATOM 2877 C C . GLN A 1 382 ? -22.260 -6.909 8.041 1.00 94.81 382 GLN A C 1
ATOM 2879 O O . GLN A 1 382 ? -22.788 -7.530 8.965 1.00 94.81 382 GLN A O 1
ATOM 2884 N N . ALA A 1 383 ? -22.962 -6.149 7.195 1.00 94.12 383 ALA A N 1
ATOM 2885 C CA . ALA A 1 383 ? -24.412 -5.987 7.285 1.00 94.12 383 ALA A CA 1
ATOM 2886 C C . ALA A 1 383 ? -25.137 -7.341 7.184 1.00 94.12 383 ALA A C 1
ATOM 2888 O O . ALA A 1 383 ? -25.945 -7.686 8.046 1.00 94.12 383 ALA A O 1
ATOM 2889 N N . ALA A 1 384 ? -24.770 -8.184 6.212 1.00 93.94 384 ALA A N 1
ATOM 2890 C CA . ALA A 1 384 ? -25.348 -9.519 6.063 1.00 93.94 384 ALA A CA 1
ATOM 2891 C C . ALA A 1 384 ? -25.085 -10.429 7.277 1.00 93.94 384 ALA A C 1
ATOM 2893 O O . ALA A 1 384 ? -25.926 -11.258 7.629 1.00 93.94 384 ALA A O 1
ATOM 2894 N N . ARG A 1 385 ? -23.929 -10.308 7.944 1.00 93.12 385 ARG A N 1
ATOM 2895 C CA . ARG A 1 385 ? -23.618 -11.085 9.160 1.00 93.12 385 ARG A CA 1
ATOM 2896 C C . ARG A 1 385 ? -24.474 -10.662 10.352 1.00 93.12 385 ARG A C 1
ATOM 2898 O O . ARG A 1 385 ? -24.900 -11.543 11.097 1.00 93.12 385 ARG A O 1
ATOM 2905 N N . LEU A 1 386 ? -24.744 -9.367 10.500 1.00 93.38 386 LEU A N 1
ATOM 2906 C CA . LEU A 1 386 ? -25.648 -8.852 11.527 1.00 93.38 386 LEU A CA 1
ATOM 2907 C C . LEU A 1 386 ? -27.091 -9.306 11.260 1.00 93.38 386 LEU A C 1
ATOM 2909 O O . LEU A 1 386 ? -27.710 -9.919 12.123 1.00 93.38 386 LEU A O 1
ATOM 2913 N N . LEU A 1 387 ? -27.587 -9.116 10.033 1.00 92.81 387 LEU A N 1
ATOM 2914 C CA . LEU A 1 387 ? -28.967 -9.454 9.651 1.00 92.81 387 LEU A CA 1
ATOM 2915 C C . LEU A 1 387 ? -29.261 -10.959 9.616 1.00 92.81 387 LEU A C 1
ATOM 2917 O O . LEU A 1 387 ? -30.404 -11.374 9.782 1.00 92.81 387 LEU A O 1
ATOM 2921 N N . SER A 1 388 ? -28.243 -11.794 9.395 1.00 91.75 388 SER A N 1
ATOM 2922 C CA . SER A 1 388 ? -28.384 -13.256 9.479 1.00 91.75 388 SER A CA 1
ATOM 2923 C C . SER A 1 388 ? -28.279 -13.800 10.907 1.00 91.75 388 SER A C 1
ATOM 2925 O O . SER A 1 388 ? -28.337 -15.016 11.090 1.00 91.75 388 SER A O 1
ATOM 2927 N N . GLY A 1 389 ? -28.084 -12.938 11.913 1.00 88.81 389 GLY A N 1
ATOM 2928 C CA . GLY A 1 389 ? -27.911 -13.339 13.310 1.00 88.81 389 GLY A CA 1
ATOM 2929 C C . GLY A 1 389 ? -26.596 -14.073 13.596 1.00 88.81 389 GLY A C 1
ATOM 2930 O O . GLY A 1 389 ? -26.446 -14.673 14.658 1.00 88.81 389 GLY A O 1
ATOM 2931 N N . LYS A 1 390 ? -25.623 -14.048 12.671 1.00 89.12 390 LYS A N 1
ATOM 2932 C CA . LYS A 1 390 ? -24.287 -14.632 12.901 1.00 89.12 390 LYS A CA 1
ATOM 2933 C C . LYS A 1 390 ? -23.489 -13.862 13.953 1.00 89.12 390 LYS A C 1
ATOM 2935 O O . LYS A 1 390 ? -22.551 -14.420 14.516 1.00 89.12 390 LYS A O 1
ATOM 2940 N N . VAL A 1 391 ? -23.816 -12.589 14.162 1.00 90.44 391 VAL A N 1
ATOM 2941 C CA . VAL A 1 391 ? -23.218 -11.716 15.176 1.00 90.44 391 VAL A CA 1
ATOM 2942 C C . VAL A 1 391 ? -24.356 -10.991 15.885 1.00 90.44 391 VAL A C 1
ATOM 2944 O O . VAL A 1 391 ? -25.218 -10.422 15.219 1.00 90.44 391 VAL A O 1
ATOM 2947 N N . ALA A 1 392 ? -24.369 -11.028 17.218 1.00 88.94 392 ALA A N 1
ATOM 2948 C CA . ALA A 1 392 ? -25.334 -10.272 18.007 1.00 88.94 392 ALA A CA 1
ATOM 2949 C C . ALA A 1 392 ? -25.033 -8.761 17.920 1.00 88.94 392 ALA A C 1
ATOM 2951 O O . ALA A 1 392 ? -23.860 -8.398 17.810 1.00 88.94 392 ALA A O 1
ATOM 2952 N N . PRO A 1 393 ? -26.043 -7.875 18.012 1.00 87.88 393 PRO A N 1
ATOM 2953 C CA . PRO A 1 393 ? -25.836 -6.426 17.989 1.00 87.88 393 PRO A CA 1
ATOM 2954 C C . PRO A 1 393 ? -24.792 -5.952 19.008 1.00 87.88 393 PRO A C 1
ATOM 2956 O O . PRO A 1 393 ? -23.894 -5.207 18.638 1.00 87.88 393 PRO A O 1
ATOM 2959 N N . ASP A 1 394 ? -24.826 -6.470 20.236 1.00 84.75 394 ASP A N 1
ATOM 2960 C CA . ASP A 1 394 ? -23.893 -6.078 21.306 1.00 84.75 394 ASP A CA 1
ATOM 2961 C C . ASP A 1 394 ? -22.425 -6.437 20.999 1.00 84.75 394 ASP A C 1
ATOM 2963 O O . ASP A 1 394 ? -21.495 -5.756 21.433 1.00 84.75 394 ASP A O 1
ATOM 2967 N N . ASP A 1 395 ? -22.201 -7.497 20.216 1.00 84.69 395 ASP A N 1
ATOM 2968 C CA . ASP A 1 395 ? -20.864 -7.938 19.812 1.00 84.69 395 ASP A CA 1
ATOM 2969 C C . ASP A 1 395 ? -20.394 -7.276 18.507 1.00 84.69 395 ASP A C 1
ATOM 2971 O O . ASP A 1 395 ? -19.190 -7.261 18.214 1.00 84.69 395 ASP A O 1
ATOM 2975 N N . PHE A 1 396 ? -21.315 -6.712 17.724 1.00 90.38 396 PHE A N 1
ATOM 2976 C CA . PHE A 1 396 ? -21.048 -6.140 16.409 1.00 90.38 396 PHE A CA 1
ATOM 2977 C C . PHE A 1 396 ? -20.216 -4.848 16.493 1.00 90.38 396 PHE A C 1
ATOM 2979 O O . PHE A 1 396 ? -20.329 -4.051 17.421 1.00 90.38 396 PHE A O 1
ATOM 2986 N N . ASP A 1 397 ? -19.324 -4.631 15.523 1.00 89.00 397 ASP A N 1
ATOM 2987 C CA . ASP A 1 397 ? -18.457 -3.446 15.476 1.00 89.00 397 ASP A CA 1
ATOM 2988 C C . ASP A 1 397 ? -19.043 -2.377 14.542 1.00 89.00 397 ASP A C 1
ATOM 2990 O O . ASP A 1 397 ? -18.591 -2.179 13.413 1.00 89.00 397 ASP A O 1
ATOM 2994 N N . PHE A 1 398 ? -20.073 -1.676 15.019 1.00 90.88 398 PHE A N 1
ATOM 2995 C CA . PHE A 1 398 ? -20.700 -0.566 14.290 1.00 90.88 398 PHE A CA 1
ATOM 2996 C C . PHE A 1 398 ? -19.719 0.582 13.994 1.00 90.88 398 PHE A C 1
ATOM 2998 O O . PHE A 1 398 ? -19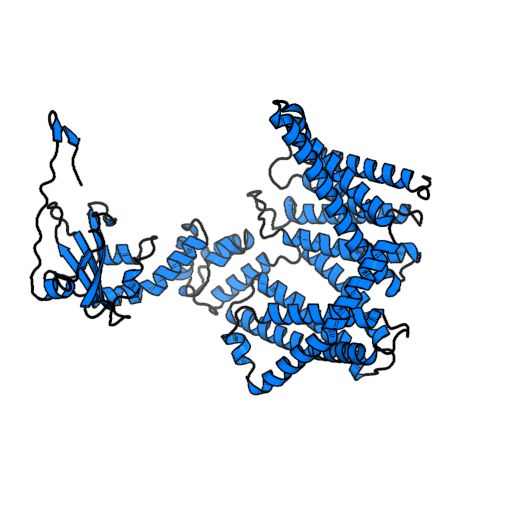.839 1.262 12.973 1.00 90.88 398 PHE A O 1
ATOM 3005 N N . ALA A 1 399 ? -18.714 0.781 14.853 1.00 89.00 399 ALA A N 1
ATOM 3006 C CA . ALA A 1 399 ? -17.696 1.808 14.661 1.00 89.00 399 ALA A CA 1
ATOM 3007 C C . ALA A 1 399 ? -16.822 1.522 13.432 1.00 89.00 399 ALA A C 1
ATOM 3009 O O . ALA A 1 399 ? -16.440 2.455 12.724 1.00 89.00 399 ALA A O 1
ATOM 3010 N N . ALA A 1 400 ? -16.531 0.249 13.144 1.00 88.06 400 ALA A N 1
ATOM 3011 C CA . ALA A 1 400 ? -15.812 -0.134 11.932 1.00 88.06 400 ALA A CA 1
ATOM 3012 C C . ALA A 1 400 ? -16.587 0.247 10.658 1.00 88.06 400 ALA A C 1
ATOM 3014 O O . ALA A 1 400 ? -15.991 0.782 9.725 1.00 88.06 400 ALA A O 1
ATOM 3015 N N . LEU A 1 401 ? -17.912 0.054 10.619 1.00 89.69 401 LEU A N 1
ATOM 3016 C CA . LEU A 1 401 ? -18.717 0.498 9.472 1.00 89.69 401 LEU A CA 1
ATOM 3017 C C . LEU A 1 401 ? -18.689 2.024 9.325 1.00 89.69 401 LEU A C 1
ATOM 3019 O O . LEU A 1 401 ? -18.492 2.521 8.221 1.00 89.69 401 LEU A O 1
ATOM 3023 N N . MET A 1 402 ? -18.829 2.768 10.426 1.00 87.62 402 MET A N 1
ATOM 3024 C CA . MET A 1 402 ? -18.901 4.231 10.364 1.00 87.62 402 MET A CA 1
ATOM 3025 C C . MET A 1 402 ? -17.572 4.877 9.957 1.00 87.62 402 MET A C 1
ATOM 3027 O O . MET A 1 402 ? -17.563 5.830 9.176 1.00 87.62 402 MET A O 1
ATOM 3031 N N . PHE A 1 403 ? -16.459 4.380 10.505 1.00 85.69 403 PHE A N 1
ATOM 3032 C CA . PHE A 1 403 ? -15.170 5.072 10.446 1.00 85.69 403 PHE A CA 1
ATOM 3033 C C . PHE A 1 403 ? -14.106 4.374 9.588 1.00 85.69 403 PHE A C 1
ATOM 3035 O O . PHE A 1 403 ? -13.213 5.062 9.104 1.00 85.69 403 PHE A O 1
ATOM 3042 N N . ASP A 1 404 ? -14.172 3.052 9.377 1.00 83.25 404 ASP A N 1
ATOM 3043 C CA . ASP A 1 404 ? -13.122 2.317 8.645 1.00 83.25 404 ASP A CA 1
ATOM 3044 C C . ASP A 1 404 ? -13.484 2.032 7.177 1.00 83.25 404 ASP A C 1
ATOM 3046 O O . ASP A 1 404 ? -12.595 1.761 6.371 1.00 83.25 404 ASP A O 1
ATOM 3050 N N . LEU A 1 405 ? -14.770 2.072 6.809 1.00 83.81 405 LEU A N 1
ATOM 3051 C CA . LEU A 1 405 ? -15.247 1.692 5.471 1.00 83.81 405 LEU A CA 1
ATOM 3052 C C . LEU A 1 405 ? -15.690 2.878 4.601 1.00 83.81 405 LEU A C 1
ATOM 3054 O O . LEU A 1 405 ? -16.135 2.663 3.476 1.00 83.81 405 LEU A O 1
ATOM 3058 N N . GLY A 1 406 ? -15.542 4.119 5.069 1.00 81.81 406 GLY A N 1
ATOM 3059 C CA . GLY A 1 406 ? -15.904 5.316 4.303 1.00 81.81 406 GLY A CA 1
ATOM 3060 C C . GLY A 1 406 ? -17.398 5.384 3.957 1.00 81.81 406 GLY A C 1
ATOM 3061 O O . GLY A 1 406 ? -18.236 4.942 4.742 1.00 81.81 406 GLY A O 1
ATOM 3062 N N . ALA A 1 407 ? -17.734 5.943 2.789 1.00 81.19 407 ALA A N 1
ATOM 3063 C CA . ALA A 1 407 ? -19.127 6.113 2.356 1.00 81.19 407 ALA A CA 1
ATOM 3064 C C . ALA A 1 407 ? -19.930 4.799 2.318 1.00 81.19 407 ALA A C 1
ATOM 3066 O O . ALA A 1 407 ? -20.950 4.751 3.001 1.00 81.19 407 ALA A O 1
ATOM 3067 N N . PRO A 1 408 ? -19.440 3.697 1.703 1.00 85.62 408 PRO A N 1
ATOM 3068 C CA . PRO A 1 408 ? -20.189 2.437 1.685 1.00 85.62 408 PRO A CA 1
ATOM 3069 C C . PRO A 1 408 ? -20.534 1.896 3.079 1.00 85.62 408 PRO A C 1
ATOM 3071 O O . PRO A 1 408 ? -21.570 1.269 3.272 1.00 85.62 408 PRO A O 1
ATOM 3074 N N . GLY A 1 409 ? -19.672 2.133 4.072 1.00 88.81 409 GLY A N 1
ATOM 3075 C CA . GLY A 1 409 ? -19.949 1.736 5.450 1.00 88.81 409 GLY A CA 1
ATOM 3076 C C . GLY A 1 409 ? -21.020 2.590 6.130 1.00 88.81 409 GLY A C 1
ATOM 3077 O O . GLY A 1 409 ? -21.846 2.059 6.870 1.00 88.81 409 GLY A O 1
ATOM 3078 N N . ARG A 1 410 ? -21.037 3.901 5.859 1.00 88.44 410 ARG A N 1
ATOM 3079 C CA . ARG A 1 410 ? -22.079 4.815 6.354 1.00 88.44 410 ARG A CA 1
ATOM 3080 C C . ARG A 1 410 ? -23.429 4.543 5.696 1.00 88.44 410 ARG A C 1
ATOM 3082 O O . ARG A 1 410 ? -24.435 4.564 6.400 1.00 88.44 410 ARG A O 1
ATOM 3089 N N . ASP A 1 411 ? -23.431 4.238 4.403 1.00 89.38 411 ASP A N 1
ATOM 3090 C CA . ASP A 1 411 ? -24.637 3.865 3.660 1.00 89.38 411 ASP A CA 1
ATOM 3091 C C . ASP A 1 411 ? -25.226 2.567 4.226 1.00 89.38 411 ASP A C 1
ATOM 3093 O O . ASP A 1 411 ? -26.397 2.531 4.593 1.00 89.38 411 ASP A O 1
ATOM 3097 N N . ALA A 1 412 ? -24.386 1.547 4.445 1.00 91.94 412 ALA A N 1
ATOM 3098 C CA . ALA A 1 412 ? -24.808 0.302 5.084 1.00 91.94 412 ALA A CA 1
ATOM 3099 C C . ALA A 1 412 ? -25.350 0.509 6.512 1.00 91.94 412 ALA A C 1
ATOM 3101 O O . ALA A 1 412 ? -26.276 -0.185 6.921 1.00 91.94 412 ALA A O 1
ATOM 3102 N N . LEU A 1 413 ? -24.809 1.458 7.289 1.00 92.31 413 LEU A N 1
ATOM 3103 C CA . LEU A 1 413 ? -25.379 1.813 8.598 1.00 92.31 413 LEU A CA 1
ATOM 3104 C C . LEU A 1 413 ? -26.757 2.463 8.477 1.00 92.31 413 LEU A C 1
ATOM 3106 O O . LEU A 1 413 ? -27.624 2.166 9.294 1.00 92.31 413 LEU A O 1
ATOM 3110 N N . GLY A 1 414 ? -26.951 3.325 7.476 1.00 91.81 414 GLY A N 1
ATOM 3111 C CA . GLY A 1 414 ? -28.258 3.906 7.174 1.00 91.81 414 GLY A CA 1
ATOM 3112 C C . GLY A 1 414 ? -29.280 2.821 6.841 1.00 91.81 414 GLY A C 1
ATOM 3113 O O . GLY A 1 414 ? -30.324 2.749 7.478 1.00 91.81 414 GLY A O 1
ATOM 3114 N N . GLU A 1 415 ? -28.928 1.903 5.938 1.00 92.31 415 GLU A N 1
ATOM 3115 C CA . GLU A 1 415 ? -29.785 0.767 5.581 1.00 92.31 415 GLU A CA 1
ATOM 3116 C C . GLU A 1 415 ? -30.115 -0.119 6.791 1.00 92.31 415 GLU A C 1
ATOM 3118 O O . GLU A 1 415 ? -31.260 -0.529 6.959 1.00 92.31 415 GLU A O 1
ATOM 3123 N N . LEU A 1 416 ? -29.142 -0.389 7.671 1.00 93.50 416 LEU A N 1
ATOM 3124 C CA . LEU A 1 416 ? -29.359 -1.160 8.901 1.00 93.50 416 LEU A CA 1
ATOM 3125 C C . LEU A 1 416 ? -30.274 -0.446 9.907 1.00 93.50 416 LEU A C 1
ATOM 3127 O O . LEU A 1 416 ? -30.969 -1.121 10.669 1.00 93.50 416 LEU A O 1
ATOM 3131 N N . ALA A 1 417 ? -30.277 0.889 9.934 1.00 91.00 417 ALA A N 1
ATOM 3132 C CA . ALA A 1 417 ? -31.152 1.669 10.807 1.00 91.00 417 ALA A CA 1
ATOM 3133 C C . ALA A 1 417 ? -32.631 1.565 10.397 1.00 91.00 417 ALA A C 1
ATOM 3135 O O . ALA A 1 417 ? -33.503 1.620 11.266 1.00 91.00 417 ALA A O 1
ATOM 3136 N N . ASP A 1 418 ? -32.894 1.355 9.105 1.00 91.31 418 ASP A N 1
ATOM 3137 C CA . ASP A 1 418 ? -34.237 1.262 8.521 1.00 91.31 418 ASP A CA 1
ATOM 3138 C C . ASP A 1 418 ? -34.832 -0.161 8.568 1.00 91.31 418 ASP A C 1
ATOM 3140 O O . ASP A 1 418 ? -35.973 -0.384 8.163 1.00 91.31 418 ASP A O 1
ATOM 3144 N N . VAL A 1 419 ? -34.092 -1.154 9.075 1.00 90.44 419 VAL A N 1
ATOM 3145 C CA . VAL A 1 419 ? -34.581 -2.538 9.165 1.00 90.44 419 VAL A CA 1
ATOM 3146 C C . VAL A 1 419 ? -35.606 -2.683 10.292 1.00 90.44 419 VAL A C 1
ATOM 3148 O O . VAL A 1 419 ? -35.271 -2.596 11.475 1.00 90.44 419 VAL A O 1
ATOM 3151 N N . GLU A 1 420 ? -36.854 -2.994 9.938 1.00 86.88 420 GLU A N 1
ATOM 3152 C CA . GLU A 1 420 ? -37.940 -3.251 10.899 1.00 86.88 420 GLU A CA 1
ATOM 3153 C C . GLU A 1 420 ? -38.154 -4.752 11.176 1.00 86.88 420 GLU A C 1
ATOM 3155 O O . GLU A 1 420 ? -38.364 -5.144 12.325 1.00 86.88 420 GLU A O 1
ATOM 3160 N N . ASP A 1 421 ? -37.991 -5.603 10.157 1.00 84.00 421 ASP A N 1
ATOM 3161 C CA . ASP A 1 421 ? -38.342 -7.037 10.172 1.00 84.00 421 ASP A CA 1
ATOM 3162 C C . ASP A 1 421 ? -37.327 -7.956 10.894 1.00 84.00 421 ASP A C 1
ATOM 3164 O O . ASP A 1 421 ? -37.422 -9.185 10.831 1.00 84.00 421 ASP A O 1
ATOM 3168 N N . HIS A 1 422 ? -36.336 -7.393 11.592 1.00 86.94 422 HIS A N 1
ATOM 3169 C CA . HIS A 1 422 ? -35.329 -8.166 12.323 1.00 86.94 422 HIS A CA 1
ATOM 3170 C C . HIS A 1 422 ? -35.707 -8.320 13.811 1.00 86.94 422 HIS A C 1
ATOM 3172 O O . HIS A 1 422 ? -36.030 -7.317 14.451 1.00 86.94 422 HIS A O 1
ATOM 3178 N N . PRO A 1 423 ? -35.583 -9.520 14.425 1.00 87.38 423 PRO A N 1
ATOM 3179 C CA . PRO A 1 423 ? -35.921 -9.745 15.839 1.00 87.38 423 PRO A CA 1
ATOM 3180 C C . PRO A 1 423 ? -35.186 -8.838 16.835 1.00 87.38 423 PRO A C 1
ATOM 3182 O O . PRO A 1 423 ? -35.642 -8.658 17.958 1.00 87.38 423 PRO A O 1
ATOM 3185 N N . GLN A 1 424 ? -34.040 -8.285 16.431 1.00 89.38 424 GLN A N 1
ATOM 3186 C CA . GLN A 1 424 ? -33.221 -7.372 17.234 1.00 89.38 424 GLN A CA 1
ATOM 3187 C C . GLN A 1 424 ? -33.156 -5.952 16.638 1.00 89.38 424 GLN A C 1
ATOM 3189 O O . GLN A 1 424 ? -32.184 -5.240 16.879 1.00 89.38 424 GLN A O 1
ATOM 3194 N N . SER A 1 425 ? -34.144 -5.536 15.835 1.00 88.38 425 SER A N 1
ATOM 3195 C CA . SER A 1 425 ? -34.144 -4.226 15.160 1.00 88.38 425 SER A CA 1
ATOM 3196 C C . SER A 1 425 ? -34.029 -3.042 16.133 1.00 88.38 425 SER A C 1
ATOM 3198 O O . SER A 1 425 ? -33.320 -2.078 15.853 1.00 88.38 425 SER A O 1
ATOM 3200 N N . GLU A 1 426 ? -34.640 -3.127 17.319 1.00 88.81 426 GLU A N 1
ATOM 3201 C CA . GLU A 1 426 ? -34.526 -2.101 18.364 1.00 88.81 426 GLU A CA 1
ATOM 3202 C C . GLU A 1 426 ? -33.101 -1.969 18.930 1.00 88.81 426 GLU A C 1
ATOM 3204 O O . GLU A 1 426 ? -32.596 -0.853 19.044 1.00 88.81 426 GLU A O 1
ATOM 3209 N N . ALA A 1 427 ? -32.422 -3.088 19.209 1.00 87.75 427 ALA A N 1
ATOM 3210 C CA . ALA A 1 427 ? -31.034 -3.086 19.680 1.00 87.75 427 ALA A CA 1
ATOM 3211 C C . ALA A 1 427 ? -30.074 -2.535 18.612 1.00 87.75 427 ALA A C 1
ATOM 3213 O O . ALA A 1 427 ? -29.200 -1.729 18.917 1.00 87.75 427 ALA A O 1
ATOM 3214 N N . ILE A 1 428 ? -30.283 -2.904 17.343 1.00 90.56 428 ILE A N 1
ATOM 3215 C CA . ILE A 1 428 ? -29.501 -2.382 16.212 1.00 90.56 428 ILE A CA 1
ATOM 3216 C C . ILE A 1 428 ? -29.664 -0.859 16.107 1.00 90.56 428 ILE A C 1
ATOM 3218 O O . ILE A 1 428 ? -28.670 -0.135 16.067 1.00 90.56 428 ILE A O 1
ATOM 3222 N N . ARG A 1 429 ? -30.904 -0.350 16.132 1.00 90.94 429 ARG A N 1
ATOM 3223 C CA . ARG A 1 429 ? -31.179 1.097 16.091 1.00 90.94 429 ARG A CA 1
ATOM 3224 C C . ARG A 1 429 ? -30.586 1.842 17.285 1.00 90.94 429 ARG A C 1
ATOM 3226 O O . ARG A 1 429 ? -30.088 2.955 17.118 1.00 90.94 429 ARG A O 1
ATOM 3233 N N . HIS A 1 430 ? -30.623 1.239 18.470 1.00 88.56 430 HIS A N 1
ATOM 3234 C CA . HIS A 1 430 ? -30.014 1.807 19.666 1.00 88.56 430 HIS A CA 1
ATOM 3235 C C . HIS A 1 430 ? -28.498 1.991 19.500 1.00 88.56 430 HIS A C 1
ATOM 3237 O O . HIS A 1 430 ? -28.002 3.103 19.684 1.00 88.56 430 HIS A O 1
ATOM 3243 N N . GLU A 1 431 ? -27.774 0.947 19.086 1.00 88.56 431 GLU A N 1
ATOM 3244 C CA . GLU A 1 431 ? -26.319 1.020 18.898 1.00 88.56 431 GLU A CA 1
ATOM 3245 C C . GLU A 1 431 ? -25.927 1.990 17.772 1.00 88.56 431 GLU A C 1
ATOM 3247 O O . GLU A 1 431 ? -25.027 2.816 17.945 1.00 88.56 431 GLU A O 1
ATOM 3252 N N . ILE A 1 432 ? -26.650 1.984 16.646 1.00 91.62 432 ILE A N 1
ATOM 3253 C CA . ILE A 1 432 ? -26.421 2.937 15.548 1.00 91.62 432 ILE A CA 1
ATOM 3254 C C . ILE A 1 432 ? -26.619 4.383 16.029 1.00 91.62 432 ILE A C 1
ATOM 3256 O O . ILE A 1 432 ? -25.781 5.250 15.771 1.00 91.62 432 ILE A O 1
ATOM 3260 N N . GLY A 1 433 ? -27.691 4.646 16.784 1.00 88.50 433 GLY A N 1
ATOM 3261 C CA . GLY A 1 433 ? -27.978 5.972 17.330 1.00 88.50 433 GLY A CA 1
ATOM 3262 C C . GLY A 1 433 ? -26.889 6.496 18.270 1.00 88.50 433 GLY A C 1
ATOM 3263 O O . GLY A 1 433 ? -26.683 7.707 18.358 1.00 88.50 433 GLY A O 1
ATOM 3264 N N . GLN A 1 434 ? -26.164 5.609 18.950 1.00 86.00 434 GLN A N 1
ATOM 3265 C CA . GLN A 1 434 ? -25.029 5.981 19.791 1.00 86.00 434 GLN A CA 1
ATOM 3266 C C . GLN A 1 434 ? -23.767 6.256 18.980 1.00 86.00 434 GLN A C 1
ATOM 3268 O O . GLN A 1 434 ? -23.060 7.221 19.267 1.00 86.00 434 GLN A O 1
ATOM 3273 N N . ILE A 1 435 ? -23.516 5.449 17.952 1.00 89.00 435 ILE A N 1
ATOM 3274 C CA . ILE A 1 435 ? -22.370 5.603 17.055 1.00 89.00 435 ILE A CA 1
ATOM 3275 C C . ILE A 1 435 ? -22.458 6.912 16.264 1.00 89.00 435 ILE A C 1
ATOM 3277 O O . ILE A 1 435 ? -21.459 7.621 16.161 1.00 89.00 435 ILE A O 1
ATOM 3281 N N . TYR A 1 436 ? -23.654 7.332 15.837 1.00 88.31 436 TYR A N 1
ATOM 3282 C CA . TYR A 1 436 ? -23.852 8.646 15.208 1.00 88.31 436 TYR A CA 1
ATOM 3283 C C . TYR A 1 436 ? -23.552 9.845 16.118 1.00 88.31 436 TYR A C 1
ATOM 3285 O O . TYR A 1 436 ? -23.320 10.944 15.616 1.00 88.31 436 TYR A O 1
ATOM 3293 N N . ARG A 1 437 ? -23.538 9.662 17.444 1.00 85.69 437 ARG A N 1
ATOM 3294 C CA . ARG A 1 437 ? -23.155 10.710 18.407 1.00 85.69 437 ARG A CA 1
ATOM 3295 C C . ARG A 1 437 ? -21.658 10.724 18.702 1.00 85.69 437 ARG A C 1
ATOM 3297 O O . ARG A 1 437 ? -21.207 11.558 19.478 1.00 85.69 437 ARG A O 1
ATOM 3304 N N . THR A 1 438 ? -20.900 9.788 18.144 1.00 82.69 438 THR A N 1
ATOM 3305 C CA . THR A 1 438 ? -19.461 9.683 18.351 1.00 82.69 438 THR A CA 1
ATOM 3306 C C . THR A 1 438 ? -18.717 10.470 17.276 1.00 82.69 438 THR A C 1
ATOM 3308 O O . THR A 1 438 ? -19.018 10.368 16.090 1.00 82.69 438 THR A O 1
ATOM 3311 N N . SER A 1 439 ? -17.707 11.239 17.682 1.00 80.00 439 SER A N 1
ATOM 3312 C CA . SER A 1 439 ? -16.899 12.052 16.766 1.00 80.00 439 SER A CA 1
ATOM 3313 C C . SER A 1 439 ? -15.753 11.276 16.109 1.00 80.00 439 SER A C 1
ATOM 3315 O O . SER A 1 439 ? -15.267 11.657 15.044 1.00 80.00 439 SER A O 1
ATOM 3317 N N . SER A 1 440 ? -15.293 10.190 16.740 1.00 80.06 440 SER A N 1
ATOM 3318 C CA . SER A 1 440 ? -14.150 9.416 16.260 1.00 80.06 440 SER A CA 1
ATOM 3319 C C . SER A 1 440 ? -14.201 7.935 16.633 1.00 80.06 440 SER A C 1
ATOM 3321 O O . SER A 1 440 ? -14.771 7.524 17.644 1.00 80.06 440 SER A O 1
ATOM 3323 N N . ARG A 1 441 ? -13.465 7.118 15.871 1.00 80.50 441 ARG A N 1
ATOM 3324 C CA . ARG A 1 441 ? -13.244 5.699 16.187 1.00 80.50 441 ARG A CA 1
ATOM 3325 C C . ARG A 1 441 ? -12.660 5.474 17.587 1.00 80.50 441 ARG A C 1
ATOM 3327 O O . ARG A 1 441 ? -12.975 4.476 18.232 1.00 80.50 441 ARG A O 1
ATOM 3334 N N . TRP A 1 442 ? -11.778 6.360 18.050 1.00 76.44 442 TRP A N 1
ATOM 3335 C CA . TRP A 1 442 ? -11.149 6.229 19.368 1.00 76.44 442 TRP A CA 1
ATOM 3336 C C . TRP A 1 442 ? -12.155 6.388 20.501 1.00 76.44 442 TRP A C 1
ATOM 3338 O O . TRP A 1 442 ? -12.115 5.621 21.463 1.00 76.44 442 TRP A O 1
ATOM 3348 N N . GLU A 1 443 ? -13.079 7.328 20.356 1.00 77.31 443 GLU A N 1
ATOM 3349 C CA . GLU A 1 443 ? -14.172 7.549 21.297 1.00 77.31 443 GLU A CA 1
ATOM 3350 C C . GLU A 1 443 ? -15.119 6.335 21.326 1.00 77.31 443 GLU A C 1
ATOM 3352 O O . GLU A 1 443 ? -15.379 5.801 22.401 1.00 77.31 443 GLU A O 1
ATOM 3357 N N . ALA A 1 444 ? -15.506 5.783 20.165 1.00 81.31 444 ALA A N 1
ATOM 3358 C CA . ALA A 1 444 ? -16.326 4.564 20.106 1.00 81.31 444 ALA A CA 1
ATOM 3359 C C . ALA A 1 444 ? -15.656 3.366 20.805 1.00 81.31 444 ALA A C 1
ATOM 3361 O O . ALA A 1 444 ? -16.290 2.651 21.582 1.00 81.31 444 ALA A O 1
ATOM 3362 N N . ARG A 1 445 ? -14.352 3.154 20.570 1.00 78.94 445 ARG A N 1
ATOM 3363 C CA . ARG A 1 445 ? -13.591 2.081 21.235 1.00 78.94 445 ARG A CA 1
ATOM 3364 C C . ARG A 1 445 ? -13.483 2.295 22.739 1.00 78.94 445 ARG A C 1
ATOM 3366 O O . ARG A 1 445 ? -13.547 1.323 23.485 1.00 78.94 445 ARG A O 1
ATOM 3373 N N . THR A 1 446 ? -13.305 3.540 23.172 1.00 74.06 446 THR A N 1
ATOM 3374 C CA . THR A 1 446 ? -13.203 3.885 24.596 1.00 74.06 446 THR A CA 1
ATOM 3375 C C . THR A 1 446 ? -14.534 3.639 25.299 1.00 74.06 446 THR A C 1
ATOM 3377 O O . THR A 1 446 ? -14.548 2.956 26.319 1.00 74.06 446 THR A O 1
ATOM 3380 N N . ARG A 1 447 ? -15.655 4.057 24.696 1.00 74.94 447 ARG A N 1
ATOM 3381 C CA . ARG A 1 447 ? -17.005 3.762 25.197 1.00 74.94 447 ARG A CA 1
ATOM 3382 C C . ARG A 1 447 ? -17.293 2.266 25.272 1.00 74.94 447 ARG A C 1
ATOM 3384 O O . ARG A 1 447 ? -17.799 1.796 26.286 1.00 74.94 447 ARG A O 1
ATOM 3391 N N . ARG A 1 448 ? -16.949 1.496 24.231 1.00 76.69 448 ARG A N 1
ATOM 3392 C CA . ARG A 1 448 ? -17.122 0.032 24.248 1.00 76.69 448 ARG A CA 1
ATOM 3393 C C . ARG A 1 448 ? -16.309 -0.612 25.371 1.00 76.69 448 ARG A C 1
ATOM 3395 O O . ARG A 1 448 ? -16.851 -1.407 26.128 1.00 76.69 448 ARG A O 1
ATOM 3402 N N . ALA A 1 449 ? -15.043 -0.223 25.521 1.00 73.56 449 ALA A N 1
ATOM 3403 C CA . ALA A 1 449 ? -14.200 -0.720 26.604 1.00 73.56 449 ALA A CA 1
ATOM 3404 C C . ALA A 1 449 ? -14.773 -0.367 27.987 1.00 73.56 449 ALA A C 1
ATOM 3406 O O . ALA A 1 449 ? -14.787 -1.228 28.861 1.00 73.56 449 ALA A O 1
ATOM 3407 N N . ALA A 1 450 ? -15.291 0.854 28.166 1.00 69.94 450 ALA A N 1
ATOM 3408 C CA . ALA A 1 450 ? -15.954 1.281 29.398 1.00 69.94 450 ALA A CA 1
ATOM 3409 C C . ALA A 1 450 ? -17.210 0.444 29.703 1.00 69.94 450 ALA A C 1
ATOM 3411 O O . ALA A 1 450 ? -17.413 0.034 30.842 1.00 69.94 450 ALA A O 1
ATOM 3412 N N . ARG A 1 451 ? -18.018 0.099 28.690 1.00 73.44 451 ARG A N 1
ATOM 3413 C CA . ARG A 1 451 ? -19.169 -0.811 28.854 1.00 73.44 451 ARG A CA 1
ATOM 3414 C C . ARG A 1 451 ? -18.766 -2.226 29.233 1.00 73.44 451 ARG A C 1
ATOM 3416 O O . ARG A 1 451 ? -19.419 -2.837 30.071 1.00 73.44 451 ARG A O 1
ATOM 3423 N N . GLU A 1 452 ? -17.705 -2.753 28.631 1.00 73.88 452 GLU A N 1
ATOM 3424 C CA . GLU A 1 452 ? -17.198 -4.092 28.947 1.00 73.88 452 GLU A CA 1
ATOM 3425 C C . GLU A 1 452 ? -16.646 -4.162 30.384 1.00 73.88 452 GLU A C 1
ATOM 3427 O O . GLU A 1 452 ? -16.780 -5.189 31.055 1.00 73.88 452 GLU A O 1
ATOM 3432 N N . THR A 1 453 ? -16.061 -3.071 30.893 1.00 73.31 453 THR A N 1
ATOM 3433 C CA . THR A 1 453 ? -15.572 -2.983 32.279 1.00 73.31 453 THR A CA 1
ATOM 3434 C C . THR A 1 453 ? -16.643 -2.574 33.291 1.00 73.31 453 THR A C 1
ATOM 3436 O O . THR A 1 453 ? -16.505 -2.915 34.468 1.00 73.31 453 THR A O 1
ATOM 3439 N N . ALA A 1 454 ? -17.728 -1.924 32.865 1.00 75.94 454 ALA A N 1
ATOM 3440 C CA . ALA A 1 454 ? -18.804 -1.422 33.722 1.00 75.94 454 ALA A CA 1
ATOM 3441 C C . ALA A 1 454 ? -19.350 -2.445 34.744 1.00 75.94 454 ALA A C 1
ATOM 3443 O O . ALA A 1 454 ? -19.443 -2.098 35.926 1.00 75.94 454 ALA A O 1
ATOM 3444 N N . PRO A 1 455 ? -19.662 -3.712 34.382 1.00 79.00 455 PRO A N 1
ATOM 3445 C CA . PRO A 1 455 ? -20.166 -4.692 35.346 1.00 79.00 455 PRO A CA 1
ATOM 3446 C C . PRO A 1 455 ? -19.142 -5.034 36.431 1.00 79.00 455 PRO A C 1
ATOM 3448 O O . PRO A 1 455 ? -19.504 -5.202 37.596 1.00 79.00 455 PRO A O 1
ATOM 3451 N N . ARG A 1 456 ? -17.855 -5.113 36.061 1.00 78.50 456 ARG A N 1
ATOM 3452 C CA . ARG A 1 456 ? -16.769 -5.374 37.016 1.00 78.50 456 ARG A CA 1
ATOM 3453 C C . ARG A 1 456 ? -16.593 -4.198 37.967 1.00 78.50 456 ARG A C 1
ATOM 3455 O O . ARG A 1 456 ? -16.492 -4.412 39.167 1.00 78.50 456 ARG A O 1
ATOM 3462 N N . LEU A 1 457 ? -16.637 -2.969 37.449 1.00 78.31 457 LEU A N 1
ATOM 3463 C CA . LEU A 1 457 ? -16.554 -1.758 38.268 1.00 78.31 457 LEU A CA 1
ATOM 3464 C C . LEU A 1 457 ? -17.714 -1.669 39.265 1.00 78.31 457 LEU A C 1
ATOM 3466 O O . LEU A 1 457 ? -17.476 -1.432 40.447 1.00 78.31 457 LEU A O 1
ATOM 3470 N N . ARG A 1 458 ? -18.951 -1.955 38.833 1.00 82.06 458 ARG A N 1
ATOM 3471 C CA . ARG A 1 458 ? -20.116 -2.046 39.734 1.00 82.06 458 ARG A CA 1
ATOM 3472 C C . ARG A 1 458 ? -19.901 -3.082 40.842 1.00 82.06 458 ARG A C 1
ATOM 3474 O O . ARG A 1 458 ? -20.106 -2.771 42.010 1.00 82.06 458 ARG A O 1
ATOM 3481 N N . GLN A 1 459 ? -19.390 -4.267 40.503 1.00 81.88 459 GLN A N 1
ATOM 3482 C CA . GLN A 1 459 ? -19.059 -5.291 41.498 1.00 81.88 459 GLN A CA 1
ATOM 3483 C C . GLN A 1 459 ? -17.965 -4.838 42.483 1.00 81.88 459 GLN A C 1
ATOM 3485 O O . GLN A 1 459 ? -18.015 -5.190 43.665 1.00 81.88 459 GLN A O 1
ATOM 3490 N N . THR A 1 460 ? -16.978 -4.070 42.018 1.00 82.62 460 THR A N 1
ATOM 3491 C CA . THR A 1 460 ? -15.948 -3.472 42.875 1.00 82.62 460 THR A CA 1
ATOM 3492 C C . THR A 1 460 ? -16.557 -2.450 43.834 1.00 82.62 460 THR A C 1
ATOM 3494 O O . THR A 1 460 ? -16.271 -2.513 45.029 1.00 82.62 460 THR A O 1
ATOM 3497 N N . PHE A 1 461 ? -17.438 -1.565 43.357 1.00 85.62 461 PHE A N 1
ATOM 3498 C CA . PHE A 1 461 ? -18.130 -0.589 44.204 1.00 85.62 461 PHE A CA 1
ATOM 3499 C C . PHE A 1 461 ? -19.018 -1.249 45.264 1.00 85.62 461 PHE A C 1
ATOM 3501 O O . PHE A 1 461 ? -18.989 -0.826 46.416 1.00 85.62 461 PHE A O 1
ATOM 3508 N N . ASP A 1 462 ? -19.724 -2.331 44.921 1.00 84.00 462 ASP A N 1
ATOM 3509 C CA . ASP A 1 462 ? -20.565 -3.082 45.868 1.00 84.00 462 ASP A CA 1
ATOM 3510 C C . ASP A 1 462 ? -19.772 -3.685 47.038 1.00 84.00 462 ASP A C 1
ATOM 3512 O O . ASP A 1 462 ? -20.301 -3.883 48.134 1.00 84.00 462 ASP A O 1
ATOM 3516 N N . ARG A 1 463 ? -18.499 -4.018 46.805 1.00 84.62 463 ARG A N 1
ATOM 3517 C CA . ARG A 1 463 ? -17.602 -4.629 47.799 1.00 84.62 463 ARG A CA 1
ATOM 3518 C C . ARG A 1 463 ? -16.718 -3.612 48.510 1.00 84.62 463 ARG A C 1
ATOM 3520 O O . ARG A 1 463 ? -16.064 -3.966 49.493 1.00 84.62 463 ARG A O 1
ATOM 3527 N N . MET A 1 464 ? -16.659 -2.385 48.005 1.00 86.25 464 MET A N 1
ATOM 3528 C CA . MET A 1 464 ? -15.779 -1.357 48.529 1.00 86.25 464 MET A CA 1
ATOM 3529 C C . MET A 1 464 ? -16.262 -0.907 49.916 1.00 86.25 464 MET A C 1
ATOM 3531 O O . MET A 1 464 ? -17.435 -0.576 50.085 1.00 86.25 464 MET A O 1
ATOM 3535 N N . PRO A 1 465 ? -15.383 -0.866 50.932 1.00 88.50 465 PRO A N 1
ATOM 3536 C CA . PRO A 1 465 ? -15.709 -0.270 52.219 1.00 88.50 465 PRO A CA 1
ATOM 3537 C C . PRO A 1 465 ? -16.041 1.219 52.058 1.00 88.50 465 PRO A C 1
ATOM 3539 O O . PRO A 1 465 ? -15.195 1.994 51.610 1.00 88.50 465 PRO A O 1
ATOM 3542 N N . VAL A 1 466 ? -17.252 1.611 52.457 1.00 88.56 466 VAL A N 1
ATOM 3543 C CA . VAL A 1 466 ? -17.709 3.008 52.455 1.00 88.56 466 VAL A CA 1
ATOM 3544 C C . VAL A 1 466 ? -17.799 3.529 53.888 1.00 88.56 466 VAL A C 1
ATOM 3546 O O . VAL A 1 466 ? -18.342 2.861 54.773 1.00 88.56 466 VAL A O 1
ATOM 3549 N N . TYR A 1 467 ? -17.271 4.729 54.107 1.00 85.12 467 TYR A N 1
ATOM 3550 C CA . TYR A 1 467 ? -17.269 5.431 55.385 1.00 85.12 467 TYR A CA 1
ATOM 3551 C C . TYR A 1 467 ? -18.084 6.731 55.303 1.00 85.12 467 TYR A C 1
ATOM 3553 O O . TYR A 1 467 ? -18.042 7.396 54.269 1.00 85.12 467 TYR A O 1
ATOM 3561 N N . PRO A 1 468 ? -18.790 7.138 56.376 1.00 82.25 468 PRO A N 1
ATOM 3562 C CA . PRO A 1 468 ? -18.972 6.434 57.652 1.00 82.25 468 PRO A CA 1
ATOM 3563 C C . PRO A 1 468 ? -19.694 5.082 57.508 1.00 82.25 468 PRO A C 1
ATOM 3565 O O . PRO A 1 468 ? -20.491 4.891 56.591 1.00 82.25 468 PRO A O 1
ATOM 3568 N N . SER A 1 469 ? -19.408 4.135 58.411 1.00 78.69 469 SER A N 1
ATOM 3569 C CA . SER A 1 469 ? -19.943 2.767 58.343 1.00 78.69 469 SER A CA 1
ATOM 3570 C C . SER A 1 469 ? -21.472 2.753 58.225 1.00 78.69 469 SER A C 1
ATOM 3572 O O . SER A 1 469 ? -22.164 3.315 59.071 1.00 78.69 469 SER A O 1
ATOM 3574 N N . GLY A 1 470 ? -21.995 2.073 57.202 1.00 79.12 470 GLY A N 1
ATOM 3575 C CA . GLY A 1 470 ? -23.435 1.970 56.930 1.00 79.12 470 GLY A CA 1
ATOM 3576 C C . GLY A 1 470 ? -23.932 2.855 55.784 1.00 79.12 470 GLY A C 1
ATOM 3577 O O . GLY A 1 470 ? -25.050 2.643 55.315 1.00 79.12 470 GLY A O 1
ATOM 3578 N N . LYS A 1 471 ? -23.111 3.789 55.283 1.00 85.56 471 LYS A N 1
ATOM 3579 C CA . LYS A 1 471 ? -23.378 4.475 54.013 1.00 85.56 471 LYS A CA 1
ATOM 3580 C C . LYS A 1 471 ? -23.073 3.582 52.808 1.00 85.56 471 LYS A C 1
ATOM 3582 O O . LYS A 1 471 ? -22.320 2.615 52.903 1.00 85.56 471 LYS A O 1
ATOM 3587 N N . LYS A 1 472 ? -23.672 3.926 51.669 1.00 88.50 472 LYS A N 1
ATOM 3588 C CA . LYS A 1 472 ? -23.377 3.352 50.351 1.00 88.50 472 LYS A CA 1
ATOM 3589 C C . LYS A 1 472 ? -22.944 4.466 49.410 1.00 88.50 472 LYS A C 1
ATOM 3591 O O . LYS A 1 472 ? -23.275 5.625 49.643 1.00 88.50 472 LYS A O 1
ATOM 3596 N N . LEU A 1 473 ? -22.228 4.100 48.353 1.00 88.38 473 LEU A N 1
ATOM 3597 C CA . LEU A 1 473 ? -21.957 5.022 47.258 1.00 88.38 473 LEU A CA 1
ATOM 3598 C C . LEU A 1 473 ? -23.286 5.440 46.599 1.00 88.38 473 LEU A C 1
ATOM 3600 O O . LEU A 1 473 ? -24.124 4.568 46.345 1.00 88.38 473 LEU A O 1
ATOM 3604 N N . PRO A 1 474 ? -23.502 6.739 46.331 1.00 89.62 474 PRO A N 1
ATOM 3605 C CA . PRO A 1 474 ? -24.694 7.201 45.629 1.00 89.62 474 PRO A CA 1
ATOM 3606 C C . PRO A 1 474 ? -24.792 6.598 44.221 1.00 89.62 474 PRO A C 1
ATOM 3608 O O . PRO A 1 474 ? -23.818 6.615 43.471 1.00 89.62 474 PRO A O 1
ATOM 3611 N N . GLU A 1 475 ? -25.976 6.124 43.816 1.00 86.62 475 GLU A N 1
ATOM 3612 C CA . GLU A 1 475 ? -26.159 5.507 42.486 1.00 86.62 475 GLU A CA 1
ATOM 3613 C C . GLU A 1 475 ? -25.834 6.490 41.350 1.00 86.62 475 GLU A C 1
ATOM 3615 O O . GLU A 1 475 ? -25.259 6.100 40.340 1.00 86.62 475 GLU A O 1
ATOM 3620 N N . GLY A 1 476 ? -26.124 7.783 41.539 1.00 85.88 476 GLY A N 1
ATOM 3621 C CA . GLY A 1 476 ? -25.764 8.826 40.574 1.00 85.88 476 GLY A CA 1
ATOM 3622 C C . GLY A 1 476 ? -24.251 8.989 40.386 1.00 85.88 476 GLY A C 1
ATOM 3623 O O . GLY A 1 476 ? -23.814 9.298 39.281 1.00 85.88 476 GLY A O 1
ATOM 3624 N N . LEU A 1 477 ? -23.452 8.734 41.429 1.00 86.75 477 LEU A N 1
ATOM 3625 C CA . LEU A 1 477 ? -21.990 8.741 41.339 1.00 86.75 477 LEU A CA 1
ATOM 3626 C C . LEU A 1 477 ? -21.487 7.482 40.630 1.00 86.75 477 LEU A C 1
ATOM 3628 O O . LEU A 1 477 ? -20.594 7.565 39.795 1.00 86.75 477 LEU A O 1
ATOM 3632 N N . ILE A 1 478 ? -22.073 6.320 40.933 1.00 84.81 478 ILE A N 1
ATOM 3633 C CA . ILE A 1 478 ? -21.739 5.063 40.250 1.00 84.81 478 ILE A CA 1
ATOM 3634 C C . ILE A 1 478 ? -22.037 5.192 38.753 1.00 84.81 478 ILE A C 1
ATOM 3636 O O . ILE A 1 478 ? -21.183 4.854 37.940 1.00 84.81 478 ILE A O 1
ATOM 3640 N N . ALA A 1 479 ? -23.208 5.722 38.386 1.00 80.88 479 ALA A N 1
ATOM 3641 C CA . ALA A 1 479 ? -23.561 5.995 36.997 1.00 80.88 479 ALA A CA 1
ATOM 3642 C C . ALA A 1 479 ? -22.562 6.963 36.353 1.00 80.88 479 ALA A C 1
ATOM 3644 O O . ALA A 1 479 ? -22.017 6.643 35.306 1.00 80.88 479 ALA A O 1
ATOM 3645 N N . TYR A 1 480 ? -22.226 8.074 37.017 1.00 81.56 480 TYR A N 1
ATOM 3646 C CA . TYR A 1 480 ? -21.221 9.018 36.523 1.00 81.56 480 TYR A CA 1
ATOM 3647 C C . TYR A 1 480 ? -19.860 8.356 36.256 1.00 81.56 480 TYR A C 1
ATOM 3649 O O . TYR A 1 480 ? -19.291 8.562 35.196 1.00 81.56 480 TYR A O 1
ATOM 3657 N N . LEU A 1 481 ? -19.354 7.520 37.167 1.00 79.06 481 LEU A N 1
ATOM 3658 C CA . LEU A 1 481 ? -18.046 6.858 37.026 1.00 79.06 481 LEU A CA 1
ATOM 3659 C C . LEU A 1 481 ? -18.028 5.713 36.003 1.00 79.06 481 LEU A C 1
ATOM 3661 O O . LEU A 1 481 ? -16.959 5.302 35.554 1.00 79.06 481 LEU A O 1
ATOM 3665 N N . VAL A 1 482 ? -19.196 5.150 35.696 1.00 74.88 482 VAL A N 1
ATOM 3666 C CA . VAL A 1 482 ? -19.359 4.031 34.760 1.00 74.88 482 VAL A CA 1
ATOM 3667 C C . VAL A 1 482 ? -19.706 4.519 33.349 1.00 74.88 482 VAL A C 1
ATOM 3669 O O . VAL A 1 482 ? -19.330 3.871 32.374 1.00 74.88 482 VAL A O 1
ATOM 3672 N N . GLU A 1 483 ? -20.428 5.634 33.240 1.00 66.88 483 GLU A N 1
ATOM 3673 C CA . GLU A 1 483 ? -20.959 6.183 31.989 1.00 66.88 483 GLU A CA 1
ATOM 3674 C C . GLU A 1 483 ? -20.198 7.416 31.486 1.00 66.88 483 GLU A C 1
ATOM 3676 O O . GLU A 1 483 ? -20.438 7.832 30.351 1.00 66.88 483 GLU A O 1
ATOM 3681 N N . SER A 1 484 ? -19.298 8.012 32.280 1.00 61.03 484 SER A N 1
ATOM 3682 C CA . SER A 1 484 ? -18.495 9.139 31.805 1.00 61.03 484 SER A CA 1
ATOM 3683 C C . SER A 1 484 ? -17.592 8.727 30.637 1.00 61.03 484 SER A C 1
ATOM 3685 O O . SER A 1 484 ? -17.002 7.648 30.609 1.00 61.03 484 SER A O 1
ATOM 3687 N N . ASP A 1 485 ? -17.476 9.625 29.653 1.00 52.28 485 ASP A N 1
ATOM 3688 C CA . ASP A 1 485 ? -16.577 9.468 28.498 1.00 52.28 485 ASP A CA 1
ATOM 3689 C C . ASP A 1 485 ? -15.086 9.527 28.896 1.00 52.28 485 ASP A C 1
ATOM 3691 O O . ASP A 1 485 ? -14.207 9.156 28.110 1.00 52.28 485 ASP A O 1
ATOM 3695 N N . ASP A 1 486 ? -14.796 9.960 30.125 1.00 52.62 486 ASP A N 1
ATOM 3696 C CA . ASP A 1 486 ? -13.467 9.921 30.715 1.00 52.62 486 ASP A CA 1
ATOM 3697 C C . ASP A 1 486 ? -13.155 8.523 31.244 1.00 52.62 486 ASP A C 1
ATOM 3699 O O . ASP A 1 486 ? -13.978 7.866 31.879 1.00 52.62 486 ASP A O 1
ATOM 3703 N N . ARG A 1 487 ? -11.927 8.051 30.998 1.00 53.12 487 ARG A N 1
ATOM 3704 C CA . ARG A 1 487 ? -11.490 6.748 31.513 1.00 53.12 487 ARG A CA 1
ATOM 3705 C C . ARG A 1 487 ? -11.704 6.711 33.031 1.00 53.12 487 ARG A C 1
ATOM 3707 O O . ARG A 1 487 ? -11.214 7.621 33.704 1.00 53.12 487 ARG A O 1
ATOM 3714 N N . PRO A 1 488 ? -12.339 5.659 33.582 1.00 58.47 488 PRO A N 1
ATOM 3715 C CA . PRO A 1 488 ? -12.392 5.490 35.025 1.00 58.47 488 PRO A CA 1
ATOM 3716 C C . PRO A 1 488 ? -10.956 5.517 35.574 1.00 58.47 488 PRO A C 1
ATOM 3718 O O . PRO A 1 488 ? -10.049 4.998 34.905 1.00 58.47 488 PRO A O 1
ATOM 3721 N N . PRO A 1 489 ? -10.722 6.129 36.750 1.00 63.34 489 PRO A N 1
ATOM 3722 C CA . PRO A 1 489 ? -9.388 6.244 37.318 1.00 63.34 489 PRO A CA 1
ATOM 3723 C C . PRO A 1 489 ? -8.656 4.904 37.309 1.00 63.34 489 PRO A C 1
ATOM 3725 O O . PRO A 1 489 ? -9.205 3.873 37.701 1.00 63.34 489 PRO A O 1
ATOM 3728 N N . THR A 1 490 ? -7.403 4.895 36.854 1.00 60.81 490 THR A N 1
ATOM 3729 C CA . THR A 1 490 ? -6.637 3.656 36.642 1.00 60.81 490 THR A CA 1
ATOM 3730 C C . THR A 1 490 ? -6.516 2.795 37.899 1.00 60.81 490 THR A C 1
ATOM 3732 O O . THR A 1 490 ? -6.445 1.570 37.785 1.00 60.81 490 THR A O 1
ATOM 3735 N N . TRP A 1 491 ? -6.554 3.395 39.093 1.00 65.31 491 TRP A N 1
ATOM 3736 C CA . TRP A 1 491 ? -6.492 2.660 40.357 1.00 65.31 491 TRP A CA 1
ATOM 3737 C C . TRP A 1 491 ? -7.768 1.852 40.653 1.00 65.31 491 TRP A C 1
ATOM 3739 O O . TRP A 1 491 ? -7.656 0.810 41.299 1.00 65.31 491 TRP A O 1
ATOM 3749 N N . LEU A 1 492 ? -8.950 2.229 40.128 1.00 69.56 492 LEU A N 1
ATOM 3750 C CA . LEU A 1 492 ? -10.193 1.459 40.336 1.00 69.56 492 LEU A CA 1
ATOM 3751 C C . LEU A 1 492 ? -10.063 0.022 39.838 1.00 69.56 492 LEU A C 1
ATOM 3753 O O . LEU A 1 492 ? -10.617 -0.894 40.440 1.00 69.56 492 LEU A O 1
ATOM 3757 N N . SER A 1 493 ? -9.339 -0.169 38.733 1.00 65.12 493 SER A N 1
ATOM 3758 C CA . SER A 1 493 ? -9.166 -1.484 38.116 1.00 65.12 493 SER A CA 1
ATOM 3759 C C . SER A 1 493 ? -8.392 -2.465 39.003 1.00 65.12 493 SER A C 1
ATOM 3761 O O . SER A 1 493 ? -8.639 -3.663 38.940 1.00 65.12 493 SER A O 1
ATOM 3763 N N . GLY A 1 494 ? -7.506 -1.971 39.876 1.00 67.88 494 GLY A N 1
ATOM 3764 C CA . GLY A 1 494 ? -6.755 -2.815 40.806 1.00 67.88 494 GLY A CA 1
ATOM 3765 C C . GLY A 1 494 ? -7.519 -3.151 42.089 1.00 67.88 494 GLY A C 1
ATOM 3766 O O . GLY A 1 494 ? -7.135 -4.083 42.803 1.00 67.88 494 GLY A O 1
ATOM 3767 N N . CYS A 1 495 ? -8.575 -2.398 42.412 1.00 73.31 495 CYS A N 1
ATOM 3768 C CA . CYS A 1 495 ? -9.330 -2.555 43.650 1.00 73.31 495 CYS A CA 1
ATOM 3769 C C . CYS A 1 495 ? -10.088 -3.887 43.660 1.00 73.31 495 CYS A C 1
ATOM 3771 O O . CYS A 1 495 ? -11.051 -4.078 42.920 1.00 73.31 495 CYS A O 1
ATOM 3773 N N . GLY A 1 496 ? -9.666 -4.805 44.532 1.00 66.94 496 GLY A N 1
ATOM 3774 C CA . GLY A 1 496 ? -10.258 -6.140 44.663 1.00 66.94 496 GLY A CA 1
ATOM 3775 C C . GLY A 1 496 ? -9.609 -7.226 43.797 1.00 66.94 496 GLY A C 1
ATOM 3776 O O . GLY A 1 496 ? -9.892 -8.399 44.028 1.00 66.94 496 GLY A O 1
ATOM 3777 N N . GLU A 1 497 ? -8.719 -6.866 42.864 1.00 70.25 497 GLU A N 1
ATOM 3778 C CA . GLU A 1 497 ? -7.882 -7.820 42.113 1.00 70.25 497 GLU A CA 1
ATOM 3779 C C . GLU A 1 497 ? -6.492 -7.985 42.743 1.00 70.25 497 GLU A C 1
ATOM 3781 O O . GLU A 1 497 ? -5.944 -9.087 42.768 1.00 70.25 497 GLU A O 1
ATOM 3786 N N . ASN A 1 498 ? -5.923 -6.902 43.279 1.00 72.56 498 ASN A N 1
ATOM 3787 C CA . ASN A 1 498 ? -4.621 -6.918 43.937 1.00 72.56 498 ASN A CA 1
ATOM 3788 C C . ASN A 1 498 ? -4.788 -6.945 45.463 1.00 72.56 498 ASN A C 1
ATOM 3790 O O . ASN A 1 498 ? -5.235 -5.966 46.055 1.00 72.56 498 ASN A O 1
ATOM 3794 N N . GLU A 1 499 ? -4.377 -8.037 46.115 1.00 72.06 499 GLU A N 1
ATOM 3795 C CA . GLU A 1 499 ? -4.454 -8.183 47.581 1.00 72.06 499 GLU A CA 1
ATOM 3796 C C . GLU A 1 499 ? -3.643 -7.118 48.343 1.00 72.06 499 GLU A C 1
ATOM 3798 O O . GLU A 1 499 ? -3.959 -6.802 49.492 1.00 72.06 499 GLU A O 1
ATOM 3803 N N . ASN A 1 500 ? -2.627 -6.532 47.701 1.00 76.06 500 ASN A N 1
ATOM 3804 C CA . ASN A 1 500 ? -1.789 -5.483 48.282 1.00 76.06 500 ASN A CA 1
ATOM 3805 C C . ASN A 1 500 ? -2.339 -4.065 48.059 1.00 76.06 500 ASN A C 1
ATOM 3807 O O . ASN A 1 500 ? -1.804 -3.130 48.655 1.00 76.06 500 ASN A O 1
ATOM 3811 N N . LEU A 1 501 ? -3.378 -3.897 47.228 1.00 81.38 501 LEU A N 1
ATOM 3812 C CA . LEU A 1 501 ? -4.063 -2.623 47.001 1.00 81.38 501 LEU A CA 1
ATOM 3813 C C . LEU A 1 501 ? -5.382 -2.603 47.779 1.00 81.38 501 LEU A C 1
ATOM 3815 O O . LEU A 1 501 ? -6.375 -3.227 47.406 1.00 81.38 501 LEU A O 1
ATOM 3819 N N . LEU A 1 502 ? -5.395 -1.857 48.876 1.00 84.38 502 LEU A N 1
ATOM 3820 C CA . LEU A 1 502 ? -6.589 -1.607 49.666 1.00 84.38 502 LEU A CA 1
ATOM 3821 C C . LEU A 1 502 ? -7.322 -0.396 49.089 1.00 84.38 502 LEU A C 1
ATOM 3823 O O . LEU A 1 502 ? -6.702 0.625 48.820 1.00 84.38 502 LEU A O 1
ATOM 3827 N N . CYS A 1 503 ? -8.643 -0.487 48.950 1.00 87.12 503 CYS A N 1
ATOM 3828 C CA . CYS A 1 503 ? -9.466 0.628 48.485 1.00 87.12 503 CYS A CA 1
ATOM 3829 C C . CYS A 1 503 ? -10.621 0.892 49.449 1.00 87.12 503 CYS A C 1
ATOM 3831 O O . CYS A 1 503 ? -11.159 -0.046 50.043 1.00 87.12 503 CYS A O 1
ATOM 3833 N N . ALA A 1 504 ? -10.994 2.157 49.609 1.00 87.69 504 ALA A N 1
ATOM 3834 C CA . ALA A 1 504 ? -12.137 2.602 50.398 1.00 87.69 504 ALA A CA 1
ATOM 3835 C C . ALA A 1 504 ? -12.719 3.894 49.810 1.00 87.69 504 ALA A C 1
ATOM 3837 O O . ALA A 1 504 ? -12.031 4.616 49.092 1.00 87.69 504 ALA A O 1
ATOM 3838 N N . ALA A 1 505 ? -13.967 4.204 50.155 1.00 88.81 505 ALA A N 1
ATOM 3839 C CA . ALA A 1 505 ? -14.597 5.478 49.829 1.00 88.81 505 ALA A CA 1
ATOM 3840 C C . ALA A 1 505 ? -15.105 6.173 51.097 1.00 88.81 505 ALA A C 1
ATOM 3842 O O . ALA A 1 505 ? -15.579 5.522 52.028 1.00 88.81 505 ALA A O 1
ATOM 3843 N N . VAL A 1 506 ? -15.030 7.497 51.128 1.00 87.00 506 VAL A N 1
ATOM 3844 C CA . VAL A 1 506 ? -15.658 8.353 52.136 1.00 87.00 506 VAL A CA 1
ATOM 3845 C C . VAL A 1 506 ? -16.764 9.135 51.444 1.00 87.00 506 VAL A C 1
ATOM 3847 O O . VAL A 1 506 ? -16.490 9.797 50.451 1.00 87.00 506 VAL A O 1
ATOM 3850 N N . VAL A 1 507 ? -17.994 9.054 51.955 1.00 88.69 507 VAL A N 1
ATOM 3851 C CA . VAL A 1 507 ? -19.155 9.782 51.424 1.00 88.69 507 VAL A CA 1
ATOM 3852 C C . VAL A 1 507 ? -19.715 10.709 52.497 1.00 88.69 507 VAL A C 1
ATOM 3854 O O . VAL A 1 507 ? -20.325 10.270 53.482 1.00 88.69 507 VAL A O 1
ATOM 3857 N N . ALA A 1 508 ? -19.516 12.007 52.318 1.00 85.75 508 ALA A N 1
ATOM 3858 C CA . ALA A 1 508 ? -19.955 13.032 53.254 1.00 85.75 508 ALA A CA 1
ATOM 3859 C C . ALA A 1 508 ? -20.096 14.381 52.556 1.00 85.75 508 ALA A C 1
ATOM 3861 O O . ALA A 1 508 ? -19.475 14.601 51.530 1.00 85.75 508 ALA A O 1
ATOM 3862 N N . ASP A 1 509 ? -20.878 15.283 53.137 1.00 85.62 509 ASP A N 1
ATOM 3863 C CA . ASP A 1 509 ? -20.868 16.689 52.737 1.00 85.62 509 ASP A CA 1
ATOM 3864 C C . ASP A 1 509 ? -19.543 17.313 53.204 1.00 85.62 509 ASP A C 1
ATOM 3866 O O . ASP A 1 509 ? -19.356 17.574 54.397 1.00 85.62 509 ASP A O 1
ATOM 3870 N N . LEU A 1 510 ? -18.582 17.448 52.286 1.00 77.94 510 LEU A N 1
ATOM 3871 C CA . LEU A 1 510 ? -17.251 17.982 52.589 1.00 77.94 510 LEU A CA 1
ATOM 3872 C C . LEU A 1 510 ? -17.211 19.504 52.466 1.00 77.94 510 LEU A C 1
ATOM 3874 O O . LEU A 1 510 ? -16.250 20.134 52.912 1.00 77.94 510 LEU A O 1
ATOM 3878 N N . THR A 1 511 ? -18.238 20.091 51.860 1.00 74.06 511 THR A N 1
ATOM 3879 C CA . THR A 1 511 ? -18.256 21.496 51.453 1.00 74.06 511 THR A CA 1
ATOM 3880 C C . THR A 1 511 ? -19.298 22.326 52.202 1.00 74.06 511 THR A C 1
ATOM 3882 O O . THR A 1 511 ? -19.257 23.554 52.155 1.00 74.06 511 THR A O 1
ATOM 3885 N N . GLY A 1 512 ? -20.175 21.673 52.964 1.00 75.31 512 GLY A N 1
ATOM 3886 C CA . GLY A 1 512 ? -21.222 22.283 53.775 1.00 75.31 512 GLY A CA 1
ATOM 3887 C C . GLY A 1 512 ? -22.429 22.763 52.967 1.00 75.31 512 GLY A C 1
ATOM 3888 O O . GLY A 1 512 ? -23.197 23.582 53.476 1.00 75.31 512 GLY A O 1
ATOM 3889 N N . ASP A 1 513 ? -22.586 22.316 51.717 1.00 77.81 513 ASP A N 1
ATOM 3890 C CA . ASP A 1 513 ? -23.667 22.742 50.819 1.00 77.81 513 ASP A CA 1
ATOM 3891 C C . ASP A 1 513 ? -24.920 21.847 50.895 1.00 77.81 513 ASP A C 1
ATOM 3893 O O . ASP A 1 513 ? -25.935 22.126 50.247 1.00 77.81 513 ASP A O 1
ATOM 3897 N N . GLY A 1 514 ? -24.893 20.821 51.751 1.00 80.06 514 GLY A N 1
ATOM 3898 C CA . GLY A 1 514 ? -25.986 19.879 51.962 1.00 80.06 514 GLY A CA 1
ATOM 3899 C C . GLY A 1 514 ? -26.075 18.773 50.910 1.00 80.06 514 GLY A C 1
ATOM 3900 O O . GLY A 1 514 ? -26.996 17.954 50.994 1.00 80.06 514 GLY A O 1
ATOM 3901 N N . LEU A 1 515 ? -25.156 18.728 49.939 1.00 85.62 515 LEU A N 1
ATOM 3902 C CA . LEU A 1 515 ? -25.003 17.624 48.994 1.00 85.62 515 LEU A CA 1
ATOM 3903 C C . LEU A 1 515 ? -23.880 16.686 49.451 1.00 85.62 515 LEU A C 1
ATOM 3905 O O . LEU A 1 515 ? -23.012 17.053 50.237 1.00 85.62 515 LEU A O 1
ATOM 3909 N N . GLU A 1 516 ? -23.928 15.425 49.018 1.00 87.31 516 GLU A N 1
ATOM 3910 C CA . GLU A 1 516 ? -22.875 14.473 49.369 1.00 87.31 516 GLU A CA 1
ATOM 3911 C C . GLU A 1 516 ? -21.711 14.578 48.385 1.00 87.31 516 GLU A C 1
ATOM 3913 O O . GLU A 1 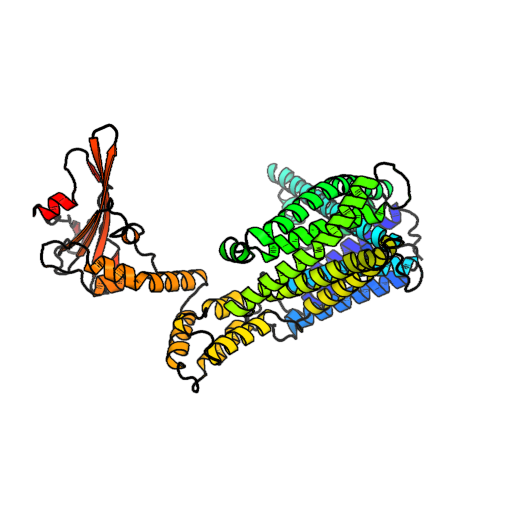516 ? -21.902 14.536 47.174 1.00 87.31 516 GLU A O 1
ATOM 3918 N N . ASP A 1 517 ? -20.496 14.615 48.916 1.00 87.50 517 ASP A N 1
ATOM 3919 C CA . ASP A 1 517 ? -19.258 14.457 48.167 1.00 87.50 517 ASP A CA 1
ATOM 3920 C C . ASP A 1 517 ? -18.688 13.058 48.403 1.00 87.50 517 ASP A C 1
ATOM 3922 O O . ASP A 1 517 ? -18.989 12.392 49.401 1.00 87.50 517 ASP A O 1
ATOM 3926 N N . ALA A 1 518 ? -17.843 12.601 47.484 1.00 87.62 518 ALA A N 1
ATOM 3927 C CA . ALA A 1 518 ? -17.191 11.306 47.586 1.00 87.62 518 ALA A CA 1
ATOM 3928 C C . ALA A 1 518 ? -15.684 11.423 47.387 1.00 87.62 518 ALA A C 1
ATOM 3930 O O . ALA A 1 518 ? -15.219 11.970 46.392 1.00 87.62 518 ALA A O 1
ATOM 3931 N N . VAL A 1 519 ? -14.920 10.848 48.311 1.00 85.75 519 VAL A N 1
ATOM 3932 C CA . VAL A 1 519 ? -13.464 10.724 48.210 1.00 85.75 519 VAL A CA 1
ATOM 3933 C C . VAL A 1 519 ? -13.114 9.254 48.190 1.00 85.75 519 VAL A C 1
ATOM 3935 O O . VAL A 1 519 ? -13.369 8.526 49.149 1.00 85.75 519 VAL A O 1
ATOM 3938 N N . PHE A 1 520 ? -12.513 8.815 47.099 1.00 85.75 520 PHE A N 1
ATOM 3939 C CA . PHE A 1 520 ? -11.944 7.491 46.995 1.00 85.75 520 PHE A CA 1
ATOM 3940 C C . PHE A 1 520 ? -10.491 7.504 47.427 1.00 85.75 520 PHE A C 1
ATOM 3942 O O . PHE A 1 520 ? -9.753 8.443 47.145 1.00 85.75 520 PHE A O 1
ATOM 3949 N N . ILE A 1 521 ? -10.093 6.443 48.116 1.00 84.06 521 ILE A N 1
ATOM 3950 C CA . ILE A 1 521 ? -8.756 6.269 48.662 1.00 84.06 521 ILE A CA 1
ATOM 3951 C C . ILE A 1 521 ? -8.276 4.897 48.220 1.00 84.06 521 ILE A C 1
ATOM 3953 O O . ILE A 1 521 ? -8.908 3.883 48.532 1.00 84.06 521 ILE A O 1
ATOM 3957 N N . SER A 1 522 ? -7.145 4.869 47.528 1.00 83.19 522 SER A N 1
ATOM 3958 C CA . SER A 1 522 ? -6.404 3.647 47.240 1.00 83.19 522 SER A CA 1
ATOM 3959 C C . SER A 1 522 ? -5.100 3.660 48.030 1.00 83.19 522 SER A C 1
ATOM 3961 O O . SER A 1 522 ? -4.491 4.711 48.195 1.00 83.19 522 SER A O 1
ATOM 3963 N N . GLU A 1 523 ? -4.695 2.522 48.586 1.00 82.38 523 GLU A N 1
ATOM 3964 C CA . GLU A 1 523 ? -3.524 2.411 49.452 1.00 82.38 523 GLU A CA 1
ATOM 3965 C C . GLU A 1 523 ? -2.772 1.106 49.186 1.00 82.38 523 GLU A C 1
ATOM 3967 O O . GLU A 1 523 ? -3.335 0.015 49.281 1.00 82.38 523 GLU A O 1
ATOM 3972 N N . THR A 1 524 ? -1.475 1.212 48.910 1.00 83.31 524 THR A N 1
ATOM 3973 C CA . THR A 1 524 ? -0.545 0.078 48.847 1.00 83.31 524 THR A CA 1
ATOM 3974 C C . THR A 1 524 ? 0.472 0.194 49.964 1.00 83.31 524 THR A C 1
ATOM 3976 O O . THR A 1 524 ? 0.916 1.291 50.279 1.00 83.31 524 THR A O 1
ATOM 3979 N N . CYS A 1 525 ? 0.858 -0.923 50.576 1.00 78.12 525 CYS A N 1
ATOM 3980 C CA . CYS A 1 525 ? 1.893 -0.928 51.606 1.00 78.12 525 CYS A CA 1
ATOM 3981 C C . CYS A 1 525 ? 2.922 -2.022 51.334 1.00 78.12 525 CYS A C 1
ATOM 3983 O O . CYS A 1 525 ? 2.564 -3.197 51.290 1.00 78.12 525 CYS A O 1
ATOM 3985 N N . GLU A 1 526 ? 4.199 -1.659 51.276 1.00 80.50 526 GLU A N 1
ATOM 3986 C CA . GLU A 1 526 ? 5.308 -2.601 51.108 1.00 80.50 526 GLU A CA 1
ATOM 3987 C C . GLU A 1 526 ? 6.395 -2.377 52.161 1.00 80.50 526 GLU A C 1
ATOM 3989 O O . GLU A 1 526 ? 6.438 -1.353 52.845 1.00 80.50 526 GLU A O 1
ATOM 3994 N N . ILE A 1 527 ? 7.278 -3.361 52.331 1.00 79.12 527 ILE A N 1
ATOM 3995 C CA . ILE A 1 527 ? 8.447 -3.224 53.203 1.00 79.12 527 ILE A CA 1
ATOM 3996 C C . ILE A 1 527 ? 9.607 -2.705 52.355 1.00 79.12 527 ILE A C 1
ATOM 3998 O O . ILE A 1 527 ? 10.208 -3.459 51.593 1.00 79.12 527 ILE A O 1
ATOM 4002 N N . VAL A 1 528 ? 9.951 -1.430 52.527 1.00 75.12 528 VAL A N 1
ATOM 4003 C CA . VAL A 1 528 ? 11.098 -0.791 51.876 1.00 75.12 528 VAL A CA 1
ATOM 4004 C C . VAL A 1 528 ? 12.175 -0.571 52.929 1.00 75.12 528 VAL A C 1
ATOM 4006 O O . VAL A 1 528 ? 11.943 0.086 53.943 1.00 75.12 528 VAL A O 1
ATOM 4009 N N . SER A 1 529 ? 13.358 -1.155 52.724 1.00 79.25 529 SER A N 1
ATOM 4010 C CA . SER A 1 529 ? 14.514 -1.001 53.627 1.00 79.25 529 SER A CA 1
ATOM 4011 C C . SER A 1 529 ? 14.228 -1.347 55.102 1.00 79.25 529 SER A C 1
ATOM 4013 O O . SER A 1 529 ? 14.786 -0.739 56.011 1.00 79.25 529 SER A O 1
ATOM 4015 N N . GLY A 1 530 ? 13.356 -2.330 55.352 1.00 76.44 530 GLY A N 1
ATOM 4016 C CA . GLY A 1 530 ? 13.005 -2.794 56.702 1.00 76.44 530 GLY A CA 1
ATOM 4017 C C . GLY A 1 530 ? 11.902 -1.994 57.406 1.00 76.44 530 GLY A C 1
ATOM 4018 O O . GLY A 1 530 ? 11.462 -2.399 58.480 1.00 76.44 530 GLY A O 1
ATOM 4019 N N . SER A 1 531 ? 11.403 -0.912 56.801 1.00 72.06 531 SER A N 1
ATOM 4020 C CA . SER A 1 531 ? 10.229 -0.162 57.267 1.00 72.06 531 SER A CA 1
ATOM 4021 C C . SER A 1 531 ? 9.019 -0.413 56.367 1.00 72.06 531 SER A C 1
ATOM 4023 O O . SER A 1 531 ? 9.160 -0.497 55.150 1.00 72.06 531 SER A O 1
ATOM 4025 N N . ARG A 1 532 ? 7.821 -0.526 56.956 1.00 74.75 532 ARG A N 1
ATOM 4026 C CA . ARG A 1 532 ? 6.567 -0.584 56.191 1.00 74.75 532 ARG A CA 1
ATOM 4027 C C . ARG A 1 532 ? 6.235 0.820 55.687 1.00 74.75 532 ARG A C 1
ATOM 4029 O O . ARG A 1 532 ? 5.917 1.688 56.494 1.00 74.75 532 ARG A O 1
ATOM 4036 N N . THR A 1 533 ? 6.291 1.006 54.379 1.00 76.06 533 THR A N 1
ATOM 4037 C CA . THR A 1 533 ? 5.952 2.250 53.689 1.00 76.06 533 THR A CA 1
ATOM 4038 C C . THR A 1 533 ? 4.631 2.051 52.969 1.00 76.06 533 THR A C 1
ATOM 4040 O O . THR A 1 533 ? 4.439 1.028 52.313 1.00 76.06 533 THR A O 1
ATOM 4043 N N . CYS A 1 534 ? 3.711 3.000 53.128 1.00 74.00 534 CYS A N 1
ATOM 4044 C CA . CYS A 1 534 ? 2.439 2.994 52.421 1.00 74.00 534 CYS A CA 1
ATOM 4045 C C . CYS A 1 534 ? 2.359 4.190 51.469 1.00 74.00 534 CYS A C 1
ATOM 4047 O O . CYS A 1 534 ? 2.771 5.295 51.827 1.00 74.00 534 CYS A O 1
ATOM 4049 N N . TRP A 1 535 ? 1.827 3.948 50.276 1.00 76.69 535 TRP A N 1
ATOM 4050 C CA . TRP A 1 535 ? 1.490 4.951 49.273 1.00 76.69 535 TRP A CA 1
ATOM 4051 C C . TRP A 1 535 ? -0.013 4.982 49.120 1.00 76.69 535 TRP A C 1
ATOM 4053 O O . TRP A 1 535 ? -0.628 3.924 48.970 1.00 76.69 535 TRP A O 1
ATOM 4063 N N . ASN A 1 536 ? -0.587 6.177 49.129 1.00 76.69 536 ASN A N 1
ATOM 4064 C CA . ASN A 1 536 ? -1.989 6.363 48.813 1.00 76.69 536 ASN A CA 1
ATOM 4065 C C . ASN A 1 536 ? -2.184 7.342 47.664 1.00 76.69 536 ASN A C 1
ATOM 4067 O O . ASN A 1 536 ? -1.349 8.210 47.412 1.00 76.69 536 ASN A O 1
ATOM 4071 N N . ASP A 1 537 ? -3.303 7.147 46.985 1.00 74.94 537 ASP A N 1
ATOM 4072 C CA . ASP A 1 537 ? -3.819 8.046 45.969 1.00 74.94 537 ASP A CA 1
ATOM 4073 C C . ASP A 1 537 ? -5.283 8.339 46.292 1.00 74.94 537 ASP A C 1
ATOM 4075 O O . ASP A 1 537 ? -6.003 7.451 46.777 1.00 74.94 537 ASP A O 1
ATOM 4079 N N . THR A 1 538 ? -5.707 9.579 46.063 1.00 77.81 538 THR A N 1
ATOM 4080 C CA . THR A 1 538 ? -7.060 10.030 46.387 1.00 77.81 538 THR A CA 1
ATOM 4081 C C . THR A 1 538 ? -7.698 10.730 45.209 1.00 77.81 538 THR A C 1
ATOM 4083 O O . THR A 1 538 ? -7.140 11.699 44.707 1.00 77.81 538 THR A O 1
ATOM 4086 N N . ASP A 1 539 ? -8.908 10.307 44.858 1.00 79.56 539 ASP A N 1
ATOM 4087 C CA . ASP A 1 539 ? -9.733 10.972 43.854 1.00 79.56 539 ASP A CA 1
ATOM 4088 C C . ASP A 1 539 ? -11.043 11.424 44.472 1.00 79.56 539 ASP A C 1
ATOM 4090 O O . ASP A 1 539 ? -11.704 10.669 45.189 1.00 79.56 539 ASP A O 1
ATOM 4094 N N . ALA A 1 540 ? -11.424 12.665 44.189 1.00 82.75 540 ALA A N 1
ATOM 4095 C CA . ALA A 1 540 ? -12.542 13.305 44.850 1.00 82.75 540 ALA A CA 1
ATOM 4096 C C . ALA A 1 540 ? -13.560 13.875 43.857 1.00 82.75 540 ALA A C 1
ATOM 4098 O O . ALA A 1 540 ? -13.227 14.569 42.889 1.00 82.75 540 ALA A O 1
ATOM 4099 N N . TYR A 1 541 ? -14.823 13.589 44.145 1.00 86.19 541 TYR A N 1
ATOM 4100 C CA . TYR A 1 541 ? -15.978 13.890 43.318 1.00 86.19 541 TYR A CA 1
ATOM 4101 C C . TYR A 1 541 ? -16.986 14.689 44.123 1.00 86.19 541 TYR A C 1
ATOM 4103 O O . TYR A 1 541 ? -17.258 14.377 45.283 1.00 86.19 541 TYR A O 1
ATOM 4111 N N . ARG A 1 542 ? -17.545 15.707 43.475 1.00 86.94 542 ARG A N 1
ATOM 4112 C CA . ARG A 1 542 ? -18.490 16.638 44.075 1.00 86.94 542 ARG A CA 1
ATOM 4113 C C . ARG A 1 542 ? -19.855 16.482 43.429 1.00 86.94 542 ARG A C 1
ATOM 4115 O O . ARG A 1 542 ? -19.941 16.413 42.198 1.00 86.94 542 ARG A O 1
ATOM 4122 N N . GLN A 1 543 ? -20.913 16.481 44.228 1.00 86.81 543 GLN A N 1
ATOM 4123 C CA . GLN A 1 543 ? -22.271 16.567 43.704 1.00 86.81 543 GLN A CA 1
ATOM 4124 C C . GLN A 1 543 ? -22.680 18.039 43.551 1.00 86.81 543 GLN A C 1
ATOM 4126 O O . GLN A 1 543 ? -22.532 18.843 44.463 1.00 86.81 543 GLN A O 1
ATOM 4131 N N . LYS A 1 544 ? -23.199 18.408 42.378 1.00 84.25 544 LYS A N 1
ATOM 4132 C CA . LYS A 1 544 ? -23.758 19.732 42.069 1.00 84.25 544 LYS A CA 1
ATOM 4133 C C . LYS A 1 544 ? -25.193 19.589 41.557 1.00 84.25 544 LYS A C 1
ATOM 4135 O O . LYS A 1 544 ? -25.673 18.487 41.292 1.00 84.25 544 LYS A O 1
ATOM 4140 N N . ALA A 1 545 ? -25.888 20.715 41.394 1.00 80.44 545 ALA A N 1
ATOM 4141 C CA . ALA A 1 545 ? -27.275 20.743 40.917 1.00 80.44 545 ALA A CA 1
ATOM 4142 C C . ALA A 1 545 ? -27.464 20.147 39.505 1.00 80.44 545 ALA A C 1
ATOM 4144 O O . ALA A 1 545 ? -28.552 19.679 39.179 1.00 80.44 545 ALA A O 1
ATOM 4145 N N . ASP A 1 546 ? -26.421 20.168 38.676 1.00 80.88 546 ASP A N 1
ATOM 4146 C CA . ASP A 1 546 ? -26.393 19.648 37.307 1.00 80.88 546 ASP A CA 1
ATOM 4147 C C . ASP A 1 546 ? -25.817 18.223 37.196 1.00 80.88 546 ASP A C 1
ATOM 4149 O O . ASP A 1 546 ? -25.818 17.657 36.105 1.00 80.88 546 ASP A O 1
ATOM 4153 N N . GLY A 1 547 ? -25.368 17.618 38.303 1.00 84.44 547 GLY A N 1
ATOM 4154 C CA . GLY A 1 547 ? -24.849 16.250 38.334 1.00 84.44 547 GLY A CA 1
ATOM 4155 C C . GLY A 1 547 ? -23.597 16.080 39.193 1.00 84.44 547 GLY A C 1
ATOM 4156 O O . GLY A 1 547 ? -23.227 16.952 39.977 1.00 84.44 547 GLY A O 1
ATOM 4157 N N . TRP A 1 548 ? -22.950 14.924 39.058 1.00 86.38 548 TRP A N 1
ATOM 4158 C CA . TRP A 1 548 ? -21.646 14.655 39.667 1.00 86.38 548 TRP A CA 1
ATOM 4159 C C . TRP A 1 548 ? -20.530 15.203 38.783 1.00 86.38 548 TRP A C 1
ATOM 4161 O O . TRP A 1 548 ? -20.605 15.105 37.563 1.00 86.38 548 TRP A O 1
ATOM 4171 N N . HIS A 1 549 ? -19.493 15.763 39.399 1.00 80.88 549 HIS A N 1
ATOM 4172 C CA . HIS A 1 549 ? -18.323 16.298 38.704 1.00 80.88 549 HIS A CA 1
ATOM 4173 C C . HIS A 1 549 ? -17.043 15.868 39.415 1.00 80.88 549 HIS A C 1
ATOM 4175 O O . HIS A 1 549 ? -17.013 15.747 40.642 1.00 80.88 549 HIS A O 1
ATOM 4181 N N . ALA A 1 550 ? -15.958 15.697 38.662 1.00 77.12 550 ALA A N 1
ATOM 4182 C CA . ALA A 1 550 ? -14.621 15.629 39.250 1.00 77.12 550 ALA A CA 1
ATOM 4183 C C . ALA A 1 550 ? -14.238 17.019 39.791 1.00 77.12 550 ALA A C 1
ATOM 4185 O O . ALA A 1 550 ? -14.391 18.007 39.069 1.00 77.12 550 ALA A O 1
ATOM 4186 N N . GLY A 1 551 ? -13.752 17.126 41.034 1.00 62.62 551 GLY A N 1
ATOM 4187 C CA . GLY A 1 551 ? -13.281 18.428 41.527 1.00 62.62 551 GLY A CA 1
ATOM 4188 C C . GLY A 1 551 ? -13.452 18.732 43.010 1.00 62.62 551 GLY A C 1
ATOM 4189 O O . GLY A 1 551 ? -14.053 19.745 43.358 1.00 62.62 551 GLY A O 1
ATOM 4190 N N . LEU A 1 552 ? -12.810 17.951 43.873 1.00 60.16 552 LEU A N 1
ATOM 4191 C CA . LEU A 1 552 ? -12.144 18.534 45.043 1.00 60.16 552 LEU A CA 1
ATOM 4192 C C . LEU A 1 552 ? -10.639 18.383 44.814 1.00 60.16 552 LEU A C 1
ATOM 4194 O O . LEU A 1 552 ? -10.211 17.413 44.189 1.00 60.16 552 LEU A O 1
ATOM 4198 N N . ARG A 1 553 ? -9.829 19.356 45.251 1.00 54.97 553 ARG A N 1
ATOM 4199 C CA . ARG A 1 553 ? -8.370 19.276 45.096 1.00 54.97 553 ARG A CA 1
ATOM 4200 C C . ARG A 1 553 ? -7.903 17.990 45.802 1.00 54.97 553 ARG A C 1
ATOM 4202 O O . ARG A 1 553 ? -8.120 17.904 47.013 1.00 54.97 553 ARG A O 1
ATOM 4209 N N . PRO A 1 554 ? -7.330 17.000 45.091 1.00 55.12 554 PRO A N 1
ATOM 4210 C CA . PRO A 1 554 ? -6.848 15.794 45.747 1.00 55.12 554 PRO A CA 1
ATOM 4211 C C . PRO A 1 554 ? -5.785 16.188 46.776 1.00 55.12 554 PRO A C 1
ATOM 4213 O O . PRO A 1 554 ? -5.080 17.190 46.600 1.00 55.12 554 PRO A O 1
ATOM 4216 N N . GLY A 1 555 ? -5.710 15.443 47.879 1.00 54.81 555 GLY A N 1
ATOM 4217 C CA . GLY A 1 555 ? -4.606 15.611 48.817 1.00 54.81 555 GLY A CA 1
ATOM 4218 C C . GLY A 1 555 ? -3.284 15.319 48.107 1.00 54.81 555 GLY A C 1
ATOM 4219 O O . GLY A 1 555 ? -3.253 14.542 47.153 1.00 54.81 555 GLY A O 1
ATOM 4220 N N . ASP A 1 556 ? -2.188 15.937 48.550 1.00 51.56 556 ASP A N 1
ATOM 4221 C CA . ASP A 1 556 ? -0.866 15.540 48.062 1.00 51.56 556 ASP A CA 1
ATOM 4222 C C . ASP A 1 556 ? -0.667 14.042 48.338 1.00 51.56 556 ASP A C 1
ATOM 4224 O O . ASP A 1 556 ? -0.975 13.575 49.439 1.00 51.56 556 ASP A O 1
ATOM 4228 N N . ALA A 1 557 ? -0.153 13.299 47.348 1.00 53.78 557 ALA A N 1
ATOM 4229 C CA . ALA A 1 557 ? 0.155 11.879 47.496 1.00 53.78 557 ALA A CA 1
ATOM 4230 C C . ALA A 1 557 ? 0.993 11.671 48.765 1.00 53.78 557 ALA A C 1
ATOM 4232 O O . ALA A 1 557 ? 2.105 12.194 48.902 1.00 53.78 557 ALA A O 1
ATOM 4233 N N . TYR A 1 558 ? 0.425 10.956 49.732 1.00 54.03 558 TYR A N 1
ATOM 4234 C CA . TYR A 1 558 ? 0.931 10.983 51.093 1.00 54.03 558 TYR A CA 1
ATOM 4235 C C . TYR A 1 558 ? 1.900 9.816 51.304 1.00 54.03 558 TYR A C 1
ATOM 4237 O O . TYR A 1 558 ? 1.520 8.645 51.250 1.00 54.03 558 TYR A O 1
ATOM 4245 N N . HIS A 1 559 ? 3.171 10.127 51.565 1.00 54.53 559 HIS A N 1
ATOM 4246 C CA . HIS A 1 559 ? 4.196 9.146 51.921 1.00 54.53 559 HIS A CA 1
ATOM 4247 C C . HIS A 1 559 ? 4.388 9.149 53.435 1.00 54.53 559 HIS A C 1
ATOM 4249 O O . HIS A 1 559 ? 5.010 10.062 53.977 1.00 54.53 559 HIS A O 1
ATOM 4255 N N . SER A 1 560 ? 3.884 8.133 54.136 1.00 51.75 560 SER A N 1
ATOM 4256 C CA . SER A 1 560 ? 4.034 8.087 55.592 1.00 51.75 560 SER A CA 1
ATOM 4257 C C . SER A 1 560 ? 4.598 6.764 56.088 1.00 51.75 560 SER A C 1
ATOM 4259 O O . SER A 1 560 ? 3.993 5.703 55.942 1.00 51.75 560 SER A O 1
ATOM 4261 N N . ASN A 1 561 ? 5.757 6.854 56.744 1.00 52.12 561 ASN A N 1
ATOM 4262 C CA . ASN A 1 561 ? 6.326 5.781 57.560 1.00 52.12 561 ASN A CA 1
ATOM 4263 C C . ASN A 1 561 ? 5.829 5.853 59.023 1.00 52.12 561 ASN A C 1
ATOM 4265 O O . ASN A 1 561 ? 6.138 4.964 59.815 1.00 52.12 561 ASN A O 1
ATOM 4269 N N . THR A 1 562 ? 5.103 6.914 59.407 1.00 44.69 562 THR A N 1
ATOM 4270 C CA . THR A 1 562 ? 4.847 7.287 60.813 1.00 44.69 562 THR A CA 1
ATOM 4271 C C . THR A 1 562 ? 3.370 7.343 61.202 1.00 44.69 562 THR A C 1
ATOM 4273 O O . THR A 1 562 ? 3.046 7.065 62.352 1.00 44.69 562 THR A O 1
ATOM 4276 N N . GLU A 1 563 ? 2.466 7.662 60.276 1.00 50.53 563 GLU A N 1
ATOM 4277 C CA . GLU A 1 563 ? 1.028 7.852 60.558 1.00 50.53 563 GLU A CA 1
ATOM 4278 C C . GLU A 1 563 ? 0.197 6.580 60.320 1.00 50.53 563 GLU A C 1
ATOM 4280 O O . GLU A 1 563 ? -0.935 6.460 60.792 1.00 50.53 563 GLU A O 1
ATOM 4285 N N . GLY A 1 564 ? 0.807 5.567 59.699 1.00 57.88 564 GLY A N 1
ATOM 4286 C CA . GLY A 1 564 ? 0.192 4.269 59.446 1.00 57.88 564 GLY A CA 1
ATOM 4287 C C . GLY A 1 564 ? -0.814 4.280 58.286 1.00 57.88 564 GLY A C 1
ATOM 4288 O O . GLY A 1 564 ? -0.999 5.300 57.632 1.00 57.88 564 GLY A O 1
ATOM 4289 N N . PRO A 1 565 ? -1.450 3.130 57.999 1.00 69.38 565 PRO A N 1
ATOM 4290 C CA . PRO A 1 565 ? -2.335 2.990 56.845 1.00 69.38 565 PRO A CA 1
ATOM 4291 C C . PRO A 1 565 ? -3.648 3.773 57.047 1.00 69.38 565 PRO A C 1
ATOM 4293 O O . PRO A 1 565 ? -4.357 3.527 58.031 1.00 69.38 565 PRO A O 1
ATOM 4296 N N . ILE A 1 566 ? -4.006 4.666 56.120 1.00 73.31 566 ILE A N 1
ATOM 4297 C CA . ILE A 1 566 ? -5.233 5.483 56.133 1.00 73.31 566 ILE A CA 1
ATOM 4298 C C . ILE A 1 566 ? -6.463 4.583 56.232 1.00 73.31 566 ILE A C 1
ATOM 4300 O O . ILE A 1 566 ? -7.341 4.805 57.069 1.00 73.31 566 ILE A O 1
ATOM 4304 N N . ILE A 1 567 ? -6.509 3.496 55.459 1.00 73.19 567 ILE A N 1
ATOM 4305 C CA . ILE A 1 567 ? -7.660 2.583 55.468 1.00 73.19 567 ILE A CA 1
ATOM 4306 C C . ILE A 1 567 ? -7.793 1.878 56.825 1.00 73.19 567 ILE A C 1
ATOM 4308 O O . ILE A 1 567 ? -8.900 1.575 57.278 1.00 73.19 567 ILE A O 1
ATOM 4312 N N . LYS A 1 568 ? -6.685 1.660 57.544 1.00 75.56 568 LYS A N 1
ATOM 4313 C CA . LYS A 1 568 ? -6.724 1.148 58.921 1.00 75.56 568 LYS A CA 1
ATOM 4314 C C . LYS A 1 568 ? -7.271 2.198 59.896 1.00 75.56 568 LYS A C 1
ATOM 4316 O O . LYS A 1 568 ? -8.032 1.831 60.792 1.00 75.56 568 LYS A O 1
ATOM 4321 N N . ALA A 1 569 ? -6.918 3.472 59.725 1.00 74.94 569 ALA A N 1
ATOM 4322 C CA . ALA A 1 569 ? -7.452 4.567 60.533 1.00 74.94 569 ALA A CA 1
ATOM 4323 C C . ALA A 1 569 ? -8.974 4.715 60.345 1.00 74.94 569 ALA A C 1
ATOM 4325 O O . ALA A 1 569 ? -9.705 4.731 61.342 1.00 74.94 569 ALA A O 1
ATOM 4326 N N . LEU A 1 570 ? -9.453 4.671 59.096 1.00 77.38 570 LEU A N 1
ATOM 4327 C CA . LEU A 1 570 ? -10.881 4.658 58.753 1.00 77.38 570 LEU A CA 1
ATOM 4328 C C . LEU A 1 570 ? -11.618 3.476 59.400 1.00 77.38 570 LEU A C 1
ATOM 4330 O O . LEU A 1 570 ? -12.629 3.671 60.073 1.00 77.38 570 LEU A O 1
ATOM 4334 N N . LYS A 1 571 ? -11.066 2.255 59.307 1.00 77.12 571 LYS A N 1
ATOM 4335 C CA . LYS A 1 571 ? -11.610 1.061 59.990 1.00 77.12 571 LYS A CA 1
ATOM 4336 C C . LYS A 1 571 ? -11.716 1.227 61.506 1.00 77.12 571 LYS A C 1
ATOM 4338 O O . LYS A 1 571 ? -12.631 0.679 62.110 1.00 77.12 571 LYS A O 1
ATOM 4343 N N . SER A 1 572 ? -10.788 1.961 62.118 1.00 74.12 572 SER A N 1
ATOM 4344 C CA . SER A 1 572 ? -10.797 2.245 63.559 1.00 74.12 572 SER A CA 1
ATOM 4345 C C . SER A 1 572 ? -11.688 3.426 63.965 1.00 74.12 572 SER A C 1
ATOM 4347 O O . SER A 1 572 ? -11.663 3.818 65.128 1.00 74.12 572 SER A O 1
ATOM 4349 N N . GLY A 1 573 ? -12.461 3.995 63.032 1.00 70.69 573 GLY A N 1
ATOM 4350 C CA . GLY A 1 573 ? -13.379 5.104 63.297 1.00 70.69 573 GLY A CA 1
ATOM 4351 C C . GLY A 1 573 ? -12.694 6.461 63.474 1.00 70.69 573 GLY A C 1
ATOM 4352 O O . GLY A 1 573 ? -13.310 7.384 63.994 1.00 70.69 573 GLY A O 1
ATOM 4353 N N . LYS A 1 574 ? -11.433 6.603 63.050 1.00 72.19 574 LYS A N 1
ATOM 4354 C CA . LYS A 1 574 ? -10.664 7.857 63.128 1.00 72.19 574 LYS A CA 1
ATOM 4355 C C . LYS A 1 574 ? -10.896 8.746 61.900 1.00 72.19 574 LYS A C 1
ATOM 4357 O O . LYS A 1 574 ? -9.940 9.185 61.270 1.00 72.19 574 LYS A O 1
ATOM 4362 N N . LEU A 1 575 ? -12.157 8.937 61.520 1.00 75.50 575 LEU A N 1
ATOM 4363 C CA . LEU A 1 575 ? -12.551 9.855 60.453 1.00 75.50 575 LEU A CA 1
ATOM 4364 C C . LEU A 1 575 ? -12.992 11.176 61.090 1.00 75.50 575 LEU A C 1
ATOM 4366 O O . LEU A 1 575 ? -13.954 11.190 61.854 1.00 75.50 575 LEU A O 1
ATOM 4370 N N . GLU A 1 576 ? -12.309 12.266 60.757 1.00 75.31 576 GLU A N 1
ATOM 4371 C CA . GLU A 1 576 ? -12.697 13.628 61.125 1.00 75.31 576 GLU A CA 1
ATOM 4372 C C . GLU A 1 576 ? -12.972 14.412 59.841 1.00 75.31 576 GLU A C 1
ATOM 4374 O O . GLU A 1 576 ? -12.118 14.487 58.960 1.00 75.31 576 GLU A O 1
ATOM 4379 N N . ILE A 1 577 ? -14.180 14.961 59.720 1.00 68.50 577 ILE A N 1
ATOM 4380 C CA . ILE A 1 577 ? -14.546 15.859 58.623 1.00 68.50 577 ILE A CA 1
ATOM 4381 C C . ILE A 1 577 ? -14.462 17.268 59.192 1.00 68.50 577 ILE A C 1
ATOM 4383 O O . ILE A 1 577 ? -15.344 17.699 59.934 1.00 68.50 577 ILE A O 1
ATOM 4387 N N . ALA A 1 578 ? -13.359 17.949 58.895 1.00 64.62 578 ALA A N 1
ATOM 4388 C CA . ALA A 1 578 ? -13.137 19.321 59.316 1.00 64.62 578 ALA A CA 1
ATOM 4389 C C . ALA A 1 578 ? -13.599 20.266 58.194 1.00 64.62 578 ALA A C 1
ATOM 4391 O O . ALA A 1 578 ? -12.963 20.288 57.136 1.00 64.62 578 ALA A O 1
ATOM 4392 N N . PRO A 1 579 ? -14.681 21.041 58.383 1.00 55.66 579 PRO A N 1
ATOM 4393 C CA . PRO A 1 579 ? -15.068 22.049 57.409 1.00 55.66 579 PRO A CA 1
ATOM 4394 C C . PRO A 1 579 ? -13.945 23.082 57.293 1.00 55.66 579 PRO A C 1
ATOM 4396 O O . PRO A 1 579 ? -13.464 23.622 58.293 1.00 55.66 579 PRO A O 1
ATOM 4399 N N . ARG A 1 580 ? -13.505 23.360 56.067 1.00 56.44 580 ARG A N 1
ATOM 4400 C CA . ARG A 1 580 ? -12.568 24.452 55.815 1.00 56.44 580 ARG A CA 1
ATOM 4401 C C . ARG A 1 580 ? -13.380 25.736 55.681 1.00 56.44 580 ARG A C 1
ATOM 4403 O O . ARG A 1 580 ? -14.079 25.913 54.692 1.00 56.44 580 ARG A O 1
ATOM 4410 N N . GLU A 1 581 ? -13.279 26.641 56.65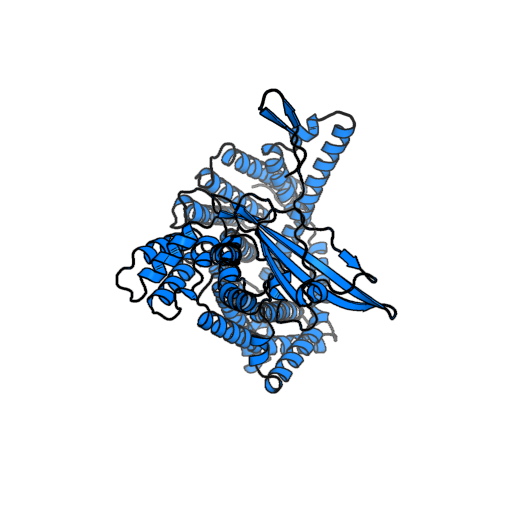1 1.00 48.25 581 GLU A N 1
ATOM 4411 C CA . GLU A 1 581 ? -13.789 28.006 56.480 1.00 48.25 581 GLU A CA 1
ATOM 4412 C C . GLU A 1 581 ? -12.992 28.688 55.352 1.00 48.25 581 GLU A C 1
ATOM 4414 O O . GLU A 1 581 ? -11.843 29.102 55.529 1.00 48.25 581 GLU A O 1
ATOM 4419 N N . GLY A 1 582 ? -13.568 28.746 54.151 1.00 52.69 582 GLY A N 1
ATOM 4420 C CA . GLY A 1 582 ? -13.023 29.529 53.049 1.00 52.69 582 GLY A CA 1
ATOM 4421 C C . GLY A 1 582 ? -13.113 31.020 53.373 1.00 52.69 582 GLY A C 1
ATOM 4422 O O . GLY A 1 582 ? -14.156 31.517 53.793 1.00 52.69 582 GLY A O 1
ATOM 4423 N N . MET A 1 583 ? -12.020 31.762 53.178 1.00 48.56 583 MET A N 1
ATOM 4424 C CA . MET A 1 583 ? -12.073 33.222 53.249 1.00 48.56 583 MET A CA 1
ATOM 4425 C C . MET A 1 583 ? -12.747 33.765 51.990 1.00 48.56 583 MET A C 1
ATOM 4427 O O . MET A 1 583 ? -12.134 33.792 50.925 1.00 48.56 583 MET A O 1
ATOM 4431 N N . GLU A 1 584 ? -13.985 34.237 52.117 1.00 48.28 584 GLU A N 1
ATOM 4432 C CA . GLU A 1 584 ? -14.637 35.042 51.087 1.00 48.28 584 GLU A CA 1
ATOM 4433 C C . GLU A 1 584 ? -14.270 36.520 51.270 1.00 48.28 584 GLU A C 1
ATOM 4435 O O . GLU A 1 584 ? -14.724 37.195 52.198 1.00 48.28 584 GLU A O 1
ATOM 4440 N N . LEU A 1 585 ? -13.484 37.071 50.349 1.00 40.22 585 LEU A N 1
ATOM 4441 C CA . LEU A 1 585 ? -13.363 38.513 50.211 1.00 40.22 585 LEU A CA 1
ATOM 4442 C C . LEU A 1 585 ? -14.578 39.016 49.437 1.00 40.22 585 LEU A C 1
ATOM 4444 O O . LEU A 1 585 ? -14.692 38.793 48.230 1.00 40.22 585 LEU A O 1
ATOM 4448 N N . ARG A 1 586 ? -15.474 39.728 50.122 1.00 45.19 586 ARG A N 1
ATOM 4449 C CA . ARG A 1 586 ? -16.615 40.406 49.497 1.00 45.19 586 ARG A CA 1
ATOM 4450 C C . ARG A 1 586 ? -16.478 41.915 49.649 1.00 45.19 586 ARG A C 1
ATOM 4452 O O . ARG A 1 586 ? -16.229 42.412 50.742 1.00 45.19 586 ARG A O 1
ATOM 4459 N N . VAL A 1 587 ? -16.689 42.653 48.563 1.00 42.91 587 VAL A N 1
ATOM 4460 C CA . VAL A 1 587 ? -16.723 44.124 48.561 1.00 42.91 587 VAL A CA 1
ATOM 4461 C C . VAL A 1 587 ? -18.109 44.556 48.089 1.00 42.91 587 VAL A C 1
ATOM 4463 O O . VAL A 1 587 ? -18.540 44.188 46.998 1.00 42.91 587 VAL A O 1
ATOM 4466 N N . ASN A 1 588 ? -18.841 45.296 48.930 1.00 49.78 588 ASN A N 1
ATOM 4467 C CA . ASN A 1 588 ? -20.245 45.685 48.703 1.00 49.78 588 ASN A CA 1
ATOM 4468 C C . ASN A 1 588 ? -21.180 44.503 48.370 1.00 49.78 588 ASN A C 1
ATOM 4470 O O . ASN A 1 588 ? -22.033 44.596 47.489 1.00 49.78 588 ASN A O 1
ATOM 4474 N N . GLY A 1 589 ? -20.998 43.364 49.046 1.00 42.84 589 GLY A N 1
ATOM 4475 C CA . GLY A 1 589 ? -21.826 42.166 48.858 1.00 42.84 589 GLY A CA 1
ATOM 4476 C C . GLY A 1 589 ? -21.509 41.341 47.603 1.00 42.84 589 GLY A C 1
ATOM 4477 O O . GLY A 1 589 ? -22.086 40.269 47.430 1.00 42.84 589 GLY A O 1
ATOM 4478 N N . LYS A 1 590 ? -20.570 41.778 46.751 1.00 32.38 590 LYS A N 1
ATOM 4479 C CA . LYS A 1 590 ? -20.064 40.986 45.619 1.00 32.38 590 LYS A CA 1
ATOM 4480 C C . LYS A 1 590 ? -18.806 40.220 46.009 1.00 32.38 590 LYS A C 1
ATOM 4482 O O . LYS A 1 590 ? -17.918 40.788 46.637 1.00 32.38 590 LYS A O 1
ATOM 4487 N N . LEU A 1 591 ? -18.741 38.949 45.616 1.00 42.03 591 LEU A N 1
ATOM 4488 C CA . LEU A 1 591 ? -17.564 38.094 45.774 1.00 42.03 591 LEU A CA 1
ATOM 4489 C C . LEU A 1 591 ? -16.410 38.630 44.909 1.00 42.03 591 LEU A C 1
ATOM 4491 O O . LEU A 1 591 ? -16.597 38.868 43.718 1.00 42.03 591 LEU A O 1
ATOM 4495 N N . VAL A 1 592 ? -15.250 38.860 45.525 1.00 44.84 592 VAL A N 1
ATOM 4496 C CA . VAL A 1 592 ? -14.031 39.404 44.898 1.00 44.84 592 VAL A CA 1
ATOM 4497 C C . VAL A 1 592 ? -12.913 38.362 44.860 1.00 44.84 592 VAL A C 1
ATOM 4499 O O . VAL A 1 592 ? -12.191 38.298 43.871 1.00 44.84 592 VAL A O 1
ATOM 4502 N N . ALA A 1 593 ? -12.774 37.540 45.903 1.00 38.34 593 ALA A N 1
ATOM 4503 C CA . ALA A 1 593 ? -11.854 36.402 45.937 1.00 38.34 593 ALA A CA 1
ATOM 4504 C C . ALA A 1 593 ? -12.320 35.367 46.974 1.00 38.34 593 ALA A C 1
ATOM 4506 O O . ALA A 1 593 ? -12.904 35.742 47.987 1.00 38.34 593 ALA A O 1
ATOM 4507 N N . GLY A 1 594 ? -12.039 34.090 46.734 1.00 48.06 594 GLY A N 1
ATOM 4508 C CA . GLY A 1 594 ? -12.302 32.977 47.646 1.00 48.06 594 GLY A CA 1
ATOM 4509 C C . GLY A 1 594 ? -11.601 31.718 47.143 1.00 48.06 594 GLY A C 1
ATOM 4510 O O . GLY A 1 594 ? -11.296 31.632 45.954 1.00 48.06 594 GLY A O 1
ATOM 4511 N N . ALA A 1 595 ? -11.270 30.797 48.047 1.00 47.09 595 ALA A N 1
ATOM 4512 C CA . ALA A 1 595 ? -10.825 29.457 47.669 1.00 47.09 595 ALA A CA 1
ATOM 4513 C C . ALA A 1 595 ? -12.058 28.553 47.548 1.00 47.09 595 ALA A C 1
ATOM 4515 O O . ALA A 1 595 ? -12.920 28.629 48.425 1.00 47.09 595 ALA A O 1
ATOM 4516 N N . ASP A 1 596 ? -12.115 27.751 46.482 1.00 50.09 596 ASP A N 1
ATOM 4517 C CA . ASP A 1 596 ? -13.104 26.674 46.323 1.00 50.09 596 ASP A CA 1
ATOM 4518 C C . ASP A 1 596 ? -12.968 25.592 47.403 1.00 50.09 596 ASP A C 1
ATOM 4520 O O . ASP A 1 596 ? -11.813 25.305 47.825 1.00 50.09 596 ASP A O 1
#